Protein AF-0000000072093602 (afdb_homodimer)

Sequence (676 aa):
MESKSFQLIFLILFAHLFYFTCIAYHFVSTAGTSKVGTCIETEKKALLKLKENLTDSSGRLSSWIDQENCCQWLGVICDNKTGSVVKLDLRNQLSRNNGLGGEINPSLLELKKLRYLDLSMNNFGGVKVPEFIGRVKELRYLNLSGASFSGSGGSDLSKVDDSWLDTINSHSPSLLELRLPQCQLLNLPSSLPSLNFTSLLVLDLSNNAFNSSTFPEWMFDLSNLVHLDLNSNNIVSELPDEFAKLISLEYLHVSSNYGIKGPLKKSLGKLCNLKTLILSYNSISGDLTDFVDALSECESNSLEALDLNFNELSGKLPATLGHLKKLKILQLTHRHNPMESKSFQLIFLILFAHLFYFTCIAYHFVSTAGTSKVGTCIETEKKALLKLKENLTDSSGRLSSWIDQENCCQWLGVICDNKTGSVVKLDLRNQLSRNNGLGGE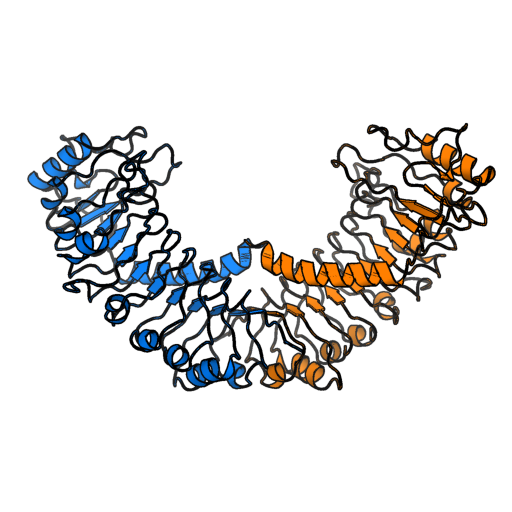INPSLLELKKLRYLDLSMNNFGGVKVPEFIGRVKELRYLNLSGASFSGSGGSDLSKVDDSWLDTINSHSPSLLELRLPQCQLLNLPSSLPSLNFTSLLVLDLSNNAFNSSTFPEWMFDLSNLVHLDLNSNNIVSELPDEFAKLISLEYLHVSSNYGIKGPLKKSLGKLCNLKTLILSYNSISGDLTDFVDALSECESNSLEALDLNFNELSGKLPATLGHLKKLKILQLTHRHNP

Nearest PDB structures (foldseek):
  6fif-assembly1_A  TM=4.519E-01  e=4.239E-10  Arabidopsis thaliana
  5hz0-assembly1_B  TM=4.424E-01  e=7.424E-10  Arabidopsis thaliana
  3riz-assembly1_A  TM=4.576E-01  e=4.414E-09  Arabidopsis thaliana
  3rgx-assembly1_A  TM=3.616E-01  e=2.821E-10  Arabidopsis thaliana
  3rj0-assembly1_A  TM=2.947E-01  e=4.029E-10  Arabidopsis thaliana

Solvent-accessible surface area (backbone atoms only — not comparable to full-atom values): 32294 Å² total; per-residue (Å²): 124,36,55,47,63,55,36,44,58,39,46,56,42,47,49,51,53,46,50,52,50,50,67,73,55,67,68,77,73,68,82,52,97,56,68,76,34,67,41,42,65,69,43,42,51,23,50,53,54,28,53,72,43,36,42,57,88,64,48,72,62,65,60,69,41,89,93,46,57,50,45,71,18,70,43,36,39,43,38,55,86,75,11,42,48,30,34,38,52,57,53,42,88,63,62,70,90,50,22,46,27,56,44,90,44,76,44,59,61,61,39,64,58,27,25,34,42,30,46,19,39,18,43,35,63,19,31,54,61,61,60,63,61,9,62,36,53,46,26,26,35,42,31,42,26,37,16,29,44,21,24,23,54,61,91,49,70,80,48,72,43,66,51,53,61,56,29,47,28,72,38,16,52,48,25,28,33,44,33,43,28,40,18,60,38,52,60,72,63,60,71,62,99,61,81,39,41,51,54,24,30,34,42,33,50,20,45,28,50,28,57,43,62,60,80,38,62,61,65,44,62,29,46,51,23,29,36,42,33,48,24,40,27,40,34,38,26,61,79,61,64,58,58,39,53,29,53,46,24,28,35,43,33,50,21,44,24,57,32,35,27,49,53,60,47,44,41,61,18,59,34,36,46,26,26,35,42,34,48,24,39,24,40,32,25,46,44,51,44,54,19,40,47,33,33,47,66,30,90,69,47,42,38,27,33,42,32,43,30,55,31,49,25,29,72,55,54,44,46,47,58,29,58,45,70,52,46,20,33,40,32,40,31,34,48,59,73,129,123,36,54,46,64,57,36,45,57,38,44,56,42,47,50,50,52,45,48,54,52,50,66,73,55,69,71,79,73,68,82,57,94,60,67,75,36,66,41,43,65,72,42,44,51,22,48,52,54,29,53,71,42,37,42,57,86,63,48,72,62,66,60,68,41,88,92,46,57,49,44,71,17,70,44,36,39,42,38,56,85,76,11,43,46,30,34,37,52,56,53,40,86,64,60,71,88,48,21,46,26,55,44,90,44,73,40,58,61,59,39,67,57,27,25,35,42,30,45,20,40,17,42,34,60,19,31,56,62,60,59,62,62,9,62,36,54,46,25,26,34,44,30,41,25,38,16,29,46,21,24,23,56,60,90,50,69,79,49,72,44,67,50,52,61,56,28,47,29,72,37,16,53,49,25,30,33,43,34,43,28,41,16,60,36,50,59,72,63,61,72,62,98,62,83,38,41,51,54,24,31,34,43,34,51,21,45,28,48,28,56,43,62,62,79,38,62,63,66,45,62,30,45,50,23,28,35,42,32,49,24,38,27,40,35,37,26,61,78,61,64,56,59,38,50,30,51,46,24,27,35,42,33,49,21,45,23,54,32,35,25,50,53,58,47,44,42,61,19,57,32,36,46,25,27,36,41,35,48,23,38,23,41,32,24,46,44,53,42,53,18,41,47,33,33,47,67,29,91,68,47,41,38,27,33,41,32,43,31,54,32,49,25,30,72,57,56,45,46,46,58,28,58,46,70,52,45,20,31,39,34,40,30,35,48,61,72,130

Foldseek 3Di:
DVCVVVVVVVVVVVVVVVVVVCVPDPPVPPPDVQPQDAADLLLLVLVVVQVVQKDAPPCQQVQSDNPDRCCPTPQWHADSVPNATATGGQADPDDLVGAMEGDGDLSVLVRQNHAYDARASHEHQQAADDLCLLVNQNHAYYAHHLHQRQNCRHPRVPDGPPCNVVSNQVHHCNYAEDHYANNQHAEDDQDDPDGRPLNYAEDHHAHYAYQAADDHPVVLSNQNHAYDAHANYQYAYEDDLSVLSNLNYAYDHHANNQRHEEEDALSQLQNQNHAEDAHENYAYEEECASNLVSVLPRPRRRHAEDHHYHYAYEDDDDPSNVSNPNHNYDHDDYDHDD/DVVVVVVVVVVVVVVVVVVVVCVPDPPPPPPDVQPQDAADLLLLVLVVVQVVQKDAPPCQQVQSDNPDRCCPTPQWHADSVPNATATGGQADPDDLVGAMEGDGDLSVLVRQNHAYDARASHEHQQAADDLCLLVNQNHAYYAHHLHQRQNCRHPRVPDGPPCNVVSNQVHHCNYAEDHYANNQHAEDDQDDPDGRPLNYAEDHHAHYAYQAADDHPVVLSNQNHAYDAHANYQYAYEDDLSVLSNLNYAYDHHANNQRHEEEDALSQLNNQNHAEDAHENYAYEEECASNLVSVLPRPRRRHAEDHHYHYAYEDDDDPSNVSNPNHNYDHDDYDHDD

Radius of gyration: 32.17 Å; Cα contacts (8 Å, |Δi|>4): 1676; chains: 2; bounding box: 56×82×86 Å

Structure (mmCIF, N/CA/C/O backbone):
data_AF-0000000072093602-model_v1
#
loop_
_entity.id
_entity.type
_entity.pdbx_description
1 polymer 'Leucine-rich repeat-containing N-terminal plant-type domain-containing protein'
#
loop_
_atom_site.group_PDB
_atom_site.id
_atom_site.type_symbol
_atom_site.label_atom_id
_atom_site.label_alt_id
_atom_site.label_comp_id
_atom_site.label_asym_id
_atom_site.label_entity_id
_atom_site.label_seq_id
_atom_site.pdbx_PDB_ins_code
_atom_site.Cartn_x
_atom_site.Cartn_y
_atom_site.Cartn_z
_atom_site.occupancy
_atom_site.B_iso_or_equiv
_atom_site.auth_seq_id
_atom_site.auth_comp_id
_atom_site.auth_asym_id
_atom_site.auth_atom_id
_atom_site.pdbx_PDB_model_num
ATOM 1 N N . MET A 1 1 ? -5.016 3.418 -2.191 1 23.53 1 MET A N 1
ATOM 2 C CA . MET A 1 1 ? -3.654 3.855 -2.484 1 23.53 1 MET A CA 1
ATOM 3 C C . MET A 1 1 ? -2.66 2.719 -2.266 1 23.53 1 MET A C 1
ATOM 5 O O . MET A 1 1 ? -1.484 2.842 -2.619 1 23.53 1 MET A O 1
ATOM 9 N N . GLU A 1 2 ? -3.096 1.77 -1.373 1 32.75 2 GLU A N 1
ATOM 10 C CA . GLU A 1 2 ? -2.498 0.458 -1.141 1 32.75 2 GLU A CA 1
ATOM 11 C C . GLU A 1 2 ? -2.287 -0.292 -2.453 1 32.75 2 GLU A C 1
ATOM 13 O O . GLU A 1 2 ? -1.453 -1.195 -2.529 1 32.75 2 GLU A O 1
ATOM 18 N N . SER A 1 3 ? -3.053 0.262 -3.379 1 38.88 3 SER A N 1
ATOM 19 C CA . SER A 1 3 ? -3.373 -0.494 -4.586 1 38.88 3 SER A CA 1
ATOM 20 C C .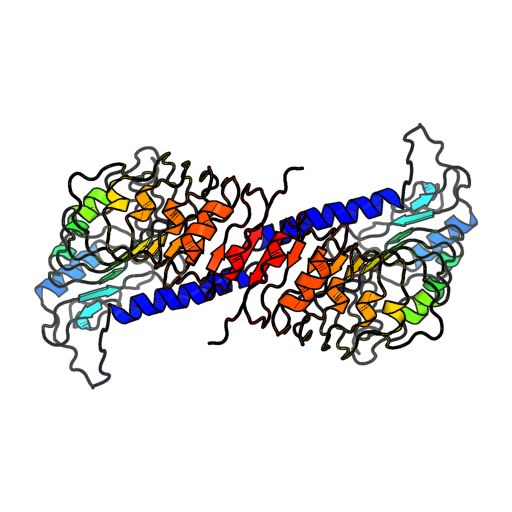 SER A 1 3 ? -2.271 -0.363 -5.633 1 38.88 3 SER A C 1
ATOM 22 O O . SER A 1 3 ? -2.066 -1.268 -6.441 1 38.88 3 SER A O 1
ATOM 24 N N . LYS A 1 4 ? -1.463 0.699 -5.387 1 41.31 4 LYS A N 1
ATOM 25 C CA . LYS A 1 4 ? -0.676 0.958 -6.59 1 41.31 4 LYS A CA 1
ATOM 26 C C . LYS A 1 4 ? 0.619 0.15 -6.582 1 41.31 4 LYS A C 1
ATOM 28 O O . LYS A 1 4 ? 1.063 -0.33 -7.625 1 41.31 4 LYS A O 1
ATOM 33 N N . SER A 1 5 ? 1.354 0.191 -5.406 1 44.78 5 SER A N 1
ATOM 34 C CA . SER A 1 5 ? 2.557 -0.636 -5.41 1 44.78 5 SER A CA 1
ATOM 35 C C . SER A 1 5 ? 2.232 -2.082 -5.77 1 44.78 5 SER A C 1
ATOM 37 O O . SER A 1 5 ? 2.949 -2.707 -6.555 1 44.78 5 SER A O 1
ATOM 39 N N . PHE A 1 6 ? 1.184 -2.498 -5.02 1 45.81 6 PHE A N 1
ATOM 40 C CA . PHE A 1 6 ? 0.648 -3.805 -5.383 1 45.81 6 PHE A CA 1
ATOM 41 C C . PHE A 1 6 ? 0.258 -3.838 -6.855 1 45.81 6 PHE A C 1
ATOM 43 O O . PHE A 1 6 ? 0.496 -4.832 -7.543 1 45.81 6 PHE A O 1
ATOM 50 N N . GLN A 1 7 ? -0.104 -2.666 -7.168 1 44.69 7 GLN A N 1
ATOM 51 C CA . GLN A 1 7 ? -0.511 -2.561 -8.57 1 44.69 7 GLN A CA 1
ATOM 52 C C . GLN A 1 7 ? 0.693 -2.656 -9.5 1 44.69 7 GLN A C 1
ATOM 54 O O . GLN A 1 7 ? 0.626 -3.307 -10.547 1 44.69 7 GLN A O 1
ATOM 59 N N . LEU A 1 8 ? 1.743 -2.016 -9.039 1 47.72 8 LEU A N 1
ATOM 60 C CA . LEU A 1 8 ? 2.928 -2.053 -9.891 1 47.72 8 LEU A CA 1
ATOM 61 C C . LEU A 1 8 ? 3.543 -3.447 -9.898 1 47.72 8 LEU A C 1
ATOM 63 O O . LEU A 1 8 ? 3.93 -3.949 -10.961 1 47.72 8 LEU A O 1
ATOM 67 N N . ILE A 1 9 ? 3.766 -3.871 -8.688 1 49.66 9 ILE A N 1
ATOM 68 C CA . ILE A 1 9 ? 4.195 -5.266 -8.641 1 49.66 9 ILE A CA 1
ATOM 69 C C . ILE A 1 9 ? 3.256 -6.125 -9.484 1 49.66 9 ILE A C 1
ATOM 71 O O . ILE A 1 9 ? 3.705 -7 -10.227 1 49.66 9 ILE A O 1
ATOM 75 N N . PHE A 1 10 ? 2.035 -5.664 -9.438 1 49.59 10 PHE A N 1
ATOM 76 C CA . PHE A 1 10 ? 1.029 -6.352 -10.234 1 49.59 10 PHE A CA 1
ATOM 77 C C . PHE A 1 10 ? 1.274 -6.121 -11.727 1 49.59 10 PHE A C 1
ATOM 79 O O . PHE A 1 10 ? 1.116 -7.035 -12.531 1 49.59 10 PHE A O 1
ATOM 86 N N . LEU A 1 11 ? 1.633 -4.93 -11.969 1 45.22 11 LEU A N 1
ATOM 87 C CA . LEU A 1 11 ? 1.873 -4.633 -13.375 1 45.22 11 LEU A CA 1
ATOM 88 C C . LEU A 1 11 ? 3.074 -5.414 -13.898 1 45.22 11 LEU A C 1
ATOM 90 O O . LEU A 1 11 ? 3.041 -5.941 -15.016 1 45.22 11 LEU A O 1
ATOM 94 N N . ILE A 1 12 ? 4.105 -5.426 -13.195 1 46.41 12 ILE A N 1
ATOM 95 C CA . ILE A 1 12 ? 5.25 -6.25 -13.57 1 46.41 12 ILE A CA 1
ATOM 96 C C . ILE A 1 12 ? 4.828 -7.719 -13.633 1 46.41 12 ILE A C 1
ATOM 98 O O . ILE A 1 12 ? 5.199 -8.438 -14.562 1 46.41 12 ILE A O 1
ATOM 102 N N . LEU A 1 13 ? 3.938 -7.93 -12.703 1 49.09 13 LEU A N 1
ATOM 103 C CA . LEU A 1 13 ? 3.379 -9.273 -12.641 1 49.09 13 LEU A CA 1
ATOM 104 C C . LEU A 1 13 ? 2.557 -9.578 -13.891 1 49.09 13 LEU A C 1
ATOM 106 O O . LEU A 1 13 ? 2.645 -10.68 -14.445 1 49.09 13 LEU A O 1
ATOM 110 N N . PHE A 1 14 ? 1.774 -8.57 -14.164 1 47.22 14 PHE A N 1
ATOM 111 C CA . PHE A 1 14 ? 0.938 -8.758 -15.344 1 47.22 14 PHE A CA 1
ATOM 112 C C . PHE A 1 14 ? 1.793 -8.938 -16.594 1 47.22 14 PHE A C 1
ATOM 114 O O . PHE A 1 14 ? 1.479 -9.758 -17.453 1 47.22 14 PHE A O 1
ATOM 121 N N . ALA A 1 15 ? 2.814 -8.281 -16.594 1 45.22 15 ALA A N 1
ATOM 122 C CA . ALA A 1 15 ? 3.693 -8.414 -17.75 1 45.22 15 ALA A CA 1
ATOM 123 C C . ALA A 1 15 ? 4.352 -9.789 -17.797 1 45.22 15 ALA A C 1
ATOM 125 O O . ALA A 1 15 ? 4.453 -10.406 -18.859 1 45.22 15 ALA A O 1
ATOM 126 N N . HIS A 1 16 ? 4.723 -10.195 -16.703 1 45.91 16 HIS A N 1
ATOM 127 C CA . HIS A 1 16 ? 5.359 -11.508 -16.656 1 45.91 16 HIS A CA 1
ATOM 128 C C . HIS A 1 16 ? 4.352 -12.617 -16.922 1 45.91 16 HIS A C 1
ATOM 130 O O . HIS A 1 16 ? 4.656 -13.578 -17.641 1 45.91 16 HIS A O 1
ATOM 136 N N . LEU A 1 17 ? 3.27 -12.422 -16.344 1 47.69 17 LEU A N 1
ATOM 137 C CA . LEU A 1 17 ? 2.236 -13.43 -16.562 1 47.69 17 LEU A CA 1
ATOM 138 C C . LEU A 1 17 ? 1.795 -13.438 -18.031 1 47.69 17 LEU A C 1
ATOM 140 O O . LEU A 1 17 ? 1.569 -14.5 -18.609 1 47.69 17 LEU A O 1
ATOM 144 N N . PHE A 1 18 ? 1.754 -12.203 -18.562 1 45.5 18 PHE A N 1
ATOM 145 C CA . PHE A 1 18 ? 1.369 -12.117 -19.969 1 45.5 18 PHE A CA 1
ATOM 146 C C . PHE A 1 18 ? 2.434 -12.742 -20.859 1 45.5 18 PHE A C 1
ATOM 148 O O . PHE A 1 18 ? 2.111 -13.414 -21.844 1 45.5 18 PHE A O 1
ATOM 155 N N . TYR A 1 19 ? 3.621 -12.562 -20.516 1 41.22 19 TYR A N 1
ATOM 156 C CA . TYR A 1 19 ? 4.688 -13.102 -21.359 1 41.22 19 TYR A CA 1
ATOM 157 C C . TYR A 1 19 ? 4.656 -14.625 -21.359 1 41.22 19 TYR A C 1
ATOM 159 O O . TYR A 1 19 ? 4.867 -15.258 -22.391 1 41.22 19 TYR A O 1
ATOM 167 N N . PHE A 1 20 ? 4.434 -15.086 -20.25 1 42.75 20 PHE A N 1
ATOM 168 C CA . PHE A 1 20 ? 4.422 -16.547 -20.219 1 42.75 20 PHE A CA 1
ATOM 169 C C . PHE A 1 20 ? 3.215 -17.094 -20.969 1 42.75 20 PHE A C 1
ATOM 171 O O . PHE A 1 20 ? 3.303 -18.141 -21.625 1 42.75 20 PHE A O 1
ATOM 178 N N . THR A 1 21 ? 2.143 -16.359 -20.781 1 42.31 21 THR A N 1
ATOM 179 C CA . THR A 1 21 ? 0.975 -16.844 -21.5 1 42.31 21 THR A CA 1
ATOM 180 C C . THR A 1 21 ? 1.188 -16.734 -23.016 1 42.31 21 THR A C 1
ATOM 182 O O . THR A 1 21 ? 0.724 -17.594 -23.766 1 42.31 21 THR A O 1
ATOM 185 N N . CYS A 1 22 ? 1.882 -15.688 -23.391 1 40.19 22 CYS A N 1
ATOM 186 C CA . CYS A 1 22 ? 2.053 -15.508 -24.828 1 40.19 22 CYS A CA 1
ATOM 187 C C . CYS A 1 22 ? 3.006 -16.547 -25.391 1 40.19 22 CYS A C 1
ATOM 189 O O . CYS A 1 22 ? 2.832 -17.016 -26.531 1 40.19 22 CYS A O 1
ATOM 191 N N . ILE A 1 23 ? 4.094 -16.891 -24.75 1 37.56 23 ILE A N 1
ATOM 192 C CA . ILE A 1 23 ? 5.059 -17.812 -25.344 1 37.56 23 ILE A CA 1
ATOM 193 C C . ILE A 1 23 ? 4.414 -19.172 -25.547 1 37.56 23 ILE A C 1
ATOM 195 O O . ILE A 1 23 ? 4.637 -19.828 -26.578 1 37.56 23 ILE A O 1
ATOM 199 N N . ALA A 1 24 ? 3.773 -19.625 -24.547 1 38.81 24 ALA A N 1
ATOM 200 C CA . ALA A 1 24 ? 3.393 -21.031 -24.672 1 38.81 24 ALA A CA 1
ATOM 201 C C . ALA A 1 24 ? 2.246 -21.203 -25.656 1 38.81 24 ALA A C 1
ATOM 203 O O . ALA A 1 24 ? 2.156 -22.219 -26.359 1 38.81 24 ALA A O 1
ATOM 204 N N . TYR A 1 25 ? 1.229 -20.266 -25.516 1 38.88 25 TYR A N 1
ATOM 205 C CA . TYR A 1 25 ? 0.054 -20.609 -26.312 1 38.88 25 TYR A CA 1
ATOM 206 C C . TYR A 1 25 ? -0.012 -19.797 -27.594 1 38.88 25 TYR A C 1
ATOM 208 O O . TYR A 1 25 ? -0.535 -18.672 -27.578 1 38.88 25 TYR A O 1
ATOM 216 N N . HIS A 1 26 ? 1.004 -19.656 -28.328 1 36.12 26 HIS A N 1
ATOM 217 C CA . HIS A 1 26 ? 0.731 -19.156 -29.656 1 36.12 26 HIS A CA 1
ATOM 218 C C . HIS A 1 26 ? -0.446 -19.891 -30.297 1 36.12 26 HIS A C 1
ATOM 220 O O . HIS A 1 26 ? -0.275 -20.969 -30.875 1 36.12 26 HIS A O 1
ATOM 226 N N . PHE A 1 27 ? -1.624 -19.734 -29.703 1 36.34 27 PHE A N 1
ATOM 227 C CA . PHE A 1 27 ? -2.715 -20.109 -30.594 1 36.34 27 PHE A CA 1
ATOM 228 C C . PHE A 1 27 ? -2.797 -19.156 -31.766 1 36.34 27 PHE A C 1
ATOM 230 O O . PHE A 1 27 ? -2.994 -17.953 -31.594 1 36.34 27 PHE A O 1
ATOM 237 N N . VAL A 1 28 ? -1.905 -19.109 -32.75 1 33.12 28 VAL A N 1
ATOM 238 C CA . VAL A 1 28 ? -2.041 -18.375 -34 1 33.12 28 VAL A CA 1
ATOM 239 C C . VAL A 1 28 ? -3.492 -18.422 -34.5 1 33.12 28 VAL A C 1
ATOM 241 O O . VAL A 1 28 ? -3.986 -19.484 -34.875 1 33.12 28 VAL A O 1
ATOM 244 N N . SER A 1 29 ? -4.414 -17.672 -33.875 1 35.16 29 SER A N 1
ATOM 245 C CA . SER A 1 29 ? -5.652 -17.484 -34.594 1 35.16 29 SER A CA 1
ATOM 246 C C . SER A 1 29 ? -5.414 -16.703 -35.906 1 35.16 29 SER A C 1
ATOM 248 O O . SER A 1 29 ? -5.059 -15.523 -35.844 1 35.16 29 SER A O 1
ATOM 250 N N . THR A 1 30 ? -4.773 -17.141 -36.906 1 33.41 30 THR A N 1
ATOM 251 C CA . THR A 1 30 ? -4.902 -16.484 -38.219 1 33.41 30 THR A CA 1
ATOM 252 C C . THR A 1 30 ? -6.371 -16.234 -38.531 1 33.41 30 THR A C 1
ATOM 254 O O . THR A 1 30 ? -7.191 -17.141 -38.5 1 33.41 30 THR A O 1
ATOM 257 N N . ALA A 1 31 ? -6.891 -15.062 -38.281 1 35.88 31 ALA A N 1
ATOM 258 C CA . ALA A 1 31 ? -8.172 -14.547 -38.781 1 35.88 31 ALA A CA 1
ATOM 259 C C . ALA A 1 31 ? -8.344 -14.82 -40.281 1 35.88 31 ALA A C 1
ATOM 261 O O . ALA A 1 31 ? -8.422 -13.891 -41.062 1 35.88 31 ALA A O 1
ATOM 262 N N . GLY A 1 32 ? -7.59 -15.625 -41 1 35.94 32 GLY A N 1
ATOM 263 C CA . GLY A 1 32 ? -8.211 -15.859 -42.281 1 35.94 32 GLY A CA 1
ATOM 264 C C . GLY A 1 32 ? -9.648 -16.328 -42.188 1 35.94 32 GLY A C 1
ATOM 265 O O . GLY A 1 32 ? -10.086 -16.766 -41.125 1 35.94 32 GLY A O 1
ATOM 266 N N . THR A 1 33 ? -10.656 -15.938 -43.031 1 41.97 33 THR A N 1
ATOM 267 C CA . THR A 1 33 ? -11.922 -16.641 -43.25 1 41.97 33 THR A CA 1
ATOM 268 C C . THR A 1 33 ? -11.773 -18.125 -42.906 1 41.97 33 THR A C 1
ATOM 270 O O . THR A 1 33 ? -11.469 -18.938 -43.781 1 41.97 33 THR A O 1
ATOM 273 N N . SER A 1 34 ? -11 -18.5 -41.875 1 47.06 34 SER A N 1
ATOM 274 C CA . SER A 1 34 ? -10.547 -19.844 -41.594 1 47.06 34 SER A CA 1
ATOM 275 C C . SER A 1 34 ? -11.727 -20.812 -41.438 1 47.06 34 SER A C 1
ATOM 277 O O . SER A 1 34 ? -12.719 -20.484 -40.781 1 47.06 34 SER A O 1
ATOM 279 N N . LYS A 1 35 ? -11.961 -21.516 -42.438 1 55.06 35 LYS A N 1
ATOM 280 C CA . LYS A 1 35 ? -12.898 -22.625 -42.438 1 55.06 35 LYS A CA 1
ATOM 281 C C . LYS A 1 35 ? -12.938 -23.328 -41.094 1 55.06 35 LYS A C 1
ATOM 283 O O . LYS A 1 35 ? -11.938 -23.891 -40.656 1 55.06 35 LYS A O 1
ATOM 288 N N . VAL A 1 36 ? -13.695 -22.781 -40.188 1 62.44 36 VAL A N 1
ATOM 289 C CA . VAL A 1 36 ? -13.93 -23.531 -38.969 1 62.44 36 VAL A CA 1
ATOM 290 C C . VAL A 1 36 ? -14.172 -25 -39.281 1 62.44 36 VAL A C 1
ATOM 292 O O . VAL A 1 36 ? -15.039 -25.312 -40.094 1 62.44 36 VAL A O 1
ATOM 295 N N . GLY A 1 37 ? -13.156 -25.812 -39.062 1 68.12 37 GLY A N 1
ATOM 296 C CA . GLY A 1 37 ? -13.328 -27.234 -39.281 1 68.12 37 GLY A CA 1
ATOM 297 C C . GLY A 1 37 ? -14.562 -27.797 -38.625 1 68.12 37 GLY A C 1
ATOM 298 O O . GLY A 1 37 ? -15.219 -27.125 -37.844 1 68.12 37 GLY A O 1
ATOM 299 N N . THR A 1 38 ? -15.07 -28.922 -39.125 1 85.88 38 THR A N 1
ATOM 300 C CA . THR A 1 38 ? -16.188 -29.656 -38.531 1 85.88 38 THR A CA 1
ATOM 301 C C . THR A 1 38 ? -15.75 -30.438 -37.312 1 85.88 38 THR A C 1
ATOM 303 O O . THR A 1 38 ? -14.727 -31.125 -37.344 1 85.88 38 THR A O 1
ATOM 306 N N . CYS A 1 39 ? -16.484 -30.219 -36.188 1 92.88 39 CYS A N 1
ATOM 307 C CA . CYS A 1 39 ? -16.203 -30.875 -34.938 1 92.88 39 CYS A CA 1
ATOM 308 C C . CYS A 1 39 ? -16.344 -32.375 -35.062 1 92.88 39 CYS A C 1
ATOM 310 O O . CYS A 1 39 ? -17.203 -32.875 -35.781 1 92.88 39 CYS A O 1
ATOM 312 N N . ILE A 1 40 ? -15.438 -33.062 -34.375 1 95.94 40 ILE A N 1
ATOM 313 C CA . ILE A 1 40 ? -15.523 -34.531 -34.312 1 95.94 40 ILE A CA 1
ATOM 314 C C . ILE A 1 40 ? -16.766 -34.938 -33.531 1 95.94 40 ILE A C 1
ATOM 316 O O . ILE A 1 40 ? -17 -34.438 -32.438 1 95.94 40 ILE A O 1
ATOM 320 N N . GLU A 1 41 ? -17.5 -35.844 -34.156 1 95.94 41 GLU A N 1
ATOM 321 C CA . GLU A 1 41 ? -18.797 -36.219 -33.625 1 95.94 41 GLU A CA 1
ATOM 322 C C . GLU A 1 41 ? -18.672 -36.781 -32.219 1 95.94 41 GLU A C 1
ATOM 324 O O . GLU A 1 41 ? -19.453 -36.469 -31.328 1 95.94 41 GLU A O 1
ATOM 329 N N . THR A 1 42 ? -17.734 -37.625 -31.984 1 96.88 42 THR A N 1
ATOM 330 C CA . THR A 1 42 ? -17.547 -38.219 -30.672 1 96.88 42 THR A CA 1
ATOM 331 C C . THR A 1 42 ? -17.219 -37.156 -29.625 1 96.88 42 THR A C 1
ATOM 333 O O . THR A 1 42 ? -17.656 -37.25 -28.484 1 96.88 42 THR A O 1
ATOM 336 N N . GLU A 1 43 ? -16.453 -36.188 -30.031 1 97.88 43 GLU A N 1
ATOM 337 C CA . GLU A 1 43 ? -16.109 -35.094 -29.125 1 97.88 43 GLU A CA 1
ATOM 338 C C . GLU A 1 43 ? -17.297 -34.188 -28.844 1 97.88 43 GLU A C 1
ATOM 340 O O . GLU A 1 43 ? -17.5 -33.75 -27.719 1 97.88 43 GLU A O 1
ATOM 345 N N . LYS A 1 44 ? -18.062 -33.969 -29.844 1 97.69 44 LYS A N 1
ATOM 346 C CA . LYS A 1 44 ? -19.297 -33.219 -29.656 1 97.69 44 LYS A CA 1
ATOM 347 C C . LYS A 1 44 ? -20.203 -33.906 -28.641 1 97.69 44 LYS A C 1
ATOM 349 O O . LYS A 1 44 ? -20.703 -33.25 -27.719 1 97.69 44 LYS A O 1
ATOM 354 N N . LYS A 1 45 ? -20.391 -35.125 -28.844 1 97.56 45 LYS A N 1
ATOM 355 C CA . LYS A 1 45 ? -21.234 -35.906 -27.922 1 97.56 45 LYS A CA 1
ATOM 356 C C . LYS A 1 45 ? -20.688 -35.844 -26.5 1 97.56 45 LYS A C 1
ATOM 358 O O . LYS A 1 45 ? -21.453 -35.75 -25.531 1 97.56 45 LYS A O 1
ATOM 363 N N . ALA A 1 46 ? -19.438 -35.938 -26.391 1 97.88 46 ALA A N 1
ATOM 364 C CA . ALA A 1 46 ? -18.781 -35.875 -25.094 1 97.88 46 ALA A CA 1
ATOM 365 C C . ALA A 1 46 ? -19.078 -34.531 -24.406 1 97.88 46 ALA A C 1
ATOM 367 O O . ALA A 1 46 ? -19.375 -34.5 -23.203 1 97.88 46 ALA A O 1
ATOM 368 N N . LEU A 1 47 ? -19.031 -33.469 -25.141 1 98.19 47 LEU A N 1
ATOM 369 C CA . LEU A 1 47 ? -19.281 -32.125 -24.594 1 98.19 47 LEU A CA 1
ATOM 370 C C . LEU A 1 47 ? -20.75 -31.969 -24.219 1 98.19 47 LEU A C 1
ATOM 372 O O . LEU A 1 47 ? -21.062 -31.344 -23.203 1 98.19 47 LEU A O 1
ATOM 376 N N . LEU A 1 48 ? -21.578 -32.5 -25.031 1 97.94 48 LEU A N 1
ATOM 377 C CA . LEU A 1 48 ? -23 -32.438 -24.703 1 97.94 48 LEU A CA 1
ATOM 378 C C . LEU A 1 48 ? -23.297 -33.25 -23.422 1 97.94 48 LEU A C 1
ATOM 380 O O . LEU A 1 48 ? -24.141 -32.844 -22.609 1 97.94 48 LEU A O 1
ATOM 384 N N . LYS A 1 49 ? -22.656 -34.344 -23.312 1 97.75 49 LYS A N 1
ATOM 385 C CA . LYS A 1 49 ? -22.797 -35.125 -22.078 1 97.75 49 LYS A CA 1
ATOM 386 C C . LYS A 1 49 ? -22.297 -34.344 -20.875 1 97.75 49 LYS A C 1
ATOM 388 O O . LYS A 1 49 ? -22.906 -34.375 -19.812 1 97.75 49 LYS A O 1
ATOM 393 N N . LEU A 1 50 ? -21.188 -33.656 -21.031 1 97.12 50 LEU A N 1
ATOM 394 C CA . LEU A 1 50 ? -20.672 -32.781 -20 1 97.12 50 LEU A CA 1
ATOM 395 C C . LEU A 1 50 ? -21.719 -31.734 -19.625 1 97.12 50 LEU A C 1
ATOM 397 O O . LEU A 1 50 ? -22 -31.516 -18.438 1 97.12 50 LEU A O 1
ATOM 401 N N . LYS A 1 51 ? -22.234 -31.109 -20.594 1 97.31 51 LYS A N 1
ATOM 402 C CA . LYS A 1 51 ? -23.234 -30.078 -20.391 1 97.31 51 LYS A CA 1
ATOM 403 C C . LYS A 1 51 ? -24.406 -30.609 -19.578 1 97.31 51 LYS A C 1
ATOM 405 O O . LYS A 1 51 ? -24.922 -29.922 -18.688 1 97.31 51 LYS A O 1
ATOM 410 N N . GLU A 1 52 ? -24.844 -31.797 -19.812 1 96.56 52 GLU A N 1
ATOM 411 C CA . GLU A 1 52 ? -25.969 -32.406 -19.141 1 96.56 52 GLU A CA 1
ATOM 412 C C . GLU A 1 52 ? -25.703 -32.562 -17.641 1 96.56 52 GLU A C 1
ATOM 414 O O . GLU A 1 52 ? -26.641 -32.594 -16.844 1 96.56 52 GLU A O 1
ATOM 419 N N . ASN A 1 53 ? -24.516 -32.656 -17.312 1 96.06 53 ASN A N 1
ATOM 420 C CA . ASN A 1 53 ? -24.156 -32.875 -15.914 1 96.06 53 ASN A CA 1
ATOM 421 C C . ASN A 1 53 ? -23.766 -31.562 -15.219 1 96.06 53 ASN A C 1
ATOM 423 O O . ASN A 1 53 ? -23.438 -31.562 -14.031 1 96.06 53 ASN A O 1
ATOM 427 N N . LEU A 1 54 ? -23.797 -30.469 -15.906 1 95.75 54 LEU A N 1
ATOM 428 C CA . LEU A 1 54 ? -23.469 -29.156 -15.336 1 95.75 54 LEU A CA 1
ATOM 429 C C . LEU A 1 54 ? -24.719 -28.359 -15.062 1 95.75 54 LEU A C 1
ATOM 431 O O . LEU A 1 54 ? -25.75 -28.547 -15.734 1 95.75 54 LEU A O 1
ATOM 435 N N . THR A 1 55 ? -24.672 -27.594 -14.016 1 94.44 55 THR A N 1
ATOM 436 C CA . THR A 1 55 ? -25.703 -26.578 -13.773 1 94.44 55 THR A CA 1
ATOM 437 C C . THR A 1 55 ? -25.281 -25.234 -14.344 1 94.44 55 THR A C 1
ATOM 439 O O . THR A 1 55 ? -24.156 -24.781 -14.102 1 94.44 55 THR A O 1
ATOM 442 N N . ASP A 1 56 ? -26.078 -24.641 -15.141 1 93.56 56 ASP A N 1
ATOM 443 C CA . ASP A 1 56 ? -25.766 -23.391 -15.836 1 93.56 56 ASP A CA 1
ATOM 444 C C . ASP A 1 56 ? -26.938 -22.406 -15.727 1 93.56 56 ASP A C 1
ATOM 446 O O . ASP A 1 56 ? -27.688 -22.219 -16.688 1 93.56 56 ASP A O 1
ATOM 450 N N . SER A 1 57 ? -27 -21.75 -14.641 1 87.19 57 SER A N 1
ATOM 451 C CA . SER A 1 57 ? -28.109 -20.844 -14.414 1 87.19 57 SER A CA 1
ATOM 452 C C . SER A 1 57 ? -27.969 -19.562 -15.242 1 87.19 57 SER A C 1
ATOM 454 O O . SER A 1 57 ? -28.953 -18.875 -15.516 1 87.19 57 SER A O 1
ATOM 456 N N . SER A 1 58 ? -26.781 -19.312 -15.672 1 88.19 58 SER A N 1
ATOM 457 C CA . SER A 1 58 ? -26.531 -18.078 -16.406 1 88.19 58 SER A CA 1
ATOM 458 C C . SER A 1 58 ? -26.688 -18.281 -17.906 1 88.19 58 SER A C 1
ATOM 460 O O . SER A 1 58 ? -26.688 -17.328 -18.688 1 88.19 58 SER A O 1
ATOM 462 N N . GLY A 1 59 ? -26.797 -19.516 -18.359 1 90.75 59 GLY A N 1
ATOM 463 C CA . GLY A 1 59 ? -26.969 -19.828 -19.766 1 90.75 59 GLY A CA 1
ATOM 464 C C . GLY A 1 59 ? -25.688 -19.688 -20.562 1 90.75 59 GLY A C 1
ATOM 465 O O . GLY A 1 59 ? -25.719 -19.438 -21.766 1 90.75 59 GLY A O 1
ATOM 466 N N . ARG A 1 60 ? -24.625 -19.828 -19.922 1 91.5 60 ARG A N 1
ATOM 467 C CA . ARG A 1 60 ? -23.344 -19.672 -20.578 1 91.5 60 ARG A CA 1
ATOM 468 C C . ARG A 1 60 ? -23.125 -20.766 -21.625 1 91.5 60 ARG A C 1
ATOM 470 O O . ARG A 1 60 ? -22.391 -20.562 -22.594 1 91.5 60 ARG A O 1
ATOM 477 N N . LEU A 1 61 ? -23.75 -21.922 -21.484 1 95.94 61 LEU A N 1
ATOM 478 C CA . LEU A 1 61 ? -23.578 -23.047 -22.406 1 95.94 61 LEU A CA 1
ATOM 479 C C . LEU A 1 61 ? -24.734 -23.141 -23.375 1 95.94 61 LEU A C 1
ATOM 481 O O . LEU A 1 61 ? -24.969 -24.188 -23.984 1 95.94 61 LEU A O 1
ATOM 485 N N . SER A 1 62 ? -25.453 -22.062 -23.547 1 95.56 62 SER A N 1
ATOM 486 C CA . SER A 1 62 ? -26.641 -22.062 -24.391 1 95.56 62 SER A CA 1
ATOM 487 C C . SER A 1 62 ? -26.281 -22.328 -25.844 1 95.56 62 SER A C 1
ATOM 489 O O . SER A 1 62 ? -27.094 -22.844 -26.609 1 95.56 62 SER A O 1
ATOM 491 N N . SER A 1 63 ? -25.094 -21.953 -26.234 1 96.25 63 SER A N 1
ATOM 492 C CA . SER A 1 63 ? -24.672 -22.156 -27.609 1 96.25 63 SER A CA 1
ATOM 493 C C . SER A 1 63 ? -24.422 -23.641 -27.906 1 96.25 63 SER A C 1
ATOM 495 O O . SER A 1 63 ? -24.281 -24.047 -29.062 1 96.25 63 SER A O 1
ATOM 497 N N . TRP A 1 64 ? -24.203 -24.438 -26.844 1 97.44 64 TRP A N 1
ATOM 498 C CA . TRP A 1 64 ? -23.906 -25.859 -27.016 1 97.44 64 TRP A CA 1
ATOM 499 C C . TRP A 1 64 ? -25.156 -26.625 -27.438 1 97.44 64 TRP A C 1
ATOM 501 O O . TRP A 1 64 ? -25.812 -27.266 -26.625 1 97.44 64 TRP A O 1
ATOM 511 N N . ILE A 1 65 ? -25.391 -26.594 -28.734 1 95.31 65 ILE A N 1
ATOM 512 C CA . ILE A 1 65 ? -26.562 -27.219 -29.328 1 95.31 65 ILE A CA 1
ATOM 513 C C . ILE A 1 65 ? -26.109 -28.344 -30.266 1 95.31 65 ILE A C 1
ATOM 515 O O . ILE A 1 65 ? -25.219 -28.141 -31.094 1 95.31 65 ILE A O 1
ATOM 519 N N . ASP A 1 66 ? -26.781 -29.469 -30.188 1 93.75 66 ASP A N 1
ATOM 520 C CA . ASP A 1 66 ? -26.375 -30.672 -30.906 1 93.75 66 ASP A CA 1
ATOM 521 C C . ASP A 1 66 ? -26.344 -30.422 -32.406 1 93.75 66 ASP A C 1
ATOM 523 O O . ASP A 1 66 ? -25.453 -30.922 -33.094 1 93.75 66 ASP A O 1
ATOM 527 N N . GLN A 1 67 ? -27.172 -29.594 -32.906 1 92.12 67 GLN A N 1
ATOM 528 C CA . GLN A 1 67 ? -27.297 -29.375 -34.344 1 92.12 67 GLN A CA 1
ATOM 529 C C . GLN A 1 67 ? -26.25 -28.391 -34.875 1 92.12 67 GLN A C 1
ATOM 531 O O . GLN A 1 67 ? -26.125 -28.188 -36.062 1 92.12 67 GLN A O 1
ATOM 536 N N . GLU A 1 68 ? -25.484 -27.984 -34 1 92.62 68 GLU A N 1
ATOM 537 C CA . GLU A 1 68 ? -24.516 -26.969 -34.375 1 92.62 68 GLU A CA 1
ATOM 538 C C . GLU A 1 68 ? -23.094 -27.5 -34.312 1 92.62 68 GLU A C 1
ATOM 540 O O . GLU A 1 68 ? -22.844 -28.5 -33.625 1 92.62 68 GLU A O 1
ATOM 545 N N . ASN A 1 69 ? -22.234 -26.922 -35.031 1 94.94 69 ASN A N 1
ATOM 546 C CA . ASN A 1 69 ? -20.812 -27.25 -35 1 94.94 69 ASN A CA 1
ATOM 547 C C . ASN A 1 69 ? -20.172 -26.859 -33.656 1 94.94 69 ASN A C 1
ATOM 549 O O . ASN A 1 69 ? -20.125 -25.672 -33.312 1 94.94 69 ASN A O 1
ATOM 553 N N . CYS A 1 70 ? -19.656 -27.906 -32.969 1 96.88 70 CYS A N 1
ATOM 554 C CA . CYS A 1 70 ? -19.172 -27.641 -31.609 1 96.88 70 CYS A CA 1
ATOM 555 C C . CYS A 1 70 ? -17.953 -26.719 -31.641 1 96.88 70 CYS A C 1
ATOM 557 O O . CYS A 1 70 ? -17.609 -26.125 -30.625 1 96.88 70 CYS A O 1
ATOM 559 N N . CYS A 1 71 ? -17.375 -26.609 -32.781 1 96.69 71 CYS A N 1
ATOM 560 C CA . CYS A 1 71 ? -16.234 -25.719 -32.906 1 96.69 71 CYS A CA 1
ATOM 561 C C . CYS A 1 71 ? -16.672 -24.266 -32.906 1 96.69 71 CYS A C 1
ATOM 563 O O . CYS A 1 71 ? -15.844 -23.344 -32.844 1 96.69 71 CYS A O 1
ATOM 565 N N . GLN A 1 72 ? -17.953 -24.047 -32.875 1 95.38 72 GLN A N 1
ATOM 566 C CA . GLN A 1 72 ? -18.5 -22.688 -32.844 1 95.38 72 GLN A CA 1
ATOM 567 C C . GLN A 1 72 ? -19.141 -22.406 -31.484 1 95.38 72 GLN A C 1
ATOM 569 O O . GLN A 1 72 ? -19.625 -21.297 -31.25 1 95.38 72 GLN A O 1
ATOM 574 N N . TRP A 1 73 ? -19.062 -23.375 -30.641 1 97 73 TRP A N 1
ATOM 575 C CA . TRP A 1 73 ? -19.656 -23.203 -29.328 1 97 73 TRP A CA 1
ATOM 576 C C . TRP A 1 73 ? -18.828 -22.25 -28.469 1 97 73 TRP A C 1
ATOM 578 O O . TRP A 1 73 ? -17.609 -22.203 -28.594 1 97 73 TRP A O 1
ATOM 588 N N . LEU A 1 74 ? -19.547 -21.516 -27.562 1 95.31 74 LEU A N 1
ATOM 589 C CA . LEU A 1 74 ? -18.844 -20.641 -26.625 1 95.31 74 LEU A CA 1
ATOM 590 C C . LEU A 1 74 ? -17.938 -21.438 -25.703 1 95.31 74 LEU A C 1
ATOM 592 O O . LEU A 1 74 ? -18.359 -22.453 -25.156 1 95.31 74 LEU A O 1
ATOM 596 N N . GLY A 1 75 ? -16.703 -20.969 -25.656 1 96.81 75 GLY A N 1
ATOM 597 C CA . GLY A 1 75 ? -15.758 -21.578 -24.734 1 96.81 75 GLY A CA 1
ATOM 598 C C . GLY A 1 75 ? -15.047 -22.781 -25.344 1 96.81 75 GLY A C 1
ATOM 599 O O . GLY A 1 75 ? -14.164 -23.375 -24.703 1 96.81 75 GLY A O 1
ATOM 600 N N . VAL A 1 76 ? -15.406 -23.172 -26.625 1 97.44 76 VAL A N 1
ATOM 601 C CA . VAL A 1 76 ? -14.797 -24.328 -27.266 1 97.44 76 VAL A CA 1
ATOM 602 C C . VAL A 1 76 ? -13.938 -23.859 -28.453 1 97.44 76 VAL A C 1
ATOM 604 O O . VAL A 1 76 ? -14.383 -23.062 -29.281 1 97.44 76 VAL A O 1
ATOM 607 N N . ILE A 1 77 ? -12.727 -24.312 -28.438 1 97.19 77 ILE A N 1
ATOM 608 C CA . ILE A 1 77 ? -11.844 -24.031 -29.562 1 97.19 77 ILE A CA 1
ATOM 609 C C . ILE A 1 77 ? -11.312 -25.344 -30.156 1 97.19 77 ILE A C 1
ATOM 611 O O . ILE A 1 77 ? -10.859 -26.219 -29.406 1 97.19 77 ILE A O 1
ATOM 615 N N . CYS A 1 78 ? -11.383 -25.453 -31.484 1 96.88 78 CYS A N 1
ATOM 616 C CA . CYS A 1 78 ? -10.938 -26.656 -32.188 1 96.88 78 CYS A CA 1
ATOM 617 C C . CYS A 1 78 ? -9.711 -26.375 -33.031 1 96.88 78 CYS A C 1
ATOM 619 O O . CYS A 1 78 ? -9.453 -25.219 -33.375 1 96.88 78 CYS A O 1
ATOM 621 N N . ASP A 1 79 ? -8.961 -27.438 -33.156 1 95.69 79 ASP A N 1
ATOM 622 C CA . ASP A 1 79 ? -7.922 -27.391 -34.188 1 95.69 79 ASP A CA 1
ATOM 623 C C . ASP A 1 79 ? -8.531 -27.266 -35.562 1 95.69 79 ASP A C 1
ATOM 625 O O . ASP A 1 79 ? -9.414 -28.047 -35.938 1 95.69 79 ASP A O 1
ATOM 629 N N . ASN A 1 80 ? -8.078 -26.375 -36.281 1 92.31 80 ASN A N 1
ATOM 630 C CA . ASN A 1 80 ? -8.68 -26.062 -37.594 1 92.31 80 ASN A CA 1
ATOM 631 C C . ASN A 1 80 ? -8.477 -27.203 -38.594 1 92.31 80 ASN A C 1
ATOM 633 O O . ASN A 1 80 ? -9.297 -27.406 -39.469 1 92.31 80 ASN A O 1
ATOM 637 N N . LYS A 1 81 ? -7.414 -27.875 -38.406 1 92.44 81 LYS A N 1
ATOM 638 C CA . LYS A 1 81 ? -7.07 -28.938 -39.375 1 92.44 81 LYS A CA 1
ATOM 639 C C . LYS A 1 81 ? -7.773 -30.25 -39 1 92.44 81 LYS A C 1
ATOM 641 O O . LYS A 1 81 ? -8.328 -30.906 -39.875 1 92.44 81 LYS A O 1
ATOM 646 N N . THR A 1 82 ? -7.848 -30.547 -37.781 1 93.31 82 THR A N 1
ATOM 647 C CA . THR A 1 82 ? -8.297 -31.891 -37.375 1 93.31 82 THR A CA 1
ATOM 648 C C . THR A 1 82 ? -9.734 -31.844 -36.875 1 93.31 82 THR A C 1
ATOM 650 O O . THR A 1 82 ? -10.406 -32.875 -36.812 1 93.31 82 THR A O 1
ATOM 653 N N . GLY A 1 83 ? -10.133 -30.609 -36.531 1 95 83 GLY A N 1
ATOM 654 C CA . GLY A 1 83 ? -11.461 -30.484 -35.938 1 95 83 GLY A CA 1
ATOM 655 C C . GLY A 1 83 ? -11.516 -30.922 -34.469 1 95 83 GLY A C 1
ATOM 656 O O . GLY A 1 83 ? -12.57 -30.844 -33.844 1 95 83 GLY A O 1
ATOM 657 N N . SER A 1 84 ? -10.391 -31.328 -33.906 1 96.94 84 SER A N 1
ATOM 658 C CA . SER A 1 84 ? -10.344 -31.781 -32.5 1 96.94 84 SER A CA 1
ATOM 659 C C . SER A 1 84 ? -10.438 -30.609 -31.531 1 96.94 84 SER A C 1
ATOM 661 O O . SER A 1 84 ? -9.859 -29.547 -31.781 1 96.94 84 SER A O 1
ATOM 663 N N . VAL A 1 85 ? -11.117 -30.828 -30.469 1 97.69 85 VAL A N 1
ATOM 664 C CA . VAL A 1 85 ? -11.195 -29.812 -29.422 1 97.69 85 VAL A CA 1
ATOM 665 C C . VAL A 1 85 ? -9.852 -29.719 -28.688 1 97.69 85 VAL A C 1
ATOM 667 O O . VAL A 1 85 ? -9.383 -30.719 -28.141 1 97.69 85 VAL A O 1
ATOM 670 N N . VAL A 1 86 ? -9.297 -28.516 -28.656 1 97.69 86 VAL A N 1
ATOM 671 C CA . VAL A 1 86 ? -7.973 -28.375 -28.062 1 97.69 86 VAL A CA 1
ATOM 672 C C . VAL A 1 86 ? -8.047 -27.453 -26.844 1 97.69 86 VAL A C 1
ATOM 674 O O . VAL A 1 86 ? -7.16 -27.469 -25.984 1 97.69 86 VAL A O 1
ATOM 677 N N . LYS A 1 87 ? -9.055 -26.672 -26.75 1 98.06 87 LYS A N 1
ATOM 678 C CA . LYS A 1 87 ? -9.203 -25.719 -25.656 1 98.06 87 LYS A CA 1
ATOM 679 C C . LYS A 1 87 ? -10.641 -25.672 -25.156 1 98.06 87 LYS A C 1
ATOM 681 O O . LYS A 1 87 ? -11.578 -25.594 -25.953 1 98.06 87 LYS A O 1
ATOM 686 N N . LEU A 1 88 ? -10.766 -25.766 -23.859 1 97.69 88 LEU A N 1
ATOM 687 C CA . LEU A 1 88 ? -12.023 -25.469 -23.188 1 97.69 88 LEU A CA 1
ATOM 688 C C . LEU A 1 88 ? -11.859 -24.328 -22.203 1 97.69 88 LEU A C 1
ATOM 690 O O . LEU A 1 88 ? -11.203 -24.469 -21.156 1 97.69 88 LEU A O 1
ATOM 694 N N . ASP A 1 89 ? -12.367 -23.203 -22.531 1 97.19 89 ASP A N 1
ATOM 695 C CA . ASP A 1 89 ? -12.344 -22.016 -21.672 1 97.19 89 ASP A CA 1
ATOM 696 C C . ASP A 1 89 ? -13.711 -21.766 -21.047 1 97.19 89 ASP A C 1
ATOM 698 O O . ASP A 1 89 ? -14.555 -21.078 -21.625 1 97.19 89 ASP A O 1
ATOM 702 N N . LEU A 1 90 ? -13.867 -22.297 -19.906 1 95.88 90 LEU A N 1
ATOM 703 C CA . LEU A 1 90 ? -15.148 -22.203 -19.219 1 95.88 90 LEU A CA 1
ATOM 704 C C . LEU A 1 90 ? -15.023 -21.328 -17.969 1 95.88 90 LEU A C 1
ATOM 706 O O . LEU A 1 90 ? -15.766 -21.516 -17 1 95.88 90 LEU A O 1
ATOM 710 N N . ARG A 1 91 ? -14.109 -20.484 -17.953 1 95.25 91 ARG A N 1
ATOM 711 C CA . ARG A 1 91 ? -13.945 -19.547 -16.844 1 95.25 91 ARG A CA 1
ATOM 712 C C . ARG A 1 91 ? -15.188 -18.688 -16.672 1 95.25 91 ARG A C 1
ATOM 714 O O . ARG A 1 91 ? -15.789 -18.25 -17.656 1 95.25 91 ARG A O 1
ATOM 721 N N . ASN A 1 92 ? -15.523 -18.484 -15.414 1 92.88 92 ASN A N 1
ATOM 722 C CA . ASN A 1 92 ? -16.641 -17.578 -15.125 1 92.88 92 ASN A CA 1
ATOM 723 C C . ASN A 1 92 ? -16.172 -16.125 -15.086 1 92.88 92 ASN A C 1
ATOM 725 O O . ASN A 1 92 ? -15.266 -15.781 -14.336 1 92.88 92 ASN A O 1
ATOM 729 N N . GLN A 1 93 ? -16.75 -15.312 -15.891 1 83.12 93 GLN A N 1
ATOM 730 C CA . GLN A 1 93 ? -16.406 -13.898 -15.961 1 83.12 93 GLN A CA 1
ATOM 731 C C . GLN A 1 93 ? -17.5 -13.039 -15.344 1 83.12 93 GLN A C 1
ATOM 733 O O . GLN A 1 93 ? -17.406 -11.805 -15.352 1 83.12 93 GLN A O 1
ATOM 738 N N . LEU A 1 94 ? -18.453 -13.695 -14.844 1 76 94 LEU A N 1
ATOM 739 C CA . LEU A 1 94 ? -19.594 -13.023 -14.234 1 76 94 LEU A CA 1
ATOM 740 C C . LEU A 1 94 ? -19.484 -13.031 -12.719 1 76 94 LEU A C 1
ATOM 742 O O . LEU A 1 94 ? -18.422 -13.344 -12.172 1 76 94 LEU A O 1
ATOM 746 N N . SER A 1 95 ? -20.625 -12.555 -12.164 1 76.81 95 SER A N 1
ATOM 747 C CA . SER A 1 95 ? -20.656 -12.617 -10.703 1 76.81 95 SER A CA 1
ATOM 748 C C . SER A 1 95 ? -20.594 -14.055 -10.211 1 76.81 95 SER A C 1
ATOM 750 O O . SER A 1 95 ? -20.938 -14.984 -10.945 1 76.81 95 SER A O 1
ATOM 752 N N . ARG A 1 96 ? -20.156 -14.297 -9.055 1 70.94 96 ARG A N 1
ATOM 753 C CA . ARG A 1 96 ? -19.953 -15.617 -8.469 1 70.94 96 ARG A CA 1
ATOM 754 C C . ARG A 1 96 ? -21.234 -16.422 -8.469 1 70.94 96 ARG A C 1
ATOM 756 O O . ARG A 1 96 ? -21.203 -17.656 -8.57 1 70.94 96 ARG A O 1
ATOM 763 N N . ASN A 1 97 ? -22.266 -15.688 -8.43 1 75.25 97 ASN A N 1
ATOM 764 C CA . ASN A 1 97 ? -23.562 -16.359 -8.328 1 75.25 97 ASN A CA 1
ATOM 765 C C . ASN A 1 97 ? -23.984 -16.953 -9.672 1 75.25 97 ASN A C 1
ATOM 767 O O . ASN A 1 97 ? -24.922 -17.766 -9.734 1 75.25 97 ASN A O 1
ATOM 771 N N . ASN A 1 98 ? -23.203 -16.625 -10.609 1 81.31 98 ASN A N 1
ATOM 772 C CA . ASN A 1 98 ? -23.578 -17.047 -11.953 1 81.31 98 ASN A CA 1
ATOM 773 C C . ASN A 1 98 ? -22.609 -18.078 -12.516 1 81.31 98 ASN A C 1
ATOM 775 O O . ASN A 1 98 ? -22.547 -18.297 -13.727 1 81.31 98 ASN A O 1
ATOM 779 N N . GLY A 1 99 ? -21.922 -18.75 -11.672 1 90.44 99 GLY A N 1
ATOM 780 C CA . GLY A 1 99 ? -20.938 -19.703 -12.141 1 90.44 99 GLY A CA 1
ATOM 781 C C . GLY A 1 99 ? -21.531 -21.078 -12.445 1 90.44 99 GLY A C 1
ATOM 782 O O . GLY A 1 99 ? -22.656 -21.375 -12.039 1 90.44 99 GLY A O 1
ATOM 783 N N . LEU A 1 100 ? -20.766 -21.828 -13.281 1 94.12 100 LEU A N 1
ATOM 784 C CA . LEU A 1 100 ? -21.125 -23.219 -13.539 1 94.12 100 LEU A CA 1
ATOM 785 C C . LEU A 1 100 ? -20.984 -24.047 -12.273 1 94.12 100 LEU A C 1
ATOM 787 O O . LEU A 1 100 ? -20.125 -23.781 -11.438 1 94.12 100 LEU A O 1
ATOM 791 N N . GLY A 1 101 ? -21.891 -24.922 -12.133 1 93.38 101 GLY A N 1
ATOM 792 C CA . GLY A 1 101 ? -21.828 -25.938 -11.086 1 93.38 101 GLY A CA 1
ATOM 793 C C . GLY A 1 101 ? -22.031 -27.344 -11.602 1 93.38 101 GLY A C 1
ATOM 794 O O . GLY A 1 101 ? -21.734 -27.625 -12.766 1 93.38 101 GLY A O 1
ATOM 795 N N . GLY A 1 102 ? -22.312 -28.234 -10.609 1 92.12 102 GLY A N 1
ATOM 796 C CA . GLY A 1 102 ? -22.516 -29.625 -11.008 1 92.12 102 GLY A CA 1
ATOM 797 C C . GLY A 1 102 ? -21.25 -30.453 -10.992 1 92.12 102 GLY A C 1
ATOM 798 O O . GLY A 1 102 ? -20.359 -30.219 -10.156 1 92.12 102 GLY A O 1
ATOM 799 N N . GLU A 1 103 ? -21.312 -31.422 -11.906 1 91.56 103 GLU A N 1
ATOM 800 C CA . GLU A 1 103 ? -20.203 -32.375 -11.898 1 91.56 103 GLU A CA 1
ATOM 801 C C . GLU A 1 103 ? -19.469 -32.375 -13.234 1 91.56 103 GLU A C 1
ATOM 803 O O . GLU A 1 103 ? -20.094 -32.375 -14.297 1 91.56 103 GLU A O 1
ATOM 808 N N . ILE A 1 104 ? -18.219 -32.344 -13.055 1 92.81 104 ILE A N 1
ATOM 809 C CA . ILE A 1 104 ? -17.422 -32.5 -14.266 1 92.81 104 ILE A CA 1
ATOM 810 C C . ILE A 1 104 ? -17.422 -33.969 -14.688 1 92.81 104 ILE A C 1
ATOM 812 O O . ILE A 1 104 ? -16.969 -34.844 -13.945 1 92.81 104 ILE A O 1
ATOM 816 N N . ASN A 1 105 ? -17.844 -34.188 -15.898 1 94.38 105 ASN A N 1
ATOM 817 C CA . ASN A 1 105 ? -18.078 -35.562 -16.375 1 94.38 105 ASN A CA 1
ATOM 818 C C . ASN A 1 105 ? -16.828 -36.156 -17.016 1 94.38 105 ASN A C 1
ATOM 820 O O . ASN A 1 105 ? -16.094 -35.438 -17.719 1 94.38 105 ASN A O 1
ATOM 824 N N . PRO A 1 106 ? -16.656 -37.531 -16.859 1 95.25 106 PRO A N 1
ATOM 825 C CA . PRO A 1 106 ? -15.484 -38.188 -17.453 1 95.25 106 PRO A CA 1
ATOM 826 C C . PRO A 1 106 ? -15.516 -38.188 -18.969 1 95.25 106 PRO A C 1
ATOM 828 O O . PRO A 1 106 ? -14.523 -38.531 -19.609 1 95.25 106 PRO A O 1
ATOM 831 N N . SER A 1 107 ? -16.625 -37.781 -19.562 1 95.75 107 SER A N 1
ATOM 832 C CA . SER A 1 107 ? -16.688 -37.656 -21.016 1 95.75 107 SER A CA 1
ATOM 833 C C . SER A 1 107 ? -15.594 -36.75 -21.547 1 95.75 107 SER A C 1
ATOM 835 O O . SER A 1 107 ? -15.227 -36.812 -22.719 1 95.75 107 SER A O 1
ATOM 837 N N . LEU A 1 108 ? -15.086 -35.969 -20.656 1 94.44 108 LEU A N 1
ATOM 838 C CA . LEU A 1 108 ? -14 -35.062 -21.031 1 94.44 108 LEU A CA 1
ATOM 839 C C . LEU A 1 108 ? -12.797 -35.844 -21.531 1 94.44 108 LEU A C 1
ATOM 841 O O . LEU A 1 108 ? -11.984 -35.312 -22.312 1 94.44 108 LEU A O 1
ATOM 845 N N . LEU A 1 109 ? -12.688 -37.125 -21.172 1 94.62 109 LEU A N 1
ATOM 846 C CA . LEU A 1 109 ? -11.562 -37.969 -21.562 1 94.62 109 LEU A CA 1
ATOM 847 C C . LEU A 1 109 ? -11.609 -38.281 -23.062 1 94.62 109 LEU A C 1
ATOM 849 O O . LEU A 1 109 ? -10.602 -38.688 -23.656 1 94.62 109 LEU A O 1
ATOM 853 N N . GLU A 1 110 ? -12.75 -38 -23.672 1 96.06 110 GLU A N 1
ATOM 854 C CA . GLU A 1 110 ? -12.891 -38.219 -25.109 1 96.06 110 GLU A CA 1
ATOM 855 C C . GLU A 1 110 ? -12.188 -37.125 -25.906 1 96.06 110 GLU A C 1
ATOM 857 O O . GLU A 1 110 ? -11.969 -37.281 -27.109 1 96.06 110 GLU A O 1
ATOM 862 N N . LEU A 1 111 ? -11.922 -36.062 -25.203 1 96.56 111 LEU A N 1
ATOM 863 C CA . LEU A 1 111 ? -11.172 -35 -25.859 1 96.56 111 LEU A CA 1
ATOM 864 C C . LEU A 1 111 ? -9.672 -35.281 -25.812 1 96.56 111 LEU A C 1
ATOM 866 O O . LEU A 1 111 ? -8.945 -34.625 -25.047 1 96.56 111 LEU A O 1
ATOM 870 N N . LYS A 1 112 ? -9.227 -36.062 -26.688 1 94.19 112 LYS A N 1
ATOM 871 C CA . LYS A 1 112 ? -7.883 -36.625 -26.625 1 94.19 112 LYS A CA 1
ATOM 872 C C . LYS A 1 112 ? -6.824 -35.562 -26.906 1 94.19 112 LYS A C 1
ATOM 874 O O . LYS A 1 112 ? -5.672 -35.719 -26.5 1 94.19 112 LYS A O 1
ATOM 879 N N . LYS A 1 113 ? -7.207 -34.5 -27.547 1 95.5 113 LYS A N 1
ATOM 880 C CA . LYS A 1 113 ? -6.238 -33.5 -27.922 1 95.5 113 LYS A CA 1
ATOM 881 C C . LYS A 1 113 ? -6.41 -32.219 -27.078 1 95.5 113 LYS A C 1
ATOM 883 O O . LYS A 1 113 ? -5.816 -31.188 -27.375 1 95.5 113 LYS A O 1
ATOM 888 N N . LEU A 1 114 ? -7.133 -32.344 -26 1 95.94 114 LEU A N 1
ATOM 889 C CA . LEU A 1 114 ? -7.367 -31.203 -25.141 1 95.94 114 LEU A CA 1
ATOM 890 C C . LEU A 1 114 ? -6.074 -30.766 -24.453 1 95.94 114 LEU A C 1
ATOM 892 O O . LEU A 1 114 ? -5.414 -31.578 -23.797 1 95.94 114 LEU A O 1
ATOM 896 N N . ARG A 1 115 ? -5.75 -29.516 -24.578 1 96.25 115 ARG A N 1
ATOM 897 C CA . ARG A 1 115 ? -4.508 -28.984 -24.031 1 96.25 115 ARG A CA 1
ATOM 898 C C . ARG A 1 115 ? -4.781 -27.906 -22.984 1 96.25 115 ARG A C 1
ATOM 900 O O . ARG A 1 115 ? -3.941 -27.641 -22.125 1 96.25 115 ARG A O 1
ATOM 907 N N . TYR A 1 116 ? -5.867 -27.297 -23.094 1 97.31 116 TYR A N 1
ATOM 908 C CA . TYR A 1 116 ? -6.219 -26.156 -22.25 1 97.31 116 TYR A CA 1
ATOM 909 C C . TYR A 1 116 ? -7.574 -26.375 -21.594 1 97.31 116 TYR A C 1
ATOM 911 O O . TYR A 1 116 ? -8.586 -26.531 -22.266 1 97.31 116 TYR A O 1
ATOM 919 N N . LEU A 1 117 ? -7.602 -26.375 -20.25 1 96.62 117 LEU A N 1
ATOM 920 C CA . LEU A 1 117 ? -8.836 -26.516 -19.5 1 96.62 117 LEU A CA 1
ATOM 921 C C . LEU A 1 117 ? -8.922 -25.453 -18.406 1 96.62 117 LEU A C 1
ATOM 923 O O . LEU A 1 117 ? -8.133 -25.469 -17.453 1 96.62 117 LEU A O 1
ATOM 927 N N . ASP A 1 118 ? -9.82 -24.547 -18.484 1 97.19 118 ASP A N 1
ATOM 928 C CA . ASP A 1 118 ? -10.039 -23.484 -17.5 1 97.19 118 ASP A CA 1
ATOM 929 C C . ASP A 1 118 ? -11.445 -23.562 -16.922 1 97.19 118 ASP A C 1
ATOM 931 O O . ASP A 1 118 ? -12.43 -23.328 -17.609 1 97.19 118 ASP A O 1
ATOM 935 N N . LEU A 1 119 ? -11.555 -23.922 -15.703 1 95.56 119 LEU A N 1
ATOM 936 C CA . LEU A 1 119 ? -12.812 -24 -14.984 1 95.56 119 LEU A CA 1
ATOM 937 C C . LEU A 1 119 ? -12.875 -22.938 -13.875 1 95.56 119 LEU A C 1
ATOM 939 O O . LEU A 1 119 ? -13.703 -23.031 -12.969 1 95.56 119 LEU A O 1
ATOM 943 N N . SER A 1 120 ? -12.125 -21.969 -13.945 1 95.31 120 SER A N 1
ATOM 944 C CA . SER A 1 120 ? -11.891 -21.031 -12.844 1 95.31 120 SER A CA 1
ATOM 945 C C . SER A 1 120 ? -13.117 -20.172 -12.562 1 95.31 120 SER A C 1
ATOM 947 O O . SER A 1 120 ? -13.938 -19.953 -13.461 1 95.31 120 SER A O 1
ATOM 949 N N . MET A 1 121 ? -13.273 -19.75 -11.289 1 93.94 121 MET A N 1
ATOM 950 C CA . MET A 1 121 ? -14.25 -18.797 -10.766 1 93.94 121 MET A CA 1
ATOM 951 C C . MET A 1 121 ? -15.664 -19.344 -10.883 1 93.94 121 MET A C 1
ATOM 953 O O . MET A 1 121 ? -16.625 -18.578 -10.961 1 93.94 121 MET A O 1
ATOM 957 N N . ASN A 1 122 ? -15.766 -20.594 -11.086 1 93.88 122 ASN A N 1
ATOM 958 C CA . ASN A 1 122 ? -17.047 -21.297 -10.961 1 93.88 122 ASN A CA 1
ATOM 959 C C . ASN A 1 122 ? -17.25 -21.828 -9.547 1 93.88 122 ASN A C 1
ATOM 961 O O . ASN A 1 122 ? -16.453 -21.531 -8.648 1 93.88 122 ASN A O 1
ATOM 965 N N . ASN A 1 123 ? -18.391 -22.5 -9.43 1 91.44 123 ASN A N 1
ATOM 966 C CA . ASN A 1 123 ? -18.672 -23.078 -8.117 1 91.44 123 ASN A CA 1
ATOM 967 C C . ASN A 1 123 ? -19.141 -24.531 -8.242 1 91.44 123 ASN A C 1
ATOM 969 O O . ASN A 1 123 ? -20.312 -24.797 -8.453 1 91.44 123 ASN A O 1
ATOM 973 N N . PHE A 1 124 ? -18.203 -25.391 -7.977 1 90.56 124 PHE A N 1
ATOM 974 C CA . PHE A 1 124 ? -18.531 -26.797 -8.148 1 90.56 124 PHE A CA 1
ATOM 975 C C . PHE A 1 124 ? -18.828 -27.453 -6.805 1 90.56 124 PHE A C 1
ATOM 977 O O . PHE A 1 124 ? -18.734 -28.672 -6.664 1 90.56 124 PHE A O 1
ATOM 984 N N . GLY A 1 125 ? -19.031 -26.641 -5.809 1 85.75 125 GLY A N 1
ATOM 985 C CA . GLY A 1 125 ? -19.672 -27.078 -4.574 1 85.75 125 GLY A CA 1
ATOM 986 C C . GLY A 1 125 ? -18.719 -27.766 -3.623 1 85.75 125 GLY A C 1
ATOM 987 O O . GLY A 1 125 ? -19.141 -28.547 -2.768 1 85.75 125 GLY A O 1
ATOM 988 N N . GLY A 1 126 ? -17.453 -27.625 -3.84 1 85.94 126 GLY A N 1
ATOM 989 C CA . GLY A 1 126 ? -16.484 -28.172 -2.896 1 85.94 126 GLY A CA 1
ATOM 990 C C . GLY A 1 126 ? -16.156 -29.625 -3.15 1 85.94 126 GLY A C 1
ATOM 991 O O . GLY A 1 126 ? -15.641 -30.312 -2.268 1 85.94 126 GLY A O 1
ATOM 992 N N . VAL A 1 127 ? -16.438 -30.062 -4.309 1 84.12 127 VAL A N 1
ATOM 993 C CA . VAL A 1 127 ? -16.125 -31.453 -4.637 1 84.12 127 VAL A CA 1
ATOM 994 C C . VAL A 1 127 ? -14.617 -31.625 -4.797 1 84.12 127 VAL A C 1
ATOM 996 O O . VAL A 1 127 ? -13.891 -30.641 -4.934 1 84.12 127 VAL A O 1
ATOM 999 N N . LYS A 1 128 ? -14.266 -32.844 -4.773 1 85.81 128 LYS A N 1
ATOM 1000 C CA . LYS A 1 128 ? -12.859 -33.156 -5.031 1 85.81 128 LYS A CA 1
ATOM 1001 C C . LYS A 1 128 ? -12.516 -32.938 -6.504 1 85.81 128 LYS A C 1
ATOM 1003 O O . LYS A 1 128 ? -13.375 -33.094 -7.371 1 85.81 128 LYS A O 1
ATOM 1008 N N . VAL A 1 129 ? -11.297 -32.625 -6.68 1 86.38 129 VAL A N 1
ATOM 1009 C CA . VAL A 1 129 ? -10.82 -32.625 -8.062 1 86.38 129 VAL A CA 1
ATOM 1010 C C . VAL A 1 129 ? -11.047 -34.031 -8.672 1 86.38 129 VAL A C 1
ATOM 1012 O O . VAL A 1 129 ? -10.633 -35.031 -8.102 1 86.38 129 VAL A O 1
ATOM 1015 N N . PRO A 1 130 ? -11.68 -33.938 -9.82 1 86.38 130 PRO A N 1
ATOM 1016 C CA . PRO A 1 130 ? -11.961 -35.25 -10.414 1 86.38 130 PRO A CA 1
ATOM 1017 C C . PRO A 1 130 ? -10.695 -36.031 -10.766 1 86.38 130 PRO A C 1
ATOM 1019 O O . PRO A 1 130 ? -9.766 -35.469 -11.344 1 86.38 130 PRO A O 1
ATOM 1022 N N . GLU A 1 131 ? -10.734 -37.344 -10.547 1 83.75 131 GLU A N 1
ATOM 1023 C CA . GLU A 1 131 ? -9.562 -38.188 -10.719 1 83.75 131 GLU A CA 1
ATOM 1024 C C . GLU A 1 131 ? -9.156 -38.281 -12.188 1 83.75 131 GLU A C 1
ATOM 1026 O O . GLU A 1 131 ? -7.969 -38.344 -12.5 1 83.75 131 GLU A O 1
ATOM 1031 N N . PHE A 1 132 ? -10.117 -38.25 -12.977 1 87.69 132 PHE A N 1
ATOM 1032 C CA . PHE A 1 132 ? -9.836 -38.469 -14.391 1 87.69 132 PHE A CA 1
ATOM 1033 C C . PHE A 1 132 ? -9.086 -37.281 -14.992 1 87.69 132 PHE A C 1
ATOM 1035 O O . PHE A 1 132 ? -8.531 -37.406 -16.094 1 87.69 132 PHE A O 1
ATOM 1042 N N . ILE A 1 133 ? -9.086 -36.188 -14.32 1 87.25 133 ILE A N 1
ATOM 1043 C CA . ILE A 1 133 ? -8.43 -35.031 -14.859 1 87.25 133 ILE A CA 1
ATOM 1044 C C . ILE A 1 133 ? -6.961 -35.344 -15.141 1 87.25 133 ILE A C 1
ATOM 1046 O O . ILE A 1 133 ? -6.406 -34.875 -16.141 1 87.25 133 ILE A O 1
ATOM 1050 N N . GLY A 1 134 ? -6.426 -36.094 -14.328 1 84.62 134 GLY A N 1
ATOM 1051 C CA . GLY A 1 134 ? -5.043 -36.5 -14.508 1 84.62 134 GLY A CA 1
ATOM 1052 C C . GLY A 1 134 ? -4.836 -37.375 -15.727 1 84.62 134 GLY A C 1
ATOM 1053 O O . GLY A 1 134 ? -3.703 -37.594 -16.156 1 84.62 134 GLY A O 1
ATOM 1054 N N . ARG A 1 135 ? -5.906 -37.812 -16.375 1 87.69 135 ARG A N 1
ATOM 1055 C CA . ARG A 1 135 ? -5.816 -38.75 -17.484 1 87.69 135 ARG A CA 1
ATOM 1056 C C . ARG A 1 135 ? -5.977 -38.031 -18.812 1 87.69 135 ARG A C 1
ATOM 1058 O O . ARG A 1 135 ? -5.891 -38.625 -19.891 1 87.69 135 ARG A O 1
ATOM 1065 N N . VAL A 1 136 ? -6.164 -36.75 -18.672 1 89.44 136 VAL A N 1
ATOM 1066 C CA . VAL A 1 136 ? -6.141 -35.969 -19.906 1 89.44 136 VAL A CA 1
ATOM 1067 C C . VAL A 1 136 ? -4.699 -35.781 -20.375 1 89.44 136 VAL A C 1
ATOM 1069 O O . VAL A 1 136 ? -4.012 -34.844 -19.922 1 89.44 136 VAL A O 1
ATOM 1072 N N . LYS A 1 137 ? -4.293 -36.531 -21.297 1 85.25 137 LYS A N 1
ATOM 1073 C CA . LYS A 1 137 ? -2.881 -36.812 -21.547 1 85.25 137 LYS A CA 1
ATOM 1074 C C . LYS A 1 137 ? -2.189 -35.594 -22.141 1 85.25 137 LYS A C 1
ATOM 1076 O O . LYS A 1 137 ? -1.014 -35.344 -21.875 1 85.25 137 LYS A O 1
ATOM 1081 N N . GLU A 1 138 ? -2.896 -34.812 -22.891 1 91.44 138 GLU A N 1
ATOM 1082 C CA . GLU A 1 138 ? -2.227 -33.719 -23.609 1 91.44 138 GLU A CA 1
ATOM 1083 C C . GLU A 1 138 ? -2.424 -32.375 -22.891 1 91.44 138 GLU A C 1
ATOM 1085 O O . GLU A 1 138 ? -2.025 -31.344 -23.406 1 91.44 138 GLU A O 1
ATOM 1090 N N . LEU A 1 139 ? -2.967 -32.469 -21.703 1 93.25 139 LEU A N 1
ATOM 1091 C CA . LEU A 1 139 ? -3.287 -31.25 -20.984 1 93.25 139 LEU A CA 1
ATOM 1092 C C . LEU A 1 139 ? -2.02 -30.469 -20.625 1 93.25 139 LEU A C 1
ATOM 1094 O O . LEU A 1 139 ? -1.092 -31.031 -20.047 1 93.25 139 LEU A O 1
ATOM 1098 N N . ARG A 1 140 ? -1.995 -29.156 -21.016 1 94.69 140 ARG A N 1
ATOM 1099 C CA . ARG A 1 140 ? -0.839 -28.312 -20.766 1 94.69 140 ARG A CA 1
ATOM 1100 C C . ARG A 1 140 ? -1.179 -27.203 -19.766 1 94.69 140 ARG A C 1
ATOM 1102 O O . ARG A 1 140 ? -0.296 -26.688 -19.078 1 94.69 140 ARG A O 1
ATOM 1109 N N . TYR A 1 141 ? -2.369 -26.859 -19.797 1 96.38 141 TYR A N 1
ATOM 1110 C CA . TYR A 1 141 ? -2.844 -25.781 -18.938 1 96.38 141 TYR A CA 1
ATOM 1111 C C . TYR A 1 141 ? -4.086 -26.203 -18.172 1 96.38 141 TYR A C 1
ATOM 1113 O O . TYR A 1 141 ? -5.086 -26.609 -18.766 1 96.38 141 TYR A O 1
ATOM 1121 N N . LEU A 1 142 ? -4.051 -26.156 -16.828 1 95.44 142 LEU A N 1
ATOM 1122 C CA . LEU A 1 142 ? -5.188 -26.438 -15.961 1 95.44 142 LEU A CA 1
ATOM 1123 C C . LEU A 1 142 ? -5.395 -25.328 -14.945 1 95.44 142 LEU A C 1
ATOM 1125 O O . LEU A 1 142 ? -4.496 -25.016 -14.156 1 95.44 142 LEU A O 1
ATOM 1129 N N . ASN A 1 143 ? -6.551 -24.672 -14.992 1 96.94 143 ASN A N 1
ATOM 1130 C CA . ASN A 1 143 ? -6.891 -23.609 -14.055 1 96.94 143 ASN A CA 1
ATOM 1131 C C . ASN A 1 143 ? -8.203 -23.891 -13.336 1 96.94 143 ASN A C 1
ATOM 1133 O O . ASN A 1 143 ? -9.266 -23.906 -13.953 1 96.94 143 ASN A O 1
ATOM 1137 N N . LEU A 1 144 ? -8.078 -24.125 -12.078 1 94.88 144 LEU A N 1
ATOM 1138 C CA . LEU A 1 144 ? -9.242 -24.406 -11.242 1 94.88 144 LEU A CA 1
ATOM 1139 C C . LEU A 1 144 ? -9.445 -23.312 -10.203 1 94.88 144 LEU A C 1
ATOM 1141 O O . LEU A 1 144 ? -10.102 -23.531 -9.188 1 94.88 144 LEU A O 1
ATOM 1145 N N . SER A 1 145 ? -8.953 -22.203 -10.398 1 94.94 145 SER A N 1
ATOM 1146 C CA . SER A 1 145 ? -8.938 -21.094 -9.453 1 94.94 145 SER A CA 1
ATOM 1147 C C . SER A 1 145 ? -10.352 -20.75 -8.977 1 94.94 145 SER A C 1
ATOM 1149 O O . SER A 1 145 ? -11.242 -20.516 -9.797 1 94.94 145 SER A O 1
ATOM 1151 N N . GLY A 1 146 ? -10.469 -20.719 -7.66 1 91.69 146 GLY A N 1
ATOM 1152 C CA . GLY A 1 146 ? -11.727 -20.266 -7.074 1 91.69 146 GLY A CA 1
ATOM 1153 C C . GLY A 1 146 ? -12.914 -21.109 -7.504 1 91.69 146 GLY A C 1
ATOM 1154 O O . GLY A 1 146 ? -14.047 -20.625 -7.547 1 91.69 146 GLY A O 1
ATOM 1155 N N . ALA A 1 147 ? -12.711 -22.297 -7.91 1 90.44 147 ALA A N 1
ATOM 1156 C CA . ALA A 1 147 ? -13.797 -23.109 -8.461 1 90.44 147 ALA A CA 1
ATOM 1157 C C . ALA A 1 147 ? -14.367 -24.047 -7.402 1 90.44 147 ALA A C 1
ATOM 1159 O O . ALA A 1 147 ? -15.18 -24.922 -7.715 1 90.44 147 ALA A O 1
ATOM 1160 N N . SER A 1 148 ? -13.891 -23.938 -6.16 1 84.5 148 SER A N 1
ATOM 1161 C CA . SER A 1 148 ? -14.422 -24.672 -5.012 1 84.5 148 SER A CA 1
ATOM 1162 C C . SER A 1 148 ? -14.172 -26.172 -5.145 1 84.5 148 SER A C 1
ATOM 1164 O O . SER A 1 148 ? -15.117 -26.969 -5.102 1 84.5 148 SER A O 1
ATOM 1166 N N . PHE A 1 149 ? -12.953 -26.578 -5.262 1 83.56 149 PHE A N 1
ATOM 1167 C CA . PHE A 1 149 ? -12.555 -27.969 -5.32 1 83.56 149 PHE A CA 1
ATOM 1168 C C . PHE A 1 149 ? -11.859 -28.391 -4.031 1 83.56 149 PHE A C 1
ATOM 1170 O O . PHE A 1 149 ? -10.828 -29.062 -4.07 1 83.56 149 PHE A O 1
ATOM 1177 N N . SER A 1 150 ? -12.336 -28.016 -2.98 1 77.5 150 SER A N 1
ATOM 1178 C CA . SER A 1 150 ? -11.711 -28.281 -1.687 1 77.5 150 SER A CA 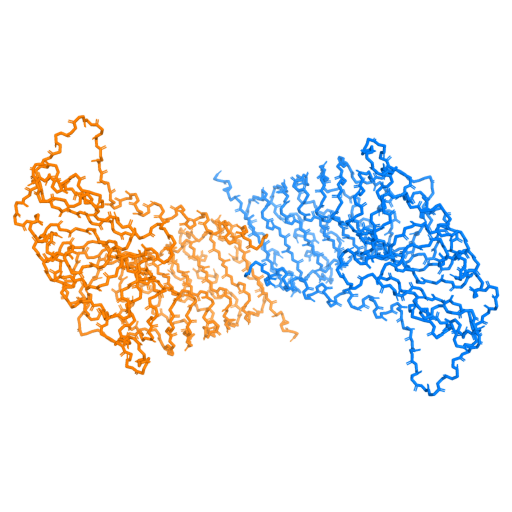1
ATOM 1179 C C . SER A 1 150 ? -11.758 -29.766 -1.337 1 77.5 150 SER A C 1
ATOM 1181 O O . SER A 1 150 ? -10.93 -30.25 -0.565 1 77.5 150 SER A O 1
ATOM 1183 N N . GLY A 1 151 ? -12.688 -30.5 -1.874 1 73.56 151 GLY A N 1
ATOM 1184 C CA . GLY A 1 151 ? -12.898 -31.891 -1.54 1 73.56 151 GLY A CA 1
ATOM 1185 C C . GLY A 1 151 ? -13.688 -32.094 -0.259 1 73.56 151 GLY A C 1
ATOM 1186 O O . GLY A 1 151 ? -13.828 -33.219 0.222 1 73.56 151 GLY A O 1
ATOM 1187 N N . SER A 1 152 ? -13.953 -31.109 0.506 1 65.25 152 SER A N 1
ATOM 1188 C CA . SER A 1 152 ? -14.68 -31.234 1.766 1 65.25 152 SER A CA 1
ATOM 1189 C C . SER A 1 152 ? -16.172 -31.453 1.523 1 65.25 152 SER A C 1
ATOM 1191 O O . SER A 1 152 ? -16.906 -31.844 2.432 1 65.25 152 SER A O 1
ATOM 1193 N N . GLY A 1 153 ? -16.531 -31.938 0.391 1 56.09 153 GLY A N 1
ATOM 1194 C CA . GLY A 1 153 ? -17.891 -32.312 0.054 1 56.09 153 GLY A CA 1
ATOM 1195 C C . GLY A 1 153 ? -18.938 -31.516 0.792 1 56.09 153 GLY A C 1
ATOM 1196 O O . GLY A 1 153 ? -19.422 -31.938 1.841 1 56.09 153 GLY A O 1
ATOM 1197 N N . GLY A 1 154 ? -19.375 -30.297 0.7 1 52.31 154 GLY A N 1
ATOM 1198 C CA . GLY A 1 154 ? -20.438 -29.562 1.39 1 52.31 154 GLY A CA 1
ATOM 1199 C C . GLY A 1 154 ? -20.062 -29.172 2.807 1 52.31 154 GLY A C 1
ATOM 1200 O O . GLY A 1 154 ? -18.875 -28.953 3.105 1 52.31 154 GLY A O 1
ATOM 1201 N N . SER A 1 155 ? -21.031 -29.578 3.809 1 49.12 155 SER A N 1
ATOM 1202 C CA . SER A 1 155 ? -21.141 -29.172 5.203 1 49.12 155 SER A CA 1
ATOM 1203 C C . SER A 1 155 ? -19.969 -29.688 6.027 1 49.12 155 SER A C 1
ATOM 1205 O O . SER A 1 155 ? -19.688 -29.172 7.113 1 49.12 155 SER A O 1
ATOM 1207 N N . ASP A 1 156 ? -19.406 -30.875 5.707 1 47 156 ASP A N 1
ATOM 1208 C CA . ASP A 1 156 ? -18.469 -31.453 6.668 1 47 156 ASP A CA 1
ATOM 1209 C C . ASP A 1 156 ? -17.031 -31.078 6.34 1 47 156 ASP A C 1
ATOM 1211 O O . ASP A 1 156 ? -16.359 -31.75 5.559 1 47 156 ASP A O 1
ATOM 1215 N N . LEU A 1 157 ? -16.703 -30 6.605 1 50.22 157 LEU A N 1
ATOM 1216 C CA . LEU A 1 157 ? -15.391 -29.406 6.438 1 50.22 157 LEU A CA 1
ATOM 1217 C C . LEU A 1 157 ? -14.305 -30.281 7.055 1 50.22 157 LEU A C 1
ATOM 1219 O O . LEU A 1 157 ? -13.117 -29.969 6.949 1 50.22 157 LEU A O 1
ATOM 1223 N N . SER A 1 158 ? -14.711 -31.359 7.699 1 49.91 158 SER A N 1
ATOM 1224 C CA . SER A 1 158 ? -13.734 -32.156 8.422 1 49.91 158 SER A CA 1
ATOM 1225 C C . SER A 1 158 ? -12.953 -33.062 7.477 1 49.91 158 SER A C 1
ATOM 1227 O O . SER A 1 158 ? -11.883 -33.562 7.832 1 49.91 158 SER A O 1
ATOM 1229 N N . LYS A 1 159 ? -13.531 -33.406 6.371 1 53.22 159 LYS A N 1
ATOM 1230 C CA . LYS A 1 159 ? -12.812 -34.375 5.531 1 53.22 159 LYS A CA 1
ATOM 1231 C C . LYS A 1 159 ? -12.008 -33.656 4.453 1 53.22 159 LYS A C 1
ATOM 1233 O O . LYS A 1 159 ? -12.578 -33.031 3.555 1 53.22 159 LYS A O 1
ATOM 1238 N N . VAL A 1 160 ? -10.781 -33.344 4.766 1 57.19 160 VAL A N 1
ATOM 1239 C CA . VAL A 1 160 ? -9.828 -32.656 3.922 1 57.19 160 VAL A CA 1
ATOM 1240 C C . VAL A 1 160 ? -9.359 -33.562 2.789 1 57.19 160 VAL A C 1
ATOM 1242 O O . VAL A 1 160 ? -8.977 -34.688 3.025 1 57.19 160 VAL A O 1
ATOM 1245 N N . ASP A 1 161 ? -9.695 -33.281 1.485 1 63.78 161 ASP A N 1
ATOM 1246 C CA . ASP A 1 161 ? -9.133 -34.031 0.367 1 63.78 161 ASP A CA 1
ATOM 1247 C C . ASP A 1 161 ? -7.652 -33.719 0.182 1 63.78 161 ASP A C 1
ATOM 1249 O O . ASP A 1 161 ? -7.297 -32.594 -0.186 1 63.78 161 ASP A O 1
ATOM 1253 N N . ASP A 1 162 ? -6.824 -34.781 0.488 1 69.5 162 ASP A N 1
ATOM 1254 C CA . ASP A 1 162 ? -5.375 -34.625 0.378 1 69.5 162 ASP A CA 1
ATOM 1255 C C . ASP A 1 162 ? -4.852 -35.25 -0.915 1 69.5 162 ASP A C 1
ATOM 1257 O O . ASP A 1 162 ? -3.641 -35.312 -1.124 1 69.5 162 ASP A O 1
ATOM 1261 N N . SER A 1 163 ? -5.84 -35.625 -1.764 1 78.56 163 SER A N 1
ATOM 1262 C CA . SER A 1 163 ? -5.379 -36.375 -2.908 1 78.56 163 SER A CA 1
ATOM 1263 C C . SER A 1 163 ? -5.383 -35.562 -4.184 1 78.56 163 SER A C 1
ATOM 1265 O O . SER A 1 163 ? -5.102 -36.062 -5.27 1 78.56 163 SER A O 1
ATOM 1267 N N . TRP A 1 164 ? -5.648 -34.281 -4.051 1 82.25 164 TRP A N 1
ATOM 1268 C CA . TRP A 1 164 ? -5.836 -33.469 -5.242 1 82.25 164 TRP A CA 1
ATOM 1269 C C . TRP A 1 164 ? -4.578 -33.438 -6.102 1 82.25 164 TRP A C 1
ATOM 1271 O O . TRP A 1 164 ? -4.652 -33.562 -7.328 1 82.25 164 TRP A O 1
ATOM 1281 N N . LEU A 1 165 ? -3.484 -33.406 -5.438 1 81.25 165 LEU A N 1
ATOM 1282 C CA . LEU A 1 165 ? -2.227 -33.344 -6.172 1 81.25 165 LEU A CA 1
ATOM 1283 C C . LEU A 1 165 ? -1.893 -34.688 -6.809 1 81.25 165 LEU A C 1
ATOM 1285 O O . LEU A 1 165 ? -1.4 -34.719 -7.938 1 81.25 165 LEU A O 1
ATOM 1289 N N . ASP A 1 166 ? -2.197 -35.656 -6.094 1 82.06 166 ASP A N 1
ATOM 1290 C CA . ASP A 1 166 ? -1.973 -37 -6.637 1 82.06 166 ASP A CA 1
ATOM 1291 C C . ASP A 1 166 ? -2.814 -37.219 -7.891 1 82.06 166 ASP A C 1
ATOM 1293 O O . ASP A 1 166 ? -2.34 -37.812 -8.867 1 82.06 166 ASP A O 1
ATOM 1297 N N . THR A 1 167 ? -3.908 -36.719 -7.824 1 81.69 167 THR A N 1
ATOM 1298 C CA . THR A 1 167 ? -4.828 -36.844 -8.953 1 81.69 167 THR A CA 1
ATOM 1299 C C . THR A 1 167 ? -4.273 -36.125 -10.18 1 81.69 167 THR A C 1
ATOM 1301 O O . THR A 1 167 ? -4.23 -36.688 -11.273 1 81.69 167 THR A O 1
ATOM 1304 N N . ILE A 1 168 ? -3.805 -35 -9.984 1 83.31 168 ILE A N 1
ATOM 1305 C CA . ILE A 1 168 ? -3.314 -34.188 -11.102 1 83.31 168 ILE A CA 1
ATOM 1306 C C . ILE A 1 168 ? -1.968 -34.75 -11.57 1 83.31 168 ILE A C 1
ATOM 1308 O O . ILE A 1 168 ? -1.694 -34.781 -12.773 1 83.31 168 ILE A O 1
ATOM 1312 N N . ASN A 1 169 ? -1.17 -35.281 -10.68 1 80.5 169 ASN A N 1
ATOM 1313 C CA . ASN A 1 169 ? 0.174 -35.781 -10.953 1 80.5 169 ASN A CA 1
ATOM 1314 C C . ASN A 1 169 ? 0.139 -37.125 -11.68 1 80.5 169 ASN A C 1
ATOM 1316 O O . ASN A 1 169 ? 1.087 -37.5 -12.383 1 80.5 169 ASN A O 1
ATOM 1320 N N . SER A 1 170 ? -0.724 -37.938 -11.445 1 73.38 170 SER A N 1
ATOM 1321 C CA . SER A 1 170 ? -0.739 -39.312 -11.922 1 73.38 170 SER A CA 1
ATOM 1322 C C . SER A 1 170 ? -0.545 -39.375 -13.43 1 73.38 170 SER A C 1
ATOM 1324 O O . SER A 1 170 ? 0.035 -40.344 -13.945 1 73.38 170 SER A O 1
ATOM 1326 N N . HIS A 1 171 ? -0.982 -38.406 -14.18 1 62.69 171 HIS A N 1
ATOM 1327 C CA . HIS A 1 171 ? -0.83 -38.75 -15.586 1 62.69 171 HIS A CA 1
ATOM 1328 C C . HIS A 1 171 ? -0.7 -37.5 -16.453 1 62.69 171 HIS A C 1
ATOM 1330 O O . HIS A 1 171 ? -0.925 -37.562 -17.656 1 62.69 171 HIS A O 1
ATOM 1336 N N . SER A 1 172 ? -0.243 -36.5 -15.836 1 67 172 SER A N 1
ATOM 1337 C CA . SER A 1 172 ? -0.17 -35.344 -16.703 1 67 172 SER A CA 1
ATOM 1338 C C . SER A 1 172 ? 1.273 -34.906 -16.922 1 67 172 SER A C 1
ATOM 1340 O O . SER A 1 172 ? 1.709 -33.906 -16.359 1 67 172 SER A O 1
ATOM 1342 N N . PRO A 1 173 ? 2.062 -35.656 -17.781 1 77.44 173 PRO A N 1
ATOM 1343 C CA . PRO A 1 173 ? 3.453 -35.281 -18.016 1 77.44 173 PRO A CA 1
ATOM 1344 C C . PRO A 1 173 ? 3.574 -34 -18.828 1 77.44 173 PRO A C 1
ATOM 1346 O O . PRO A 1 173 ? 4.629 -33.344 -18.828 1 77.44 173 PRO A O 1
ATOM 1349 N N . SER A 1 174 ? 2.49 -33.625 -19.438 1 87.31 174 SER A N 1
ATOM 1350 C CA . SER A 1 174 ? 2.568 -32.5 -20.375 1 87.31 174 SER A CA 1
ATOM 1351 C C . SER A 1 174 ? 2.182 -31.188 -19.719 1 87.31 174 SER A C 1
ATOM 1353 O O . SER A 1 174 ? 2.264 -30.125 -20.359 1 87.31 174 SER A O 1
ATOM 1355 N N . LEU A 1 175 ? 1.826 -31.266 -18.5 1 92.38 175 LEU A N 1
ATOM 1356 C CA . LEU A 1 175 ? 1.302 -30.078 -17.844 1 92.38 175 LEU A CA 1
ATOM 1357 C C . LEU A 1 175 ? 2.389 -29.016 -17.672 1 92.38 175 LEU A C 1
ATOM 1359 O O . LEU A 1 175 ? 3.482 -29.312 -17.188 1 92.38 175 LEU A O 1
ATOM 1363 N N . LEU A 1 176 ? 2.043 -27.828 -18.141 1 95.12 176 LEU A N 1
ATOM 1364 C CA . LEU A 1 176 ? 2.986 -26.703 -18.062 1 95.12 176 LEU A CA 1
ATOM 1365 C C . LEU A 1 176 ? 2.561 -25.703 -17 1 95.12 176 LEU A C 1
ATOM 1367 O O . LEU A 1 176 ? 3.406 -25.109 -16.328 1 95.12 176 LEU A O 1
ATOM 1371 N N . GLU A 1 177 ? 1.313 -25.547 -16.922 1 96.56 177 GLU A N 1
ATOM 1372 C CA . GLU A 1 177 ? 0.792 -24.578 -15.961 1 96.56 177 GLU A CA 1
ATOM 1373 C C . GLU A 1 177 ? -0.336 -25.188 -15.133 1 96.56 177 GLU A C 1
ATOM 1375 O O . GLU A 1 177 ? -1.311 -25.703 -15.68 1 96.56 177 GLU A O 1
ATOM 1380 N N . LEU A 1 178 ? -0.193 -25.125 -13.836 1 95.19 178 LEU A N 1
ATOM 1381 C CA . LEU A 1 178 ? -1.194 -25.578 -12.875 1 95.19 178 LEU A CA 1
ATOM 1382 C C . LEU A 1 178 ? -1.588 -24.438 -11.938 1 95.19 178 LEU A C 1
ATOM 1384 O O . LEU A 1 178 ? -0.756 -23.938 -11.18 1 95.19 178 LEU A O 1
ATOM 1388 N N . ARG A 1 179 ? -2.826 -24 -11.961 1 96.19 179 ARG A N 1
ATOM 1389 C CA . ARG A 1 179 ? -3.318 -22.906 -11.148 1 96.19 179 ARG A CA 1
ATOM 1390 C C . ARG A 1 179 ? -4.488 -23.344 -10.273 1 96.19 179 ARG A C 1
ATOM 1392 O O . ARG A 1 179 ? -5.562 -23.656 -10.789 1 96.19 179 ARG A O 1
ATOM 1399 N N . LEU A 1 180 ? -4.254 -23.297 -8.969 1 94.31 180 LEU A N 1
ATOM 1400 C CA . LEU A 1 180 ? -5.293 -23.672 -8.016 1 94.31 180 LEU A CA 1
ATOM 1401 C C . LEU A 1 180 ? -5.395 -22.641 -6.898 1 94.31 180 LEU A C 1
ATOM 1403 O O . LEU A 1 180 ? -5.441 -22.984 -5.719 1 94.31 180 LEU A O 1
ATOM 1407 N N . PRO A 1 181 ? -5.332 -21.391 -7.227 1 95 181 PRO A N 1
ATOM 1408 C CA . PRO A 1 181 ? -5.555 -20.453 -6.133 1 95 181 PRO A CA 1
ATOM 1409 C C . PRO A 1 181 ? -7.008 -20.422 -5.66 1 95 181 PRO A C 1
ATOM 1411 O O . PRO A 1 181 ? -7.918 -20.719 -6.434 1 95 181 PRO A O 1
ATOM 1414 N N . GLN A 1 182 ? -7.203 -20.125 -4.32 1 92 182 GLN A N 1
ATOM 1415 C CA . GLN A 1 182 ? -8.531 -19.938 -3.736 1 92 182 GLN A CA 1
ATOM 1416 C C . GLN A 1 182 ? -9.406 -21.156 -3.982 1 92 182 GLN A C 1
ATOM 1418 O O . GLN A 1 182 ? -10.555 -21.031 -4.41 1 92 182 GLN A O 1
ATOM 1423 N N . CYS A 1 183 ? -8.859 -22.297 -3.777 1 89.38 183 CYS A N 1
ATOM 1424 C CA . CYS A 1 183 ? -9.602 -23.531 -3.945 1 89.38 183 CYS A CA 1
ATOM 1425 C C . CYS A 1 183 ? -9.969 -24.141 -2.596 1 89.38 183 CYS A C 1
ATOM 1427 O O . CYS A 1 183 ? -10.516 -25.25 -2.531 1 89.38 183 CYS A O 1
ATOM 1429 N N . GLN A 1 184 ? -9.586 -23.453 -1.56 1 86.56 184 GLN A N 1
ATOM 1430 C CA . GLN A 1 184 ? -9.875 -23.875 -0.194 1 86.56 184 GLN A CA 1
ATOM 1431 C C . GLN A 1 184 ? -9.164 -25.188 0.137 1 86.56 184 GLN A C 1
ATOM 1433 O O . GLN A 1 184 ? -9.734 -26.062 0.795 1 86.56 184 GLN A O 1
ATOM 1438 N N . LEU A 1 185 ? -8.031 -25.297 -0.448 1 88 185 LEU A N 1
ATOM 1439 C CA . LEU A 1 185 ? -7.227 -26.484 -0.154 1 88 185 LEU A CA 1
ATOM 1440 C C . LEU A 1 185 ? -6.59 -26.375 1.228 1 88 185 LEU A C 1
ATOM 1442 O O . LEU A 1 185 ? -6.145 -25.297 1.628 1 88 185 LEU A O 1
ATOM 1446 N N . LEU A 1 186 ? -6.488 -27.516 1.923 1 84.81 186 LEU A N 1
ATOM 1447 C CA . LEU A 1 186 ? -6.031 -27.484 3.307 1 84.81 186 LEU A CA 1
ATOM 1448 C C . LEU A 1 186 ? -4.641 -28.094 3.434 1 84.81 186 LEU A C 1
ATOM 1450 O O . LEU A 1 186 ? -3.869 -27.719 4.32 1 84.81 186 LEU A O 1
ATOM 1454 N N . ASN A 1 187 ? -4.438 -29.062 2.553 1 84.81 187 ASN A N 1
ATOM 1455 C CA . ASN A 1 187 ? -3.189 -29.797 2.729 1 84.81 187 ASN A CA 1
ATOM 1456 C C . ASN A 1 187 ? -2.316 -29.734 1.479 1 84.81 187 ASN A C 1
ATOM 1458 O O . ASN A 1 187 ? -2.818 -29.844 0.359 1 84.81 187 ASN A O 1
ATOM 1462 N N . LEU A 1 188 ? -1.091 -29.453 1.711 1 86.94 188 LEU A N 1
ATOM 1463 C CA . LEU A 1 188 ? -0.045 -29.625 0.708 1 86.94 188 LEU A CA 1
ATOM 1464 C C . LEU A 1 188 ? 0.706 -30.938 0.916 1 86.94 188 LEU A C 1
ATOM 1466 O O . LEU A 1 188 ? 1.455 -31.078 1.885 1 86.94 188 LEU A O 1
ATOM 1470 N N . PRO A 1 189 ? 0.459 -31.828 0.082 1 85.81 189 PRO A N 1
ATOM 1471 C CA . PRO A 1 189 ? 1.056 -33.125 0.324 1 85.81 189 PRO A CA 1
ATOM 1472 C C . PRO A 1 189 ? 2.574 -33.062 0.477 1 85.81 189 PRO A C 1
ATOM 1474 O O . PRO A 1 189 ? 3.25 -32.406 -0.306 1 85.81 189 PRO A O 1
ATOM 1477 N N . SER A 1 190 ? 3.08 -33.812 1.448 1 85.38 190 SER A N 1
ATOM 1478 C CA . SER A 1 190 ? 4.504 -33.781 1.764 1 85.38 190 SER A CA 1
ATOM 1479 C C . SER A 1 190 ? 5.312 -34.594 0.761 1 85.38 190 SER A C 1
ATOM 1481 O O . SER A 1 190 ? 6.496 -34.344 0.543 1 85.38 190 SER A O 1
ATOM 1483 N N . SER A 1 191 ? 4.598 -35.656 0.243 1 83.12 191 SER A N 1
ATOM 1484 C CA . SER A 1 191 ? 5.297 -36.5 -0.704 1 83.12 191 SER A CA 1
ATOM 1485 C C . SER A 1 191 ? 4.383 -36.938 -1.849 1 83.12 191 SER A C 1
ATOM 1487 O O . SER A 1 191 ? 3.156 -36.906 -1.708 1 83.12 191 SER A O 1
ATOM 1489 N N . LEU A 1 192 ? 5.055 -37.125 -2.982 1 82.88 192 LEU A N 1
ATOM 1490 C CA . LEU A 1 192 ? 4.418 -37.719 -4.145 1 82.88 192 LEU A CA 1
ATOM 1491 C C . LEU A 1 192 ? 5.121 -39 -4.539 1 82.88 192 LEU A C 1
ATOM 1493 O O . LEU A 1 192 ? 6.352 -39.094 -4.523 1 82.88 192 LEU A O 1
ATOM 1497 N N . PRO A 1 193 ? 4.293 -40.094 -4.691 1 76.62 193 PRO A N 1
ATOM 1498 C CA . PRO A 1 193 ? 4.938 -41.375 -5.078 1 76.62 193 PRO A CA 1
ATOM 1499 C C . PRO A 1 193 ? 5.812 -41.219 -6.32 1 76.62 193 PRO A C 1
ATOM 1501 O O . PRO A 1 193 ? 6.891 -41.812 -6.391 1 76.62 193 PRO A O 1
ATOM 1504 N N . SER A 1 194 ? 5.355 -40.562 -7.285 1 81.19 194 SER A N 1
ATOM 1505 C CA . SER A 1 194 ? 6.098 -40.219 -8.492 1 81.19 194 SER A CA 1
ATOM 1506 C C . SER A 1 194 ? 5.734 -38.844 -8.992 1 81.19 194 SER A C 1
ATOM 1508 O O . SER A 1 194 ? 4.578 -38.438 -8.906 1 81.19 194 SER A O 1
ATOM 1510 N N . LEU A 1 195 ? 6.773 -38.188 -9.305 1 76.94 195 LEU A N 1
ATOM 1511 C CA . LEU A 1 195 ? 6.547 -36.844 -9.867 1 76.94 195 LEU A CA 1
ATOM 1512 C C . LEU A 1 195 ? 6.523 -36.906 -11.391 1 76.94 195 LEU A C 1
ATOM 1514 O O . LEU A 1 195 ? 7.555 -37.125 -12.023 1 76.94 195 LEU A O 1
ATOM 1518 N N . ASN A 1 196 ? 5.316 -36.656 -11.891 1 78.5 196 ASN A N 1
ATOM 1519 C CA . ASN A 1 196 ? 5.148 -36.812 -13.328 1 78.5 196 ASN A CA 1
ATOM 1520 C C . ASN A 1 196 ? 5.141 -35.469 -14.047 1 78.5 196 ASN A C 1
ATOM 1522 O O . ASN A 1 196 ? 5.445 -35.406 -15.242 1 78.5 196 ASN A O 1
ATOM 1526 N N . PHE A 1 197 ? 4.773 -34.469 -13.344 1 79.19 197 PHE A N 1
ATOM 1527 C CA . PHE A 1 197 ? 4.691 -33.219 -14.055 1 79.19 197 PHE A CA 1
ATOM 1528 C C . PHE A 1 197 ? 5.992 -32.438 -13.922 1 79.19 197 PHE A C 1
ATOM 1530 O O . PHE A 1 197 ? 5.984 -31.281 -13.469 1 79.19 197 PHE A O 1
ATOM 1537 N N . THR A 1 198 ? 7.062 -32.969 -14.453 1 81.81 198 THR A N 1
ATOM 1538 C CA . THR A 1 198 ? 8.398 -32.375 -14.336 1 81.81 198 THR A CA 1
ATOM 1539 C C . THR A 1 198 ? 8.578 -31.219 -15.312 1 81.81 198 THR A C 1
ATOM 1541 O O . THR A 1 198 ? 9.547 -30.469 -15.203 1 81.81 198 THR A O 1
ATOM 1544 N N . SER A 1 199 ? 7.59 -31.078 -16.172 1 88.75 199 SER A N 1
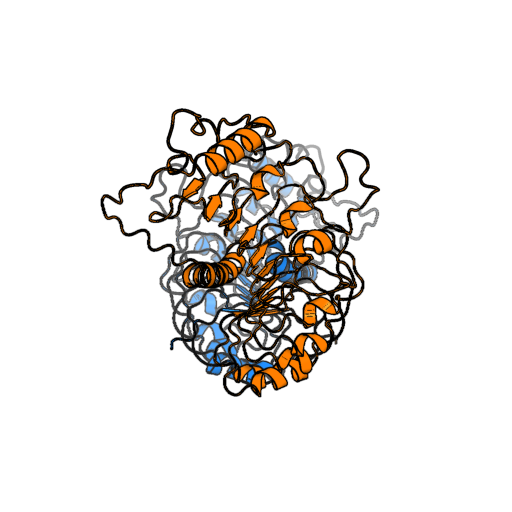ATOM 1545 C CA . SER A 1 199 ? 7.691 -30.016 -17.172 1 88.75 199 SER A CA 1
ATOM 1546 C C . SER A 1 199 ? 7.031 -28.734 -16.703 1 88.75 199 SER A C 1
ATOM 1548 O O . SER A 1 199 ? 7 -27.734 -17.422 1 88.75 199 SER A O 1
ATOM 1550 N N . LEU A 1 200 ? 6.547 -28.766 -15.508 1 93.62 200 LEU A N 1
ATOM 1551 C CA . LEU A 1 200 ? 5.766 -27.656 -14.977 1 93.62 200 LEU A CA 1
ATOM 1552 C C . LEU A 1 200 ? 6.586 -26.375 -14.977 1 93.62 200 LEU A C 1
ATOM 1554 O O . LEU A 1 200 ? 7.734 -26.359 -14.523 1 93.62 200 LEU A O 1
ATOM 1558 N N . LEU A 1 201 ? 5.957 -25.328 -15.516 1 97.06 201 LEU A N 1
ATOM 1559 C CA . LEU A 1 201 ? 6.59 -24.016 -15.547 1 97.06 201 LEU A CA 1
ATOM 1560 C C . LEU A 1 201 ? 5.953 -23.078 -14.523 1 97.06 201 LEU A C 1
ATOM 1562 O O . LEU A 1 201 ? 6.633 -22.234 -13.938 1 97.06 201 LEU A O 1
ATOM 1566 N N . VAL A 1 202 ? 4.695 -23.234 -14.328 1 97.69 202 VAL A N 1
ATOM 1567 C CA . VAL A 1 202 ? 3.951 -22.359 -13.43 1 97.69 202 VAL A CA 1
ATOM 1568 C C . VAL A 1 202 ? 3.17 -23.188 -12.422 1 97.69 202 VAL A C 1
ATOM 1570 O O . VAL A 1 202 ? 2.438 -24.109 -12.797 1 97.69 202 VAL A O 1
ATOM 1573 N N . LEU A 1 203 ? 3.34 -22.906 -11.211 1 96.94 203 LEU A N 1
ATOM 1574 C CA . LEU A 1 203 ? 2.57 -23.484 -10.117 1 96.94 203 LEU A CA 1
ATOM 1575 C C . LEU A 1 203 ? 2.01 -22.406 -9.211 1 96.94 203 LEU A C 1
ATOM 1577 O O . LEU A 1 203 ? 2.764 -21.719 -8.508 1 96.94 203 LEU A O 1
ATOM 1581 N N . ASP A 1 204 ? 0.746 -22.203 -9.234 1 97.94 204 ASP A N 1
ATOM 1582 C CA . ASP A 1 204 ? 0.079 -21.219 -8.391 1 97.94 204 ASP A CA 1
ATOM 1583 C C . ASP A 1 204 ? -0.855 -21.891 -7.391 1 97.94 204 ASP A C 1
ATOM 1585 O O . ASP A 1 204 ? -1.894 -22.438 -7.773 1 97.94 204 ASP A O 1
ATOM 1589 N N . LEU A 1 205 ? -0.51 -21.859 -6.184 1 96.44 205 LEU A N 1
ATOM 1590 C CA . LEU A 1 205 ? -1.286 -22.422 -5.09 1 96.44 205 LEU A CA 1
ATOM 1591 C C . LEU A 1 205 ? -1.642 -21.359 -4.059 1 96.44 205 LEU A C 1
ATOM 1593 O O . LEU A 1 205 ? -1.774 -21.656 -2.871 1 96.44 205 LEU A O 1
ATOM 1597 N N . SER A 1 206 ? -1.768 -20.188 -4.445 1 97.56 206 SER A N 1
ATOM 1598 C CA . SER A 1 206 ? -1.974 -19.062 -3.541 1 97.56 206 SER A CA 1
ATOM 1599 C C . SER A 1 206 ? -3.396 -19.047 -2.99 1 97.56 206 SER A C 1
ATOM 1601 O O . SER A 1 206 ? -4.277 -19.734 -3.518 1 97.56 206 SER A O 1
ATOM 1603 N N . ASN A 1 207 ? -3.561 -18.312 -1.868 1 96.25 207 ASN A N 1
ATOM 1604 C CA . ASN A 1 207 ? -4.863 -18.047 -1.263 1 96.25 207 ASN A CA 1
ATOM 1605 C C . ASN A 1 207 ? -5.598 -19.344 -0.938 1 96.25 207 ASN A C 1
ATOM 1607 O O . ASN A 1 207 ? -6.773 -19.5 -1.272 1 96.25 207 ASN A O 1
ATOM 1611 N N . ASN A 1 208 ? -4.891 -20.25 -0.417 1 93.62 208 ASN A N 1
ATOM 1612 C CA . ASN A 1 208 ? -5.465 -21.438 0.184 1 93.62 208 ASN A CA 1
ATOM 1613 C C . ASN A 1 208 ? -5.262 -21.469 1.696 1 93.62 208 ASN A C 1
ATOM 1615 O O . ASN A 1 208 ? -5.082 -20.422 2.318 1 93.62 208 ASN A O 1
ATOM 1619 N N . ALA A 1 209 ? -5.414 -22.656 2.32 1 91.44 209 ALA A N 1
ATOM 1620 C CA . ALA A 1 209 ? -5.285 -22.734 3.773 1 91.44 209 ALA A CA 1
ATOM 1621 C C . ALA A 1 209 ? -4.219 -23.75 4.18 1 91.44 209 ALA A C 1
ATOM 1623 O O . ALA A 1 209 ? -4.379 -24.469 5.172 1 91.44 209 ALA A O 1
ATOM 1624 N N . PHE A 1 210 ? -3.203 -23.75 3.352 1 92.88 210 PHE A N 1
ATOM 1625 C CA . PHE A 1 210 ? -2.129 -24.672 3.68 1 92.88 210 PHE A CA 1
ATOM 1626 C C . PHE A 1 210 ? -1.492 -24.312 5.016 1 92.88 210 PHE A C 1
ATOM 1628 O O . PHE A 1 210 ? -1.142 -23.156 5.25 1 92.88 210 PHE A O 1
ATOM 1635 N N . ASN A 1 211 ? -1.332 -25.219 5.855 1 90.94 211 ASN A N 1
ATOM 1636 C CA . ASN A 1 211 ? -0.761 -24.969 7.172 1 90.94 211 ASN A CA 1
ATOM 1637 C C . ASN A 1 211 ? 0.443 -25.859 7.445 1 90.94 211 ASN A C 1
ATOM 1639 O O . ASN A 1 211 ? 0.761 -26.156 8.602 1 90.94 211 ASN A O 1
ATOM 1643 N N . SER A 1 212 ? 1.098 -26.203 6.484 1 89.31 212 SER A N 1
ATOM 1644 C CA . SER A 1 212 ? 2.238 -27.094 6.605 1 89.31 212 SER A CA 1
ATOM 1645 C C . SER A 1 212 ? 3.393 -26.438 7.348 1 89.31 212 SER A C 1
ATOM 1647 O O . SER A 1 212 ? 3.568 -25.219 7.273 1 89.31 212 SER A O 1
ATOM 1649 N N . SER A 1 213 ? 4.18 -27.281 8.031 1 89.5 213 SER A N 1
ATOM 1650 C CA . SER A 1 213 ? 5.336 -26.797 8.773 1 89.5 213 SER A CA 1
ATOM 1651 C C . SER A 1 213 ? 6.617 -26.938 7.957 1 89.5 213 SER A C 1
ATOM 1653 O O . SER A 1 213 ? 7.699 -26.562 8.422 1 89.5 213 SER A O 1
ATOM 1655 N N . THR A 1 214 ? 6.426 -27.562 6.863 1 91 214 THR A N 1
ATOM 1656 C CA . THR A 1 214 ? 7.562 -27.688 5.953 1 91 214 THR A CA 1
ATOM 1657 C C . THR A 1 214 ? 7.109 -27.547 4.504 1 91 214 THR A C 1
ATOM 1659 O O . THR A 1 214 ? 5.93 -27.75 4.191 1 91 214 THR A O 1
ATOM 1662 N N . PHE A 1 215 ? 8.07 -27.188 3.648 1 94.38 215 PHE A N 1
ATOM 1663 C CA . PHE A 1 215 ? 7.859 -27.281 2.209 1 94.38 215 PHE A CA 1
ATOM 1664 C C . PHE A 1 215 ? 8.07 -28.703 1.714 1 94.38 215 PHE A C 1
ATOM 1666 O O . PHE A 1 215 ? 9.008 -29.391 2.146 1 94.38 215 PHE A O 1
ATOM 1673 N N . PRO A 1 216 ? 7.18 -29.141 0.874 1 92.75 216 PRO A N 1
ATOM 1674 C CA . PRO A 1 216 ? 7.336 -30.516 0.387 1 92.75 216 PRO A CA 1
ATOM 1675 C C . PRO A 1 216 ? 8.547 -30.672 -0.527 1 92.75 216 PRO A C 1
ATOM 1677 O O . PRO A 1 216 ? 8.836 -29.797 -1.346 1 92.75 216 PRO A O 1
ATOM 1680 N N . GLU A 1 217 ? 9.141 -31.875 -0.476 1 91.38 217 GLU A N 1
ATOM 1681 C CA . GLU A 1 217 ? 10.383 -32.125 -1.199 1 91.38 217 GLU A CA 1
ATOM 1682 C C . GLU A 1 217 ? 10.148 -32.156 -2.707 1 91.38 217 GLU A C 1
ATOM 1684 O O . GLU A 1 217 ? 11.008 -31.719 -3.477 1 91.38 217 GLU A O 1
ATOM 1689 N N . TRP A 1 218 ? 9.008 -32.656 -3.117 1 91 218 TRP A N 1
ATOM 1690 C CA . TRP A 1 218 ? 8.727 -32.812 -4.543 1 91 218 TRP A CA 1
ATOM 1691 C C . TRP A 1 218 ? 8.734 -31.453 -5.234 1 91 218 TRP A C 1
ATOM 1693 O O . TRP A 1 218 ? 8.977 -31.359 -6.441 1 91 218 TRP A O 1
ATOM 1703 N N . MET A 1 219 ? 8.43 -30.406 -4.5 1 93.38 219 MET A N 1
ATOM 1704 C CA . MET A 1 219 ? 8.391 -29.062 -5.062 1 93.38 219 MET A CA 1
ATOM 1705 C C . MET A 1 219 ? 9.758 -28.656 -5.605 1 93.38 219 MET A C 1
ATOM 1707 O O . MET A 1 219 ? 9.844 -27.984 -6.633 1 93.38 219 MET A O 1
ATOM 1711 N N . PHE A 1 220 ? 10.781 -29.172 -4.957 1 94.94 220 PHE A N 1
ATOM 1712 C CA . PHE A 1 220 ? 12.141 -28.766 -5.309 1 94.94 220 PHE A CA 1
ATOM 1713 C C . PHE A 1 220 ? 12.688 -29.641 -6.434 1 94.94 220 PHE A C 1
ATOM 1715 O O . PHE A 1 220 ? 13.789 -29.391 -6.934 1 94.94 220 PHE A O 1
ATOM 1722 N N . ASP A 1 221 ? 11.914 -30.594 -6.875 1 92.5 221 ASP A N 1
ATOM 1723 C CA . ASP A 1 221 ? 12.289 -31.422 -8.016 1 92.5 221 ASP A CA 1
ATOM 1724 C C . ASP A 1 221 ? 11.773 -30.828 -9.32 1 92.5 221 ASP A C 1
ATOM 1726 O O . ASP A 1 221 ? 12.102 -31.312 -10.406 1 92.5 221 ASP A O 1
ATOM 1730 N N . LEU A 1 222 ? 11.039 -29.781 -9.195 1 93.44 222 LEU A N 1
ATOM 1731 C CA . LEU A 1 222 ? 10.516 -29.109 -10.375 1 93.44 222 LEU A CA 1
ATOM 1732 C C . LEU A 1 222 ? 11.555 -28.156 -10.969 1 93.44 222 LEU A C 1
ATOM 1734 O O . LEU A 1 222 ? 11.375 -26.938 -10.953 1 93.44 222 LEU A O 1
ATOM 1738 N N . SER A 1 223 ? 12.523 -28.672 -11.633 1 91.12 223 SER A N 1
ATOM 1739 C CA . SER A 1 223 ? 13.719 -27.953 -12.047 1 91.12 223 SER A CA 1
ATOM 1740 C C . SER A 1 223 ? 13.398 -26.938 -13.141 1 91.12 223 SER A C 1
ATOM 1742 O O . SER A 1 223 ? 14.164 -26 -13.359 1 91.12 223 SER A O 1
ATOM 1744 N N . ASN A 1 224 ? 12.25 -27.141 -13.812 1 94.38 224 ASN A N 1
ATOM 1745 C CA . ASN A 1 224 ? 11.906 -26.234 -14.906 1 94.38 224 ASN A CA 1
ATOM 1746 C C . ASN A 1 224 ? 10.992 -25.109 -14.43 1 94.38 224 ASN A C 1
ATOM 1748 O O . ASN A 1 224 ? 10.648 -24.219 -15.203 1 94.38 224 ASN A O 1
ATOM 1752 N N . LEU A 1 225 ? 10.664 -25.156 -13.164 1 97.12 225 LEU A N 1
ATOM 1753 C CA . LEU A 1 225 ? 9.695 -24.203 -12.633 1 97.12 225 LEU A CA 1
ATOM 1754 C C . LEU A 1 225 ? 10.203 -22.766 -12.773 1 97.12 225 LEU A C 1
ATOM 1756 O O . LEU A 1 225 ? 11.344 -22.469 -12.414 1 97.12 225 LEU A O 1
ATOM 1760 N N . VAL A 1 226 ? 9.344 -21.938 -13.328 1 98.19 226 VAL A N 1
ATOM 1761 C CA . VAL A 1 226 ? 9.688 -20.547 -13.562 1 98.19 226 VAL A CA 1
ATOM 1762 C C . VAL A 1 226 ? 8.914 -19.656 -12.602 1 98.19 226 VAL A C 1
ATOM 1764 O O . VAL A 1 226 ? 9.406 -18.609 -12.18 1 98.19 226 VAL A O 1
ATOM 1767 N N . HIS A 1 227 ? 7.738 -20.078 -12.273 1 98.56 227 HIS A N 1
ATOM 1768 C CA . HIS A 1 227 ? 6.805 -19.312 -11.461 1 98.56 227 HIS A CA 1
ATOM 1769 C C . HIS A 1 227 ? 6.234 -20.156 -10.328 1 98.56 227 HIS A C 1
ATOM 1771 O O . HIS A 1 227 ? 5.57 -21.156 -10.57 1 98.56 227 HIS A O 1
ATOM 1777 N N . LEU A 1 228 ? 6.477 -19.688 -9.125 1 98.5 228 LEU A N 1
ATOM 1778 C CA . LEU A 1 228 ? 5.93 -20.344 -7.945 1 98.5 228 LEU A CA 1
ATOM 1779 C C . LEU A 1 228 ? 5.215 -19.344 -7.051 1 98.5 228 LEU A C 1
ATOM 1781 O O . LEU A 1 228 ? 5.824 -18.391 -6.578 1 98.5 228 LEU A O 1
ATOM 1785 N N . ASP A 1 229 ? 3.947 -19.531 -6.793 1 98.56 229 ASP A N 1
ATOM 1786 C CA . ASP A 1 229 ? 3.156 -18.625 -5.969 1 98.56 229 ASP A CA 1
ATOM 1787 C C . ASP A 1 229 ? 2.473 -19.375 -4.828 1 98.56 229 ASP A C 1
ATOM 1789 O O . ASP A 1 229 ? 1.603 -20.203 -5.066 1 98.56 229 ASP A O 1
ATOM 1793 N N . LEU A 1 230 ? 2.865 -19.078 -3.656 1 98.12 230 LEU A N 1
ATOM 1794 C CA . LEU A 1 230 ? 2.328 -19.703 -2.451 1 98.12 230 LEU A CA 1
ATOM 1795 C C . LEU A 1 230 ? 1.821 -18.641 -1.473 1 98.12 230 LEU A C 1
ATOM 1797 O O . LEU A 1 230 ? 1.742 -18.891 -0.268 1 98.12 230 LEU A O 1
ATOM 1801 N N . ASN A 1 231 ? 1.541 -17.484 -1.953 1 98.12 231 ASN A N 1
ATOM 1802 C CA . ASN A 1 231 ? 1.165 -16.422 -1.034 1 98.12 231 ASN A CA 1
ATOM 1803 C C . ASN A 1 231 ? -0.191 -16.688 -0.388 1 98.12 231 ASN A C 1
ATOM 1805 O O . ASN A 1 231 ? -0.974 -17.484 -0.89 1 98.12 231 ASN A O 1
ATOM 1809 N N . SER A 1 232 ? -0.419 -16.016 0.747 1 97.56 232 SER A N 1
ATOM 1810 C CA . SER A 1 232 ? -1.707 -16.016 1.433 1 97.56 232 SER A CA 1
ATOM 1811 C C . SER A 1 232 ? -2.131 -17.438 1.805 1 97.56 232 SER A C 1
ATOM 1813 O O . SER A 1 232 ? -3.246 -17.859 1.493 1 97.56 232 SER A O 1
ATOM 1815 N N . ASN A 1 233 ? -1.284 -18.094 2.371 1 97.31 233 ASN A N 1
ATOM 1816 C CA . ASN A 1 233 ? -1.522 -19.359 3.055 1 97.31 233 ASN A CA 1
ATOM 1817 C C . ASN A 1 233 ? -1.181 -19.266 4.539 1 97.31 233 ASN A C 1
ATOM 1819 O O . ASN A 1 233 ? -1.196 -18.188 5.117 1 97.31 233 ASN A O 1
ATOM 1823 N N . ASN A 1 234 ? -1.002 -20.484 5.172 1 96.94 234 ASN A N 1
ATOM 1824 C CA . ASN A 1 234 ? -0.651 -20.516 6.586 1 96.94 234 ASN A CA 1
ATOM 1825 C C . ASN A 1 234 ? 0.578 -21.391 6.836 1 96.94 234 ASN A C 1
ATOM 1827 O O . ASN A 1 234 ? 0.61 -22.156 7.797 1 96.94 234 ASN A O 1
ATOM 1831 N N . ILE A 1 235 ? 1.474 -21.234 5.965 1 96.56 235 ILE A N 1
ATOM 1832 C CA . ILE A 1 235 ? 2.674 -22.062 6.066 1 96.56 235 ILE A CA 1
ATOM 1833 C C . ILE A 1 235 ? 3.555 -21.562 7.203 1 96.56 235 ILE A C 1
ATOM 1835 O O . ILE A 1 235 ? 3.748 -20.344 7.359 1 96.56 235 ILE A O 1
ATOM 1839 N N . VAL A 1 236 ? 4.02 -22.5 8.039 1 96.62 236 VAL A N 1
ATOM 1840 C CA . VAL A 1 236 ? 4.898 -22.156 9.156 1 96.62 236 VAL A CA 1
ATOM 1841 C C . VAL A 1 236 ? 6.234 -22.891 9 1 96.62 236 VAL A C 1
ATOM 1843 O O . VAL A 1 236 ? 6.371 -24.031 9.422 1 96.62 236 VAL A O 1
ATOM 1846 N N . SER A 1 237 ? 7.137 -22.234 8.43 1 96.12 237 SER A N 1
ATOM 1847 C CA . SER A 1 237 ? 8.406 -22.891 8.117 1 96.12 237 SER A CA 1
ATOM 1848 C C . SER A 1 237 ? 9.492 -21.875 7.816 1 96.12 237 SER A C 1
ATOM 1850 O O . SER A 1 237 ? 9.203 -20.703 7.562 1 96.12 237 SER A O 1
ATOM 1852 N N . GLU A 1 238 ? 10.781 -22.328 7.977 1 97.19 238 GLU A N 1
ATOM 1853 C CA . GLU A 1 238 ? 11.875 -21.578 7.359 1 97.19 238 GLU A CA 1
ATOM 1854 C C . GLU A 1 238 ? 11.93 -21.828 5.855 1 97.19 238 GLU A C 1
ATOM 1856 O O . GLU A 1 238 ? 11.383 -22.828 5.367 1 97.19 238 GLU A O 1
ATOM 1861 N N . LEU A 1 239 ? 12.539 -20.891 5.098 1 97 239 LEU A N 1
ATOM 1862 C CA . LEU A 1 239 ? 12.852 -21.172 3.703 1 97 239 LEU A CA 1
ATOM 1863 C C . LEU A 1 239 ? 14.047 -22.125 3.596 1 97 239 LEU A C 1
ATOM 1865 O O . LEU A 1 239 ? 15.172 -21.75 3.945 1 97 239 LEU A O 1
ATOM 1869 N N . PRO A 1 240 ? 13.812 -23.359 3.148 1 96.31 240 PRO A N 1
ATOM 1870 C CA . PRO A 1 240 ? 14.898 -24.344 3.146 1 96.31 240 PRO A CA 1
ATOM 1871 C C . PRO A 1 240 ? 15.93 -24.078 2.051 1 96.31 240 PRO A C 1
ATOM 1873 O O . PRO A 1 240 ? 15.633 -23.375 1.079 1 96.31 240 PRO A O 1
ATOM 1876 N N . ASP A 1 241 ? 17.109 -24.703 2.219 1 97.44 241 ASP A N 1
ATOM 1877 C CA . ASP A 1 241 ? 18.203 -24.547 1.258 1 97.44 241 ASP A CA 1
ATOM 1878 C C . ASP A 1 241 ? 17.828 -25.141 -0.097 1 97.44 241 ASP A C 1
ATOM 1880 O O . ASP A 1 241 ? 18.391 -24.766 -1.126 1 97.44 241 ASP A O 1
ATOM 1884 N N . GLU A 1 242 ? 16.891 -25.984 -0.088 1 96.62 242 GLU A N 1
ATOM 1885 C CA . GLU A 1 242 ? 16.484 -26.719 -1.285 1 96.62 242 GLU A CA 1
ATOM 1886 C C . GLU A 1 242 ? 15.891 -25.781 -2.332 1 96.62 242 GLU A C 1
ATOM 1888 O O . GLU A 1 242 ? 15.805 -26.125 -3.512 1 96.62 242 GLU A O 1
ATOM 1893 N N . PHE A 1 243 ? 15.469 -24.562 -1.978 1 96.88 243 PHE A N 1
ATOM 1894 C CA . PHE A 1 243 ? 14.977 -23.594 -2.953 1 96.88 243 PHE A CA 1
ATOM 1895 C C . PHE A 1 243 ? 16.016 -23.328 -4.027 1 96.88 243 PHE A C 1
ATOM 1897 O O . PHE A 1 243 ? 15.68 -23.031 -5.176 1 96.88 243 PHE A O 1
ATOM 1904 N N . ALA A 1 244 ? 17.266 -23.484 -3.65 1 96 244 ALA A N 1
ATOM 1905 C CA . ALA A 1 244 ? 18.375 -23.219 -4.566 1 96 244 ALA A CA 1
ATOM 1906 C C . ALA A 1 244 ? 18.359 -24.188 -5.742 1 96 244 ALA A C 1
ATOM 1908 O O . ALA A 1 244 ? 19 -23.938 -6.77 1 96 244 ALA A O 1
ATOM 1909 N N . LYS A 1 245 ? 17.641 -25.281 -5.629 1 96 245 LYS A N 1
ATOM 1910 C CA . LYS A 1 245 ? 17.531 -26.281 -6.695 1 96 245 LYS A CA 1
ATOM 1911 C C . LYS A 1 245 ? 16.656 -25.781 -7.84 1 96 245 LYS A C 1
ATOM 1913 O O . LYS A 1 245 ? 16.719 -26.312 -8.945 1 96 245 LYS A O 1
ATOM 1918 N N . LEU A 1 246 ? 15.859 -24.797 -7.574 1 97.06 246 LEU A N 1
ATOM 1919 C CA . LEU A 1 246 ? 14.953 -24.266 -8.586 1 97.06 246 LEU A CA 1
ATOM 1920 C C . LEU A 1 246 ? 15.648 -23.188 -9.43 1 97.06 246 LEU A C 1
ATOM 1922 O O . LEU A 1 246 ? 15.234 -22.031 -9.438 1 97.06 246 LEU A O 1
ATOM 1926 N N . ILE A 1 247 ? 16.562 -23.562 -10.242 1 95.12 247 ILE A N 1
ATOM 1927 C CA . ILE A 1 247 ? 17.531 -22.688 -10.891 1 95.12 247 ILE A CA 1
ATOM 1928 C C . ILE A 1 247 ? 16.828 -21.859 -11.969 1 95.12 247 ILE A C 1
ATOM 1930 O O . ILE A 1 247 ? 17.328 -20.797 -12.367 1 95.12 247 ILE A O 1
ATOM 1934 N N . SER A 1 248 ? 15.664 -22.375 -12.422 1 96.5 248 SER A N 1
ATOM 1935 C CA . SER A 1 248 ? 14.984 -21.672 -13.5 1 96.5 248 SER A CA 1
ATOM 1936 C C . SER A 1 248 ? 13.969 -20.656 -12.961 1 96.5 248 SER A C 1
ATOM 1938 O O . SER A 1 248 ? 13.359 -19.922 -13.727 1 96.5 248 SER A O 1
ATOM 1940 N N . LEU A 1 249 ? 13.836 -20.578 -11.656 1 97.62 249 LEU A N 1
ATOM 1941 C CA . LEU A 1 249 ? 12.797 -19.766 -11.031 1 97.62 249 LEU A CA 1
ATOM 1942 C C . LEU A 1 249 ? 13.023 -18.281 -11.312 1 97.62 249 LEU A C 1
ATOM 1944 O O . LEU A 1 249 ? 14.141 -17.781 -11.141 1 97.62 249 LEU A O 1
ATOM 1948 N N . GLU A 1 250 ? 12 -17.656 -11.797 1 98.12 250 GLU A N 1
ATOM 1949 C CA . GLU A 1 250 ? 12.039 -16.219 -12.07 1 98.12 250 GLU A CA 1
ATOM 1950 C C . GLU A 1 250 ? 11.141 -15.445 -11.117 1 98.12 250 GLU A C 1
ATOM 1952 O O . GLU A 1 250 ? 11.344 -14.25 -10.891 1 98.12 250 GLU A O 1
ATOM 1957 N N . TYR A 1 251 ? 10.211 -16.141 -10.633 1 98.44 251 TYR A N 1
ATOM 1958 C CA . TYR A 1 251 ? 9.203 -15.516 -9.781 1 98.44 251 TYR A CA 1
ATOM 1959 C C . TYR A 1 251 ? 8.898 -16.375 -8.57 1 98.44 251 TYR A C 1
ATOM 1961 O O . TYR A 1 251 ? 8.477 -17.531 -8.711 1 98.44 251 TYR A O 1
ATOM 1969 N N . LEU A 1 252 ? 9.078 -15.82 -7.383 1 98.56 252 LEU A N 1
ATOM 1970 C CA . LEU A 1 252 ? 8.758 -16.5 -6.129 1 98.56 252 LEU A CA 1
ATOM 1971 C C . LEU A 1 252 ? 7.945 -15.594 -5.215 1 98.56 252 LEU A C 1
ATOM 1973 O O . LEU A 1 252 ? 8.406 -14.516 -4.82 1 98.56 252 LEU A O 1
ATOM 1977 N N . HIS A 1 253 ? 6.773 -15.977 -4.875 1 98.62 253 HIS A N 1
ATOM 1978 C CA . HIS A 1 253 ? 5.875 -15.203 -4.027 1 98.62 253 HIS A CA 1
ATOM 1979 C C . HIS A 1 253 ? 5.387 -16.031 -2.842 1 98.62 253 HIS A C 1
ATOM 1981 O O . HIS A 1 253 ? 4.629 -16.984 -3.018 1 98.62 253 HIS A O 1
ATOM 1987 N N . VAL A 1 254 ? 5.777 -15.664 -1.698 1 98.19 254 VAL A N 1
ATOM 1988 C CA . VAL A 1 254 ? 5.422 -16.406 -0.492 1 98.19 254 VAL A CA 1
ATOM 1989 C C . VAL A 1 254 ? 4.918 -15.438 0.578 1 98.19 254 VAL A C 1
ATOM 1991 O O . VAL A 1 254 ? 5.055 -15.703 1.775 1 98.19 254 VAL A O 1
ATOM 1994 N N . SER A 1 255 ? 4.438 -14.383 0.217 1 97.69 255 SER A N 1
ATOM 1995 C CA . SER A 1 255 ? 4.016 -13.375 1.179 1 97.69 255 SER A CA 1
ATOM 1996 C C . SER A 1 255 ? 2.762 -13.812 1.928 1 97.69 255 SER A C 1
ATOM 1998 O O . SER A 1 255 ? 2.08 -14.75 1.512 1 97.69 255 SER A O 1
ATOM 2000 N N . SER A 1 256 ? 2.457 -13.172 3.07 1 97.44 256 SER A N 1
ATOM 2001 C CA . SER A 1 256 ? 1.21 -13.266 3.82 1 97.44 256 SER A CA 1
ATOM 2002 C C . SER A 1 256 ? 0.958 -14.695 4.293 1 97.44 256 SER A C 1
ATOM 2004 O O . SER A 1 256 ? -0.17 -15.188 4.223 1 97.44 256 SER A O 1
ATOM 2006 N N . ASN A 1 257 ? 2.002 -15.375 4.547 1 97.56 257 ASN A N 1
ATOM 2007 C CA . ASN A 1 257 ? 1.864 -16.625 5.273 1 97.56 257 ASN A CA 1
ATOM 2008 C C . ASN A 1 257 ? 1.968 -16.422 6.781 1 97.56 257 ASN A C 1
ATOM 2010 O O . ASN A 1 257 ? 1.521 -17.266 7.562 1 97.56 257 ASN A O 1
ATOM 2014 N N . TYR A 1 258 ? 2.66 -15.391 7.16 1 95.69 258 TYR A N 1
ATOM 2015 C CA . TYR A 1 258 ? 2.848 -14.945 8.531 1 95.69 258 TYR A CA 1
ATOM 2016 C C . TYR A 1 258 ? 3.709 -15.922 9.32 1 95.69 258 TYR A C 1
ATOM 2018 O O . TYR A 1 258 ? 4.195 -15.602 10.406 1 95.69 258 TYR A O 1
ATOM 2026 N N . GLY A 1 259 ? 3.854 -17.125 8.75 1 96.62 259 GLY A N 1
ATOM 2027 C CA . GLY A 1 259 ? 4.559 -18.172 9.477 1 96.62 259 GLY A CA 1
ATOM 2028 C C . GLY A 1 259 ? 5.926 -18.484 8.898 1 96.62 259 GLY A C 1
ATOM 2029 O O . GLY A 1 259 ? 6.676 -19.297 9.461 1 96.62 259 GLY A O 1
ATOM 2030 N N . ILE A 1 260 ? 6.246 -17.859 7.801 1 97.5 260 ILE A N 1
ATOM 2031 C CA . ILE A 1 260 ? 7.59 -18.031 7.266 1 97.5 260 ILE A CA 1
ATOM 2032 C C . ILE A 1 260 ? 8.602 -17.312 8.156 1 97.5 260 ILE A C 1
ATOM 2034 O O . ILE A 1 260 ? 8.445 -16.125 8.445 1 97.5 260 ILE A O 1
ATOM 2038 N N . LYS A 1 261 ? 9.617 -18.031 8.656 1 97.5 261 LYS A N 1
ATOM 2039 C CA . LYS A 1 261 ? 10.508 -17.484 9.672 1 97.5 261 LYS A CA 1
ATOM 2040 C C . LYS A 1 261 ? 11.961 -17.812 9.359 1 97.5 261 LYS A C 1
ATOM 2042 O O . LYS A 1 261 ? 12.258 -18.422 8.336 1 97.5 261 LYS A O 1
ATOM 2047 N N . GLY A 1 262 ? 12.883 -17.328 10.289 1 96.31 262 GLY A N 1
ATOM 2048 C CA . GLY A 1 262 ? 14.305 -17.578 10.109 1 96.31 262 GLY A CA 1
ATOM 2049 C C . GLY A 1 262 ? 14.969 -16.578 9.172 1 96.31 262 GLY A C 1
ATOM 2050 O O . GLY A 1 262 ? 14.305 -15.695 8.625 1 96.31 262 GLY A O 1
ATOM 2051 N N . PRO A 1 263 ? 16.297 -16.688 9.109 1 96.19 263 PRO A N 1
ATOM 2052 C CA . PRO A 1 263 ? 17.031 -15.766 8.25 1 96.19 263 PRO A CA 1
ATOM 2053 C C . PRO A 1 263 ? 16.938 -16.125 6.773 1 96.19 263 PRO A C 1
ATOM 2055 O O . PRO A 1 263 ? 16.656 -17.281 6.434 1 96.19 263 PRO A O 1
ATOM 2058 N N . LEU A 1 264 ? 17.078 -15.07 5.895 1 95.44 264 LEU A N 1
ATOM 2059 C CA . LEU A 1 264 ? 17.281 -15.352 4.48 1 95.44 264 LEU A CA 1
ATOM 2060 C C . LEU A 1 264 ? 18.672 -15.93 4.242 1 95.44 264 LEU A C 1
ATOM 2062 O O . LEU A 1 264 ? 19.688 -15.258 4.48 1 95.44 264 LEU A O 1
ATOM 2066 N N . LYS A 1 265 ? 18.734 -17.156 3.746 1 95.06 265 LYS A N 1
ATOM 2067 C CA . LYS A 1 265 ? 19.984 -17.891 3.619 1 95.06 265 LYS A CA 1
ATOM 2068 C C . LYS A 1 265 ? 20.688 -17.547 2.307 1 95.06 265 LYS A C 1
ATOM 2070 O O . LYS A 1 265 ? 20.062 -17.094 1.354 1 95.06 265 LYS A O 1
ATOM 2075 N N . LYS A 1 266 ? 21.969 -17.844 2.324 1 95.62 266 LYS A N 1
ATOM 2076 C CA . LYS A 1 266 ? 22.797 -17.656 1.139 1 95.62 266 LYS A CA 1
ATOM 2077 C C . LYS A 1 266 ? 22.266 -18.484 -0.038 1 95.62 266 LYS A C 1
ATOM 2079 O O . LYS A 1 266 ? 22.359 -18.047 -1.188 1 95.62 266 LYS A O 1
ATOM 2084 N N . SER A 1 267 ? 21.75 -19.594 0.279 1 95.56 267 SER A N 1
ATOM 2085 C CA . SER A 1 267 ? 21.25 -20.5 -0.753 1 95.56 267 SER A CA 1
ATOM 2086 C C . SER A 1 267 ? 20.172 -19.844 -1.591 1 95.56 267 SER A C 1
ATOM 2088 O O . SER A 1 267 ? 20.109 -20.031 -2.807 1 95.56 267 SER A O 1
ATOM 2090 N N . LEU A 1 268 ? 19.25 -19.047 -1.018 1 95.19 268 LEU A N 1
ATOM 2091 C CA . LEU A 1 268 ? 18.203 -18.359 -1.743 1 95.19 268 LEU A CA 1
ATOM 2092 C C . LEU A 1 268 ? 18.781 -17.328 -2.713 1 95.19 268 LEU A C 1
ATOM 2094 O O . LEU A 1 268 ? 18.25 -17.125 -3.805 1 95.19 268 LEU A O 1
ATOM 2098 N N . GLY A 1 269 ? 19.859 -16.75 -2.279 1 95.38 269 GLY A N 1
ATOM 2099 C CA . GLY A 1 269 ? 20.547 -15.758 -3.098 1 95.38 269 GLY A CA 1
ATOM 2100 C C . GLY A 1 269 ? 21.203 -16.359 -4.324 1 95.38 269 GLY A C 1
ATOM 2101 O O . GLY A 1 269 ? 21.641 -15.625 -5.219 1 95.38 269 GLY A O 1
ATOM 2102 N N . LYS A 1 270 ? 21.234 -17.688 -4.449 1 94.5 270 LYS A N 1
ATOM 2103 C CA . LYS A 1 270 ? 21.891 -18.359 -5.57 1 94.5 270 LYS A CA 1
ATOM 2104 C C . LYS A 1 270 ? 20.922 -18.531 -6.738 1 94.5 270 LYS A C 1
ATOM 2106 O O . LYS A 1 270 ? 21.297 -19.047 -7.793 1 94.5 270 LYS A O 1
ATOM 2111 N N . LEU A 1 271 ? 19.734 -18.078 -6.551 1 96.31 271 LEU A N 1
ATOM 2112 C CA . LEU A 1 271 ? 18.766 -18.094 -7.637 1 96.31 271 LEU A CA 1
ATOM 2113 C C . LEU A 1 271 ? 19.016 -16.953 -8.609 1 96.31 271 LEU A C 1
ATOM 2115 O O . LEU A 1 271 ? 18.312 -15.938 -8.586 1 96.31 271 LEU A O 1
ATOM 2119 N N . CYS A 1 272 ? 19.859 -17.188 -9.555 1 95.69 272 CYS A N 1
ATOM 2120 C CA . CYS A 1 272 ? 20.406 -16.141 -10.398 1 95.69 272 CYS A CA 1
ATOM 2121 C C . CYS A 1 272 ? 19.375 -15.672 -11.43 1 95.69 272 CYS A C 1
ATOM 2123 O O . CYS A 1 272 ? 19.5 -14.578 -11.984 1 95.69 272 CYS A O 1
ATOM 2125 N N . ASN A 1 273 ? 18.391 -16.516 -11.68 1 96.38 273 ASN A N 1
ATOM 2126 C CA . ASN A 1 273 ? 17.391 -16.141 -12.68 1 96.38 273 ASN A CA 1
ATOM 2127 C C . ASN A 1 273 ? 16.203 -15.43 -12.039 1 96.38 273 ASN A C 1
ATOM 2129 O O . ASN A 1 273 ? 15.305 -14.953 -12.75 1 96.38 273 ASN A O 1
ATOM 2133 N N . LEU A 1 274 ? 16.203 -15.305 -10.719 1 97.06 274 LEU A N 1
ATOM 2134 C CA . LEU A 1 274 ? 15.078 -14.711 -10.008 1 97.06 274 LEU A CA 1
ATOM 2135 C C . LEU A 1 274 ? 14.906 -13.242 -10.391 1 97.06 274 LEU A C 1
ATOM 2137 O O . LEU A 1 274 ? 15.859 -12.469 -10.336 1 97.06 274 LEU A O 1
ATOM 2141 N N . LYS A 1 275 ? 13.719 -12.953 -10.82 1 96.81 275 LYS A N 1
ATOM 2142 C CA . LYS A 1 275 ? 13.406 -11.578 -11.195 1 96.81 275 LYS A CA 1
ATOM 2143 C C . LYS A 1 275 ? 12.578 -10.891 -10.109 1 96.81 275 LYS A C 1
ATOM 2145 O O . LYS A 1 275 ? 12.75 -9.695 -9.867 1 96.81 275 LYS A O 1
ATOM 2150 N N . THR A 1 276 ? 11.727 -11.602 -9.516 1 97.19 276 THR A N 1
ATOM 2151 C CA . THR A 1 276 ? 10.836 -11.055 -8.492 1 97.19 276 THR A CA 1
ATOM 2152 C C . THR A 1 276 ? 10.797 -11.969 -7.27 1 97.19 276 THR A C 1
ATOM 2154 O O . THR A 1 276 ? 10.555 -13.172 -7.391 1 97.19 276 THR A O 1
ATOM 2157 N N . LEU A 1 277 ? 11.055 -11.414 -6.145 1 98 277 LEU A N 1
ATOM 2158 C CA . LEU A 1 277 ? 10.961 -12.109 -4.867 1 98 277 LEU A CA 1
ATOM 2159 C C . LEU A 1 277 ? 10.078 -11.336 -3.891 1 98 277 LEU A C 1
ATOM 2161 O O . LEU A 1 277 ? 10.406 -10.219 -3.5 1 98 277 LEU A O 1
ATOM 2165 N N . ILE A 1 278 ? 8.977 -11.922 -3.498 1 98 278 ILE A N 1
ATOM 2166 C CA . ILE A 1 278 ? 8.039 -11.281 -2.586 1 98 278 ILE A CA 1
ATOM 2167 C C . ILE A 1 278 ? 7.895 -12.117 -1.318 1 98 278 ILE A C 1
ATOM 2169 O O . ILE A 1 278 ? 7.332 -13.219 -1.354 1 98 278 ILE A O 1
ATOM 2173 N N . LEU A 1 279 ? 8.336 -11.594 -0.241 1 97.69 279 LEU A N 1
ATOM 2174 C CA . LEU A 1 279 ? 8.344 -12.336 1.019 1 97.69 279 LEU A CA 1
ATOM 2175 C C . LEU A 1 279 ? 7.672 -11.523 2.125 1 97.69 279 LEU A C 1
ATOM 2177 O O . LEU A 1 279 ? 7.824 -11.836 3.307 1 97.69 279 LEU A O 1
ATOM 2181 N N . SER A 1 280 ? 6.957 -10.555 1.788 1 95.62 280 SER A N 1
ATOM 2182 C CA . SER A 1 280 ? 6.398 -9.625 2.766 1 95.62 280 SER A CA 1
ATOM 2183 C C . SER A 1 280 ? 5.387 -10.32 3.672 1 95.62 280 SER A C 1
ATOM 2185 O O . SER A 1 280 ? 4.852 -11.375 3.322 1 95.62 280 SER A O 1
ATOM 2187 N N . TYR A 1 281 ? 5.09 -9.719 4.855 1 95.25 281 TYR A N 1
ATOM 2188 C CA . TYR A 1 281 ? 4.109 -10.188 5.832 1 95.25 281 TYR A CA 1
ATOM 2189 C C . TYR A 1 281 ? 4.43 -11.602 6.301 1 95.25 281 TYR A C 1
ATOM 2191 O O . TYR A 1 281 ? 3.584 -12.492 6.219 1 95.25 281 TYR A O 1
ATOM 2199 N N . ASN A 1 282 ? 5.613 -11.703 6.754 1 96.81 282 ASN A N 1
ATOM 2200 C CA . ASN A 1 282 ? 6.109 -12.914 7.398 1 96.81 282 ASN A CA 1
ATOM 2201 C C . ASN A 1 282 ? 6.934 -12.594 8.641 1 96.81 282 ASN A C 1
ATOM 2203 O O . ASN A 1 282 ? 6.785 -11.516 9.227 1 96.81 282 ASN A O 1
ATOM 2207 N N . SER A 1 283 ? 7.598 -13.617 9.188 1 96.19 283 SER A N 1
ATOM 2208 C CA . SER A 1 283 ? 8.422 -13.43 10.375 1 96.19 283 SER A CA 1
ATOM 2209 C C . SER A 1 283 ? 9.898 -13.711 10.07 1 96.19 283 SER A C 1
ATOM 2211 O O . SER A 1 283 ? 10.602 -14.297 10.898 1 96.19 283 SER A O 1
ATOM 2213 N N . ILE A 1 284 ? 10.227 -13.328 8.891 1 96.19 284 ILE A N 1
ATOM 2214 C CA . ILE A 1 284 ? 11.617 -13.523 8.492 1 96.19 284 ILE A CA 1
ATOM 2215 C C . ILE A 1 284 ? 12.531 -12.617 9.312 1 96.19 284 ILE A C 1
ATOM 2217 O O . ILE A 1 284 ? 12.219 -11.438 9.516 1 96.19 284 ILE A O 1
ATOM 2221 N N . SER A 1 285 ? 13.633 -13.203 9.828 1 94.38 285 SER A N 1
ATOM 2222 C CA . SER A 1 285 ? 14.523 -12.469 10.727 1 94.38 285 SER A CA 1
ATOM 2223 C C . SER A 1 285 ? 15.953 -12.469 10.195 1 94.38 285 SER A C 1
ATOM 2225 O O . SER A 1 285 ? 16.219 -12.93 9.086 1 94.38 285 SER A O 1
ATOM 2227 N N . GLY A 1 286 ? 16.844 -11.812 10.977 1 91.44 286 GLY A N 1
ATOM 2228 C CA . GLY A 1 286 ? 18.25 -11.781 10.609 1 91.44 286 GLY A CA 1
ATOM 2229 C C . GLY A 1 286 ? 18.594 -10.641 9.672 1 91.44 286 GLY A C 1
ATOM 2230 O O . GLY A 1 286 ? 17.75 -9.789 9.391 1 91.44 286 GLY A O 1
ATOM 2231 N N . ASP A 1 287 ? 19.875 -10.562 9.336 1 89.56 287 ASP A N 1
ATOM 2232 C CA . ASP A 1 287 ? 20.312 -9.484 8.453 1 89.56 287 ASP A CA 1
ATOM 2233 C C . ASP A 1 287 ? 20.297 -9.93 6.996 1 89.56 287 ASP A C 1
ATOM 2235 O O . ASP A 1 287 ? 20.156 -11.125 6.703 1 89.56 287 ASP A O 1
ATOM 2239 N N . LEU A 1 288 ? 20.422 -9.023 6.102 1 91.5 288 LEU A N 1
ATOM 2240 C CA . LEU A 1 288 ? 20.25 -9.258 4.672 1 91.5 288 LEU A CA 1
ATOM 2241 C C . LEU A 1 288 ? 21.578 -9.523 3.988 1 91.5 288 LEU A C 1
ATOM 2243 O O . LEU A 1 288 ? 21.625 -9.82 2.791 1 91.5 288 LEU A O 1
ATOM 2247 N N . THR A 1 289 ? 22.656 -9.547 4.707 1 91.62 289 THR A N 1
ATOM 2248 C CA . THR A 1 289 ? 23.984 -9.508 4.125 1 91.62 289 THR A CA 1
ATOM 2249 C C . THR A 1 289 ? 24.266 -10.773 3.314 1 91.62 289 THR A C 1
ATOM 2251 O O . THR A 1 289 ? 24.594 -10.695 2.131 1 91.62 289 THR A O 1
ATOM 2254 N N . ASP A 1 290 ? 24.062 -11.969 3.883 1 94.38 290 ASP A N 1
ATOM 2255 C CA . ASP A 1 290 ? 24.359 -13.234 3.217 1 94.38 290 ASP A CA 1
ATOM 2256 C C . ASP A 1 290 ? 23.531 -13.398 1.952 1 94.38 290 ASP A C 1
ATOM 2258 O O . ASP A 1 290 ? 24.047 -13.797 0.906 1 94.38 290 ASP A O 1
ATOM 2262 N N . PHE A 1 291 ? 22.375 -13.07 2.055 1 95.56 291 PHE A N 1
ATOM 2263 C CA . PHE A 1 291 ? 21.406 -13.219 0.966 1 95.56 291 PHE A CA 1
ATOM 2264 C C . PHE A 1 291 ? 21.75 -12.281 -0.188 1 95.56 291 PHE A C 1
ATOM 2266 O O . PHE A 1 291 ? 21.906 -12.727 -1.329 1 95.56 291 PHE A O 1
ATOM 2273 N N . VAL A 1 292 ? 21.906 -11.062 0.151 1 93.44 292 VAL A N 1
ATOM 2274 C CA . VAL A 1 292 ? 22.172 -10.055 -0.873 1 93.44 292 VAL A CA 1
ATOM 2275 C C . VAL A 1 292 ? 23.562 -10.258 -1.467 1 93.44 292 VAL A C 1
ATOM 2277 O O . VAL A 1 292 ? 23.766 -10.07 -2.668 1 93.44 292 VAL A O 1
ATOM 2280 N N . ASP A 1 293 ? 24.531 -10.617 -0.634 1 94.31 293 ASP A N 1
ATOM 2281 C CA . ASP A 1 293 ? 25.875 -10.922 -1.141 1 94.31 293 ASP A CA 1
ATOM 2282 C C . ASP A 1 293 ? 25.828 -12.047 -2.172 1 94.31 293 ASP A C 1
ATOM 2284 O O . ASP A 1 293 ? 26.453 -11.953 -3.227 1 94.31 293 ASP A O 1
ATOM 2288 N N . ALA A 1 294 ? 25.125 -13.031 -1.876 1 95.31 294 ALA A N 1
ATOM 2289 C CA . ALA A 1 294 ? 25 -14.156 -2.799 1 95.31 294 ALA A CA 1
ATOM 2290 C C . ALA A 1 294 ? 24.344 -13.727 -4.105 1 95.31 294 ALA A C 1
ATOM 2292 O O . ALA A 1 294 ? 24.781 -14.117 -5.188 1 95.31 294 ALA A O 1
ATOM 2293 N N . LEU A 1 295 ? 23.312 -12.922 -4.031 1 93.81 295 LEU A N 1
ATOM 2294 C CA . LEU A 1 295 ? 22.641 -12.398 -5.219 1 93.81 295 LEU A CA 1
ATOM 2295 C C . LEU A 1 295 ? 23.609 -11.602 -6.078 1 93.81 295 LEU A C 1
ATOM 2297 O O . LEU A 1 295 ? 23.594 -11.695 -7.309 1 93.81 295 LEU A O 1
ATOM 2301 N N . SER A 1 296 ? 24.422 -10.883 -5.414 1 90 296 SER A N 1
ATOM 2302 C CA . SER A 1 296 ? 25.359 -10 -6.113 1 90 296 SER A CA 1
ATOM 2303 C C . SER A 1 296 ? 26.453 -10.797 -6.816 1 90 296 SER A C 1
ATOM 2305 O O . SER A 1 296 ? 27.109 -10.289 -7.723 1 90 296 SER A O 1
ATOM 2307 N N . GLU A 1 297 ? 26.672 -12 -6.375 1 92.5 297 GLU A N 1
ATOM 2308 C CA . GLU A 1 297 ? 27.703 -12.859 -6.945 1 92.5 297 GLU A CA 1
ATOM 2309 C C . GLU A 1 297 ? 27.234 -13.492 -8.25 1 92.5 297 GLU A C 1
ATOM 2311 O O . GLU A 1 297 ? 28.047 -14.023 -9.016 1 92.5 297 GLU A O 1
ATOM 2316 N N . CYS A 1 298 ? 25.906 -13.391 -8.484 1 92.88 298 CYS A N 1
ATOM 2317 C CA . CYS A 1 298 ? 25.391 -13.867 -9.758 1 92.88 298 CYS A CA 1
ATOM 2318 C C . CYS A 1 298 ? 25.969 -13.062 -10.914 1 92.88 298 CYS A C 1
ATOM 2320 O O . CYS A 1 298 ? 26 -11.836 -10.867 1 92.88 298 CYS A O 1
ATOM 2322 N N . GLU A 1 299 ? 26.578 -13.633 -11.898 1 85.31 299 GLU A N 1
ATOM 2323 C CA . GLU A 1 299 ? 27.172 -12.93 -13.031 1 85.31 299 GLU A CA 1
ATOM 2324 C C . GLU A 1 299 ? 26.156 -11.984 -13.68 1 85.31 299 GLU A C 1
ATOM 2326 O O . GLU A 1 299 ? 26.484 -10.836 -13.992 1 85.31 299 GLU A O 1
ATOM 2331 N N . SER A 1 300 ? 25 -12.5 -13.945 1 85.69 300 SER A N 1
ATOM 2332 C CA . SER A 1 300 ? 23.938 -11.68 -14.508 1 85.69 300 SER A CA 1
ATOM 2333 C C . SER A 1 300 ? 22.672 -11.742 -13.648 1 85.69 300 SER A C 1
ATOM 2335 O O . SER A 1 300 ? 21.672 -12.336 -14.055 1 85.69 300 SER A O 1
ATOM 2337 N N . ASN A 1 301 ? 22.875 -11.055 -12.453 1 87 301 ASN A N 1
ATOM 2338 C CA . ASN A 1 301 ? 21.703 -11.07 -11.578 1 87 301 ASN A CA 1
ATOM 2339 C C . ASN A 1 301 ? 20.5 -10.406 -12.25 1 87 301 ASN A C 1
ATOM 2341 O O . ASN A 1 301 ? 20.641 -9.367 -12.898 1 87 301 ASN A O 1
ATOM 2345 N N . SER A 1 302 ? 19.344 -11.094 -12.086 1 91.62 302 SER A N 1
ATOM 2346 C CA . SER A 1 302 ? 18.172 -10.68 -12.836 1 91.62 302 SER A CA 1
ATOM 2347 C C . SER A 1 302 ? 17.125 -10.039 -11.922 1 91.62 302 SER A C 1
ATOM 2349 O O . SER A 1 302 ? 16.062 -9.617 -12.383 1 91.62 302 SER A O 1
ATOM 2351 N N . LEU A 1 303 ? 17.438 -9.836 -10.633 1 94.12 303 LEU A N 1
ATOM 2352 C CA . LEU A 1 303 ? 16.438 -9.414 -9.672 1 94.12 303 LEU A CA 1
ATOM 2353 C C . LEU A 1 303 ? 15.961 -7.992 -9.969 1 94.12 303 LEU A C 1
ATOM 2355 O O . LEU A 1 303 ? 16.766 -7.062 -10.016 1 94.12 303 LEU A O 1
ATOM 2359 N N . GLU A 1 304 ? 14.664 -7.934 -10.164 1 91.5 304 GLU A N 1
ATOM 2360 C CA . GLU A 1 304 ? 14.062 -6.645 -10.477 1 91.5 304 GLU A CA 1
ATOM 2361 C C . GLU A 1 304 ? 13.234 -6.125 -9.305 1 91.5 304 GLU A C 1
ATOM 2363 O O . GLU A 1 304 ? 13.102 -4.914 -9.125 1 91.5 304 GLU A O 1
ATOM 2368 N N . ALA A 1 305 ? 12.648 -6.965 -8.57 1 93.75 305 ALA A N 1
ATOM 2369 C CA . ALA A 1 305 ? 11.789 -6.574 -7.461 1 93.75 305 ALA A CA 1
ATOM 2370 C C . ALA A 1 305 ? 12.062 -7.434 -6.23 1 93.75 305 ALA A C 1
ATOM 2372 O O . ALA A 1 305 ? 12.086 -8.664 -6.312 1 93.75 305 ALA A O 1
ATOM 2373 N N . LEU A 1 306 ? 12.266 -6.742 -5.141 1 95.12 306 LEU A N 1
ATOM 2374 C CA . LEU A 1 306 ? 12.477 -7.375 -3.844 1 95.12 306 LEU A CA 1
ATOM 2375 C C . LEU A 1 306 ? 11.578 -6.754 -2.783 1 95.12 306 LEU A C 1
ATOM 2377 O O . LEU A 1 306 ? 11.734 -5.578 -2.439 1 95.12 306 LEU A O 1
ATOM 2381 N N . ASP A 1 307 ? 10.672 -7.566 -2.33 1 95.62 307 ASP A N 1
ATOM 2382 C CA . ASP A 1 307 ? 9.75 -7.086 -1.302 1 95.62 307 ASP A CA 1
ATOM 2383 C C . ASP A 1 307 ? 9.922 -7.871 -0.004 1 95.62 307 ASP A C 1
ATOM 2385 O O . ASP A 1 307 ? 9.508 -9.031 0.086 1 95.62 307 ASP A O 1
ATOM 2389 N N . LEU A 1 308 ? 10.406 -7.199 0.967 1 94.94 308 LEU A N 1
ATOM 2390 C CA . LEU A 1 308 ? 10.664 -7.809 2.27 1 94.94 308 LEU A CA 1
ATOM 2391 C C . LEU A 1 308 ? 9.93 -7.051 3.375 1 94.94 308 LEU A C 1
ATOM 2393 O O . LEU A 1 308 ? 10.305 -7.141 4.547 1 94.94 308 LEU A O 1
ATOM 2397 N N . ASN A 1 309 ? 8.898 -6.398 2.988 1 90.88 309 ASN A N 1
ATOM 2398 C CA . ASN A 1 309 ? 8.164 -5.582 3.949 1 90.88 309 ASN A CA 1
ATOM 2399 C C . ASN A 1 309 ? 7.531 -6.438 5.043 1 90.88 309 ASN A C 1
ATOM 2401 O O . ASN A 1 309 ? 7.098 -7.562 4.785 1 90.88 309 ASN A O 1
ATOM 2405 N N . PHE A 1 310 ? 7.477 -5.84 6.258 1 89.62 310 PHE A N 1
ATOM 2406 C CA . PHE A 1 310 ? 6.723 -6.395 7.375 1 89.62 310 PHE A CA 1
ATOM 2407 C C . PHE A 1 310 ? 7.281 -7.754 7.785 1 89.62 310 PHE A C 1
ATOM 2409 O O . PHE A 1 310 ? 6.539 -8.734 7.879 1 89.62 310 PHE A O 1
ATOM 2416 N N . ASN A 1 311 ? 8.508 -7.746 7.914 1 94.12 311 ASN A N 1
ATOM 2417 C CA . ASN A 1 311 ? 9.266 -8.844 8.508 1 94.12 311 ASN A CA 1
ATOM 2418 C C . ASN A 1 311 ? 10.023 -8.391 9.758 1 94.12 311 ASN A C 1
ATOM 2420 O O . ASN A 1 311 ? 9.727 -7.336 10.32 1 94.12 311 ASN A O 1
ATOM 2424 N N . GLU A 1 312 ? 10.812 -9.328 10.312 1 91.44 312 GLU A N 1
ATOM 2425 C CA . GLU A 1 312 ? 11.586 -9.023 11.516 1 91.44 312 GLU A CA 1
ATOM 2426 C C . GLU A 1 312 ? 13.078 -8.914 11.203 1 91.44 312 GLU A C 1
ATOM 2428 O O . GLU A 1 312 ? 13.906 -9.484 11.906 1 91.44 312 GLU A O 1
ATOM 2433 N N . LEU A 1 313 ? 13.297 -8.203 10.125 1 90.31 313 LEU A N 1
ATOM 2434 C CA . LEU A 1 313 ? 14.672 -8.094 9.664 1 90.31 313 LEU A CA 1
ATOM 2435 C C . LEU A 1 313 ? 15.492 -7.195 10.586 1 90.31 313 LEU A C 1
ATOM 2437 O O . LEU A 1 313 ? 14.938 -6.309 11.242 1 90.31 313 LEU A O 1
ATOM 2441 N N . SER A 1 314 ? 16.719 -7.512 10.695 1 85.31 314 SER A N 1
ATOM 2442 C CA . SER A 1 314 ? 17.641 -6.75 11.539 1 85.31 314 SER A CA 1
ATOM 2443 C C . SER A 1 314 ? 18.953 -6.461 10.805 1 85.31 314 SER A C 1
ATOM 2445 O O . SER A 1 314 ? 19.125 -6.887 9.664 1 85.31 314 SER A O 1
ATOM 2447 N N . GLY A 1 315 ? 19.75 -5.613 11.43 1 81.31 315 GLY A N 1
ATOM 2448 C CA . GLY A 1 315 ? 21.062 -5.324 10.875 1 81.31 315 GLY A CA 1
ATOM 2449 C C . GLY A 1 315 ? 21.047 -4.176 9.891 1 81.31 315 GLY A C 1
ATOM 2450 O O . GLY A 1 315 ? 20.016 -3.541 9.68 1 81.31 315 GLY A O 1
ATOM 2451 N N . LYS A 1 316 ? 22.328 -3.918 9.359 1 78.94 316 LYS A N 1
ATOM 2452 C CA . LYS A 1 316 ? 22.516 -2.85 8.383 1 78.94 316 LYS A CA 1
ATOM 2453 C C . LYS A 1 316 ? 22.281 -3.359 6.965 1 78.94 316 LYS A C 1
ATOM 2455 O O . LYS A 1 316 ? 22.469 -4.547 6.688 1 78.94 316 LYS A O 1
ATOM 2460 N N . LEU A 1 317 ? 21.891 -2.408 6.141 1 83.56 317 LEU A N 1
ATOM 2461 C CA . LEU A 1 317 ? 21.781 -2.758 4.73 1 83.56 317 LEU A CA 1
ATOM 2462 C C . LEU A 1 317 ? 23.156 -3.002 4.125 1 83.56 317 LEU A C 1
ATOM 2464 O O . LEU A 1 317 ? 24.078 -2.195 4.309 1 83.56 317 LEU A O 1
ATOM 2468 N N . PRO A 1 318 ? 23.25 -4.121 3.482 1 86.81 318 PRO A N 1
ATOM 2469 C CA . PRO A 1 318 ? 24.562 -4.398 2.885 1 86.81 318 PRO A CA 1
ATOM 2470 C C . PRO A 1 318 ? 24.891 -3.471 1.716 1 86.81 318 PRO A C 1
ATOM 2472 O O . PRO A 1 318 ? 23.984 -3.105 0.947 1 86.81 318 PRO A O 1
ATOM 2475 N N . ALA A 1 319 ? 26.172 -3.162 1.554 1 83.5 319 ALA A N 1
ATOM 2476 C CA . ALA A 1 319 ? 26.625 -2.291 0.474 1 83.5 319 ALA A CA 1
ATOM 2477 C C . ALA A 1 319 ? 26.406 -2.947 -0.887 1 83.5 319 ALA A C 1
ATOM 2479 O O . ALA A 1 319 ? 26.203 -2.258 -1.891 1 83.5 319 ALA A O 1
ATOM 2480 N N . THR A 1 320 ? 26.406 -4.242 -0.856 1 88.88 320 THR A N 1
ATOM 2481 C CA . THR A 1 320 ? 26.297 -4.992 -2.102 1 88.88 320 THR A CA 1
ATOM 2482 C C . THR A 1 320 ? 24.891 -4.855 -2.684 1 88.88 320 THR A C 1
ATOM 2484 O O . THR A 1 320 ? 24.641 -5.254 -3.824 1 88.88 320 THR A O 1
ATOM 2487 N N . LEU A 1 321 ? 24.016 -4.25 -1.882 1 85.94 321 LEU A N 1
ATOM 2488 C CA . LEU A 1 321 ? 22.703 -3.926 -2.42 1 85.94 321 LEU A CA 1
ATOM 2489 C C . LEU A 1 321 ? 22.812 -3.074 -3.678 1 85.94 321 LEU A C 1
ATOM 2491 O O . LEU A 1 321 ? 22.016 -3.211 -4.605 1 85.94 321 LEU A O 1
ATOM 2495 N N . GLY A 1 322 ? 23.797 -2.314 -3.75 1 81 322 GLY A N 1
ATOM 2496 C CA . GLY A 1 322 ? 24.062 -1.454 -4.895 1 81 322 GLY A CA 1
ATOM 2497 C C . GLY A 1 322 ? 24.5 -2.219 -6.125 1 81 322 GLY A C 1
ATOM 2498 O O . GLY A 1 322 ? 24.5 -1.675 -7.234 1 81 322 GLY A O 1
ATOM 2499 N N . HIS A 1 323 ? 24.859 -3.512 -5.906 1 84.5 323 HIS A N 1
ATOM 2500 C CA . HIS A 1 323 ? 25.328 -4.332 -7.023 1 84.5 323 HIS A CA 1
ATOM 2501 C C . HIS A 1 323 ? 24.156 -4.957 -7.766 1 84.5 323 HIS A C 1
ATOM 2503 O O . HIS A 1 323 ? 24.328 -5.535 -8.844 1 84.5 323 HIS A O 1
ATOM 2509 N N . LEU A 1 324 ? 23 -4.863 -7.207 1 87.56 324 LEU A N 1
ATOM 2510 C CA . LEU A 1 324 ? 21.812 -5.352 -7.891 1 87.56 324 LEU A CA 1
ATOM 2511 C C . LEU A 1 324 ? 21.328 -4.348 -8.93 1 87.56 324 LEU A C 1
ATOM 2513 O O . LEU A 1 324 ? 20.359 -3.637 -8.703 1 87.56 324 LEU A O 1
ATOM 2517 N N . LYS A 1 325 ? 21.891 -4.395 -10.055 1 82.5 325 LYS A N 1
ATOM 2518 C CA . LYS A 1 325 ? 21.812 -3.338 -11.062 1 82.5 325 LYS A CA 1
ATOM 2519 C C . LYS A 1 325 ? 20.438 -3.309 -11.719 1 82.5 325 LYS A C 1
ATOM 2521 O O . LYS A 1 325 ? 20.031 -2.285 -12.266 1 82.5 325 LYS A O 1
ATOM 2526 N N . LYS A 1 326 ? 19.781 -4.449 -11.68 1 86.38 326 LYS A N 1
ATOM 2527 C CA . LYS A 1 326 ? 18.5 -4.504 -12.359 1 86.38 326 LYS A CA 1
ATOM 2528 C C . LYS A 1 326 ? 17.344 -4.254 -11.391 1 86.38 326 LYS A C 1
ATOM 2530 O O . LYS A 1 326 ? 16.188 -4.258 -11.789 1 86.38 326 LYS A O 1
ATOM 2535 N N . LEU A 1 327 ? 17.672 -3.988 -10.109 1 88.5 327 LEU A N 1
ATOM 2536 C CA . LEU A 1 327 ? 16.656 -3.811 -9.078 1 88.5 327 LEU A CA 1
ATOM 2537 C C . LEU A 1 327 ? 15.867 -2.529 -9.312 1 88.5 327 LEU A C 1
ATOM 2539 O O . LEU A 1 327 ? 16.438 -1.438 -9.359 1 88.5 327 LEU A O 1
ATOM 2543 N N . LYS A 1 328 ? 14.562 -2.75 -9.453 1 83.19 328 LYS A N 1
ATOM 2544 C CA . LYS A 1 328 ? 13.664 -1.622 -9.695 1 83.19 328 LYS A CA 1
ATOM 2545 C C . LYS A 1 328 ? 12.805 -1.333 -8.461 1 83.19 328 LYS A C 1
ATOM 2547 O O . LYS A 1 328 ? 12.445 -0.182 -8.203 1 83.19 328 LYS A O 1
ATOM 2552 N N . ILE A 1 329 ? 12.492 -2.281 -7.805 1 87.81 329 ILE A N 1
ATOM 2553 C CA . ILE A 1 329 ? 11.617 -2.148 -6.645 1 87.81 329 ILE A CA 1
ATOM 2554 C C . ILE A 1 329 ? 12.289 -2.77 -5.418 1 87.81 329 ILE A C 1
ATOM 2556 O O . ILE A 1 329 ? 12.703 -3.932 -5.449 1 87.81 329 ILE A O 1
ATOM 2560 N N . LEU A 1 330 ? 12.391 -1.96 -4.445 1 90.5 330 LEU A N 1
ATOM 2561 C CA . LEU A 1 330 ? 12.906 -2.428 -3.164 1 90.5 330 LEU A CA 1
ATOM 2562 C C . LEU A 1 330 ? 12.023 -1.951 -2.016 1 90.5 330 LEU A C 1
ATOM 2564 O O . LEU A 1 330 ? 11.828 -0.747 -1.837 1 90.5 330 LEU A O 1
ATOM 2568 N N . GLN A 1 331 ? 11.461 -2.861 -1.328 1 90.69 331 GLN A N 1
ATOM 2569 C CA . GLN A 1 331 ? 10.625 -2.557 -0.17 1 90.69 331 GLN A CA 1
ATOM 2570 C C . GLN A 1 331 ? 11.156 -3.244 1.085 1 90.69 331 GLN A C 1
ATOM 2572 O O . GLN A 1 331 ? 11.211 -4.473 1.153 1 90.69 331 GLN A O 1
ATOM 2577 N N . LEU A 1 332 ? 11.547 -2.441 1.982 1 88.81 332 LEU A N 1
ATOM 2578 C CA . LEU A 1 332 ? 12.125 -2.973 3.211 1 88.81 332 LEU A CA 1
ATOM 2579 C C . LEU A 1 332 ? 11.5 -2.314 4.438 1 88.81 332 LEU A C 1
ATOM 2581 O O . LEU A 1 332 ? 11.258 -1.105 4.438 1 88.81 332 LEU A O 1
ATOM 2585 N N . THR A 1 333 ? 11.047 -3.02 5.359 1 81.5 333 THR A N 1
ATOM 2586 C CA . THR A 1 333 ? 10.766 -2.562 6.715 1 81.5 333 THR A CA 1
ATOM 2587 C C . THR A 1 333 ? 11.672 -3.262 7.723 1 81.5 333 THR A C 1
ATOM 2589 O O . THR A 1 333 ? 11.664 -4.488 7.824 1 81.5 333 THR A O 1
ATOM 2592 N N . HIS A 1 334 ? 12.695 -2.498 8.148 1 69.69 334 HIS A N 1
ATOM 2593 C CA . HIS A 1 334 ? 13.648 -3.092 9.078 1 69.69 334 HIS A CA 1
ATOM 2594 C C . HIS A 1 334 ? 13.359 -2.664 10.516 1 69.69 334 HIS A C 1
ATOM 2596 O O . HIS A 1 334 ? 12.906 -1.541 10.75 1 69.69 334 HIS A O 1
ATOM 2602 N N . ARG A 1 335 ? 13.219 -3.564 11.539 1 57.81 335 ARG A N 1
ATOM 2603 C CA . ARG A 1 335 ? 13.242 -3.195 12.953 1 57.81 335 ARG A CA 1
ATOM 2604 C C . ARG A 1 335 ? 14.672 -3.16 13.484 1 57.81 335 ARG A C 1
ATOM 2606 O O . ARG A 1 335 ? 15.43 -4.117 13.312 1 57.81 335 ARG A O 1
ATOM 2613 N N . HIS A 1 336 ? 15.367 -1.94 13.414 1 51.78 336 HIS A N 1
ATOM 2614 C CA . HIS A 1 336 ? 16.688 -1.958 14.031 1 51.78 336 HIS A CA 1
ATOM 2615 C C . HIS A 1 336 ? 16.609 -2.316 15.508 1 51.78 336 HIS A C 1
ATOM 2617 O O . HIS A 1 336 ? 15.742 -1.801 16.219 1 51.78 336 HIS A O 1
ATOM 2623 N N . ASN A 1 337 ? 16.609 -3.447 15.938 1 41.19 337 ASN A N 1
ATOM 2624 C CA . ASN A 1 337 ? 16.844 -3.691 17.359 1 41.19 337 ASN A CA 1
ATOM 2625 C C . ASN A 1 337 ? 17.953 -2.805 17.906 1 41.19 337 ASN A C 1
ATOM 2627 O O . ASN A 1 337 ? 19.047 -2.756 17.328 1 41.19 337 ASN A O 1
ATOM 2631 N N . PRO A 1 338 ? 17.5 -1.795 18.812 1 38.66 338 PRO A N 1
ATOM 2632 C CA . PRO A 1 338 ? 18.641 -1.259 19.562 1 38.66 338 PRO A CA 1
ATOM 2633 C C . PRO A 1 338 ? 19.547 -2.352 20.109 1 38.66 338 PRO A C 1
ATOM 2635 O O . PRO A 1 338 ? 19.109 -3.475 20.344 1 38.66 338 PRO A O 1
ATOM 2638 N N . MET B 1 1 ? -5.219 -4.039 2.195 1 22.78 1 MET B N 1
ATOM 2639 C CA . MET B 1 1 ? -3.867 -4.5 2.494 1 22.78 1 MET B CA 1
ATOM 2640 C C . MET B 1 1 ? -2.848 -3.393 2.256 1 22.78 1 MET B C 1
ATOM 2642 O O . MET B 1 1 ? -1.667 -3.553 2.57 1 22.78 1 MET B O 1
ATOM 2646 N N . GLU B 1 2 ? -3.262 -2.432 1.387 1 31.67 2 GLU B N 1
ATOM 2647 C CA . GLU B 1 2 ? -2.643 -1.143 1.099 1 31.67 2 GLU B CA 1
ATOM 2648 C C . GLU B 1 2 ? -2.371 -0.361 2.381 1 31.67 2 GLU B C 1
ATOM 2650 O O . GLU B 1 2 ? -1.556 0.563 2.391 1 31.67 2 GLU B O 1
ATOM 2655 N N . SER B 1 3 ? -3.096 -0.877 3.365 1 38.53 3 SER B N 1
ATOM 2656 C CA . SER B 1 3 ? -3.379 -0.083 4.555 1 38.53 3 SER B CA 1
ATOM 2657 C C . SER B 1 3 ? -2.252 -0.196 5.578 1 38.53 3 SER B C 1
ATOM 2659 O O . SER B 1 3 ? -2.047 0.711 6.387 1 38.53 3 SER B O 1
ATOM 2661 N N . LYS B 1 4 ? -1.434 -1.269 5.328 1 41.09 4 LYS B N 1
ATOM 2662 C CA . LYS B 1 4 ? -0.624 -1.508 6.52 1 41.09 4 LYS B CA 1
ATOM 2663 C C . LYS B 1 4 ? 0.667 -0.694 6.48 1 41.09 4 LYS B C 1
ATOM 2665 O O . LYS B 1 4 ? 1.13 -0.203 7.512 1 41.09 4 LYS B O 1
ATOM 2670 N N . SER B 1 5 ? 1.382 -0.726 5.297 1 44.44 5 SER B N 1
ATOM 2671 C CA . SER B 1 5 ? 2.582 0.104 5.27 1 44.44 5 SER B CA 1
ATOM 2672 C C . SER B 1 5 ? 2.262 1.551 5.625 1 44.44 5 SER B C 1
ATOM 2674 O O . SER B 1 5 ? 2.992 2.182 6.395 1 44.44 5 SER B O 1
ATOM 2676 N N . PHE B 1 6 ? 1.214 1.961 4.895 1 45.78 6 PHE B N 1
ATOM 2677 C CA . PHE B 1 6 ? 0.675 3.266 5.266 1 45.78 6 PHE B CA 1
ATOM 2678 C C . PHE B 1 6 ? 0.307 3.299 6.742 1 45.78 6 PHE B C 1
ATOM 2680 O O . PHE B 1 6 ? 0.539 4.301 7.422 1 45.78 6 PHE B O 1
ATOM 2687 N N . GLN B 1 7 ? -0.027 2.133 7.062 1 44.69 7 GLN B N 1
ATOM 2688 C CA . GLN B 1 7 ? -0.408 2.029 8.469 1 44.69 7 GLN B CA 1
ATOM 2689 C C . GLN B 1 7 ? 0.812 2.145 9.375 1 44.69 7 GLN B C 1
ATOM 2691 O O . GLN B 1 7 ? 0.754 2.801 10.422 1 44.69 7 GLN B O 1
ATOM 2696 N N . LEU B 1 8 ? 1.854 1.512 8.898 1 47.78 8 LEU B N 1
ATOM 2697 C CA . LEU B 1 8 ? 3.049 1.571 9.734 1 47.78 8 LEU B CA 1
ATOM 2698 C C . LEU B 1 8 ? 3.646 2.975 9.727 1 47.78 8 LEU B C 1
ATOM 2700 O O . LEU B 1 8 ? 4.039 3.49 10.781 1 47.78 8 LEU B O 1
ATOM 2704 N N . ILE B 1 9 ? 3.848 3.395 8.508 1 49.69 9 ILE B N 1
ATOM 2705 C 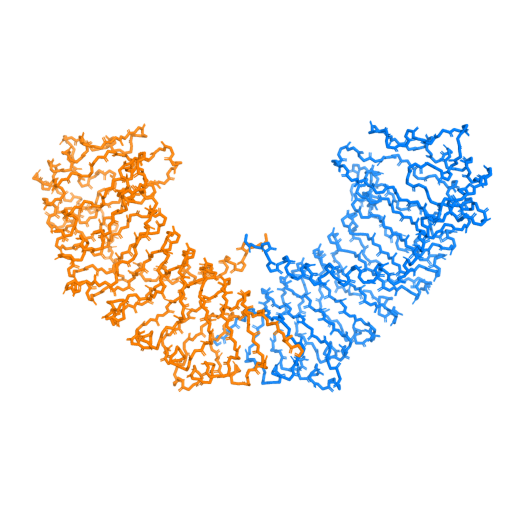CA . ILE B 1 9 ? 4.254 4.793 8.453 1 49.69 9 ILE B CA 1
ATOM 2706 C C . ILE B 1 9 ? 3.305 5.641 9.297 1 49.69 9 ILE B C 1
ATOM 2708 O O . ILE B 1 9 ? 3.744 6.52 10.039 1 49.69 9 ILE B O 1
ATOM 2712 N N . PHE B 1 10 ? 2.121 5.16 9.25 1 49.56 10 PHE B N 1
ATOM 2713 C CA . PHE B 1 10 ? 1.11 5.836 10.055 1 49.56 10 PHE B CA 1
ATOM 2714 C C . PHE B 1 10 ? 1.37 5.621 11.547 1 49.56 10 PHE B C 1
ATOM 2716 O O . PHE B 1 10 ? 1.209 6.543 12.344 1 49.56 10 PHE B O 1
ATOM 2723 N N . LEU B 1 11 ? 1.771 4.453 11.805 1 46.5 11 LEU B N 1
ATOM 2724 C CA . LEU B 1 11 ? 2.037 4.176 13.211 1 46.5 11 LEU B CA 1
ATOM 2725 C C . LEU B 1 11 ? 3.24 4.973 13.703 1 46.5 11 LEU B C 1
ATOM 2727 O O . LEU B 1 11 ? 3.219 5.516 14.812 1 46.5 11 LEU B O 1
ATOM 2731 N N . ILE B 1 12 ? 4.258 4.973 12.984 1 46.44 12 ILE B N 1
ATOM 2732 C CA . ILE B 1 12 ? 5.398 5.816 13.328 1 46.44 12 ILE B CA 1
ATOM 2733 C C . ILE B 1 12 ? 4.957 7.277 13.391 1 46.44 12 ILE B C 1
ATOM 2735 O O . ILE B 1 12 ? 5.34 8.008 14.305 1 46.44 12 ILE B O 1
ATOM 2739 N N . LEU B 1 13 ? 4.059 7.469 12.469 1 49.06 13 LEU B N 1
ATOM 2740 C CA . LEU B 1 13 ? 3.479 8.805 12.406 1 49.06 13 LEU B CA 1
ATOM 2741 C C . LEU B 1 13 ? 2.676 9.109 13.664 1 49.06 13 LEU B C 1
ATOM 2743 O O . LEU B 1 13 ? 2.76 10.219 14.203 1 49.06 13 LEU B O 1
ATOM 2747 N N . PHE B 1 14 ? 1.918 8.102 13.977 1 47.66 14 PHE B N 1
ATOM 2748 C CA . PHE B 1 14 ? 1.103 8.289 15.164 1 47.66 14 PHE B CA 1
ATOM 2749 C C . PHE B 1 14 ? 1.979 8.477 16.406 1 47.66 14 PHE B C 1
ATOM 2751 O O . PHE B 1 14 ? 1.677 9.305 17.266 1 47.66 14 PHE B O 1
ATOM 2758 N N . ALA B 1 15 ? 3.014 7.824 16.406 1 45.5 15 ALA B N 1
ATOM 2759 C CA . ALA B 1 15 ? 3.916 7.969 17.547 1 45.5 15 ALA B CA 1
ATOM 2760 C C . ALA B 1 15 ? 4.57 9.344 17.547 1 45.5 15 ALA B C 1
ATOM 2762 O O . ALA B 1 15 ? 4.699 9.977 18.609 1 45.5 15 ALA B O 1
ATOM 2763 N N . HIS B 1 16 ? 4.906 9.742 16.453 1 45.94 16 HIS B N 1
ATOM 2764 C CA . HIS B 1 16 ? 5.523 11.062 16.375 1 45.94 16 HIS B CA 1
ATOM 2765 C C . HIS B 1 16 ? 4.516 12.164 16.672 1 45.94 16 HIS B C 1
ATOM 2767 O O . HIS B 1 16 ? 4.832 13.125 17.391 1 45.94 16 HIS B O 1
ATOM 2773 N N . LEU B 1 17 ? 3.418 11.945 16.125 1 47.69 17 LEU B N 1
ATOM 2774 C CA . LEU B 1 17 ? 2.375 12.93 16.375 1 47.69 17 LEU B CA 1
ATOM 2775 C C . LEU B 1 17 ? 1.979 12.938 17.859 1 47.69 17 LEU B C 1
ATOM 2777 O O . LEU B 1 17 ? 1.758 14 18.438 1 47.69 17 LEU B O 1
ATOM 2781 N N . PHE B 1 18 ? 1.966 11.711 18.391 1 45.78 18 PHE B N 1
ATOM 2782 C CA . PHE B 1 18 ? 1.613 11.625 19.797 1 45.78 18 PHE B CA 1
ATOM 2783 C C . PHE B 1 18 ? 2.697 12.258 20.656 1 45.78 18 PHE B C 1
ATOM 2785 O O . PHE B 1 18 ? 2.395 12.922 21.656 1 45.78 18 PHE B O 1
ATOM 2792 N N . TYR B 1 19 ? 3.873 12.055 20.312 1 41.38 19 TYR B N 1
ATOM 2793 C CA . TYR B 1 19 ? 4.953 12.609 21.125 1 41.38 19 TYR B CA 1
ATOM 2794 C C . TYR B 1 19 ? 4.91 14.133 21.125 1 41.38 19 TYR B C 1
ATOM 2796 O O . TYR B 1 19 ? 5.152 14.766 22.156 1 41.38 19 TYR B O 1
ATOM 2804 N N . PHE B 1 20 ? 4.648 14.578 20.031 1 42.84 20 PHE B N 1
ATOM 2805 C CA . PHE B 1 20 ? 4.625 16.031 20.016 1 42.84 20 PHE B CA 1
ATOM 2806 C C . PHE B 1 20 ? 3.424 16.578 20.781 1 42.84 20 PHE B C 1
ATOM 2808 O O . PHE B 1 20 ? 3.514 17.609 21.438 1 42.84 20 PHE B O 1
ATOM 2815 N N . THR B 1 21 ? 2.348 15.812 20.609 1 42.19 21 THR B N 1
ATOM 2816 C CA . THR B 1 21 ? 1.19 16.281 21.359 1 42.19 21 THR B CA 1
ATOM 2817 C C . THR B 1 21 ? 1.44 16.172 22.875 1 42.19 21 THR B C 1
ATOM 2819 O O . THR B 1 21 ? 0.981 17.016 23.641 1 42.19 21 THR B O 1
ATOM 2822 N N . CYS B 1 22 ? 2.152 15.141 23.219 1 39.88 22 CYS B N 1
ATOM 2823 C CA . CYS B 1 22 ? 2.355 14.961 24.656 1 39.88 22 CYS B CA 1
ATOM 2824 C C . CYS B 1 22 ? 3.309 16.016 25.203 1 39.88 22 CYS B C 1
ATOM 2826 O O . CYS B 1 22 ? 3.16 16.453 26.359 1 39.88 22 CYS B O 1
ATOM 2828 N N . ILE B 1 23 ? 4.359 16.359 24.531 1 37.47 23 ILE B N 1
ATOM 2829 C CA . ILE B 1 23 ? 5.328 17.281 25.125 1 37.47 23 ILE B CA 1
ATOM 2830 C C . ILE B 1 23 ? 4.668 18.641 25.375 1 37.47 23 ILE B C 1
ATOM 2832 O O . ILE B 1 23 ? 4.922 19.266 26.406 1 37.47 23 ILE B O 1
ATOM 2836 N N . ALA B 1 24 ? 4 19.094 24.375 1 39.03 24 ALA B N 1
ATOM 2837 C CA . ALA B 1 24 ? 3.637 20.5 24.547 1 39.03 24 ALA B CA 1
ATOM 2838 C C . ALA B 1 24 ? 2.516 20.672 25.562 1 39.03 24 ALA B C 1
ATOM 2840 O O . ALA B 1 24 ? 2.436 21.688 26.25 1 39.03 24 ALA B O 1
ATOM 2841 N N . TYR B 1 25 ? 1.511 19.734 25.453 1 38.72 25 TYR B N 1
ATOM 2842 C CA . TYR B 1 25 ? 0.364 20.078 26.281 1 38.72 25 TYR B CA 1
ATOM 2843 C C . TYR B 1 25 ? 0.337 19.25 27.547 1 38.72 25 TYR B C 1
ATOM 2845 O O . TYR B 1 25 ? -0.159 18.109 27.547 1 38.72 25 TYR B O 1
ATOM 2853 N N . HIS B 1 26 ? 1.341 19.172 28.297 1 36.28 26 HIS B N 1
ATOM 2854 C CA . HIS B 1 26 ? 1.104 18.672 29.641 1 36.28 26 HIS B CA 1
ATOM 2855 C C . HIS B 1 26 ? -0.08 19.375 30.281 1 36.28 26 HIS B C 1
ATOM 2857 O O . HIS B 1 26 ? 0.073 20.469 30.844 1 36.28 26 HIS B O 1
ATOM 2863 N N . PHE B 1 27 ? -1.265 19.125 29.734 1 36.62 27 PHE B N 1
ATOM 2864 C CA . PHE B 1 27 ? -2.344 19.469 30.641 1 36.62 27 PHE B CA 1
ATOM 2865 C C . PHE B 1 27 ? -2.387 18.516 31.828 1 36.62 27 PHE B C 1
ATOM 2867 O O . PHE B 1 27 ? -2.562 17.312 31.641 1 36.62 27 PHE B O 1
ATOM 2874 N N . VAL B 1 28 ? -1.528 18.547 32.812 1 33.59 28 VAL B N 1
ATOM 2875 C CA . VAL B 1 28 ? -1.634 17.828 34.094 1 33.59 28 VAL B CA 1
ATOM 2876 C C . VAL B 1 28 ? -3.084 17.828 34.562 1 33.59 28 VAL B C 1
ATOM 2878 O O . VAL B 1 28 ? -3.609 18.875 34.969 1 33.59 28 VAL B O 1
ATOM 2881 N N . SER B 1 29 ? -3.934 16.938 34 1 34.88 29 SER B N 1
ATOM 2882 C CA . SER B 1 29 ? -5.168 16.703 34.719 1 34.88 29 SER B CA 1
ATOM 2883 C C . SER B 1 29 ? -4.898 15.93 36.031 1 34.88 29 SER B C 1
ATOM 2885 O O . SER B 1 29 ? -4.461 14.773 35.969 1 34.88 29 SER B O 1
ATOM 2887 N N . THR B 1 30 ? -4.352 16.328 37.062 1 33.69 30 THR B N 1
ATOM 2888 C CA . THR B 1 30 ? -4.449 15.641 38.344 1 33.69 30 THR B CA 1
ATOM 2889 C C . THR B 1 30 ? -5.891 15.234 38.625 1 33.69 30 THR B C 1
ATOM 2891 O O . THR B 1 30 ? -6.805 16.062 38.5 1 33.69 30 THR B O 1
ATOM 2894 N N . ALA B 1 31 ? -6.242 14.016 38.531 1 38.69 31 ALA B N 1
ATOM 2895 C CA . ALA B 1 31 ? -7.469 13.367 39 1 38.69 31 ALA B CA 1
ATOM 2896 C C . ALA B 1 31 ? -7.836 13.836 40.406 1 38.69 31 ALA B C 1
ATOM 2898 O O . ALA B 1 31 ? -8.531 13.133 41.156 1 38.69 31 ALA B O 1
ATOM 2899 N N . GLY B 1 32 ? -7.137 14.789 41.062 1 36 32 GLY B N 1
ATOM 2900 C CA . GLY B 1 32 ? -7.789 15.078 42.344 1 36 32 GLY B CA 1
ATOM 2901 C C . GLY B 1 32 ? -9.219 15.57 42.188 1 36 32 GLY B C 1
ATOM 2902 O O . GLY B 1 32 ? -9.609 16 41.094 1 36 32 GLY B O 1
ATOM 2903 N N . THR B 1 33 ? -10.281 15.203 42.969 1 42 33 THR B N 1
ATOM 2904 C CA . THR B 1 33 ? -11.547 15.906 43.125 1 42 33 THR B CA 1
ATOM 2905 C C . THR B 1 33 ? -11.398 17.391 42.781 1 42 33 THR B C 1
ATOM 2907 O O . THR B 1 33 ? -11.086 18.203 43.656 1 42 33 THR B O 1
ATOM 2910 N N . SER B 1 34 ? -10.664 17.75 41.719 1 48.34 34 SER B N 1
ATOM 2911 C CA . SER B 1 34 ? -10.227 19.109 41.406 1 48.34 34 SER B CA 1
ATOM 2912 C C . SER B 1 34 ? -11.414 20.062 41.312 1 48.34 34 SER B C 1
ATOM 2914 O O . SER B 1 34 ? -12.43 19.734 40.688 1 48.34 34 SER B O 1
ATOM 2916 N N . LYS B 1 35 ? -11.625 20.734 42.281 1 54.84 35 LYS B N 1
ATOM 2917 C CA . LYS B 1 35 ? -12.562 21.844 42.344 1 54.84 35 LYS B CA 1
ATOM 2918 C C . LYS B 1 35 ? -12.617 22.578 41 1 54.84 35 LYS B C 1
ATOM 2920 O O . LYS B 1 35 ? -11.617 23.172 40.562 1 54.84 35 LYS B O 1
ATOM 2925 N N . VAL B 1 36 ? -13.367 22.062 40.062 1 62.72 36 VAL B N 1
ATOM 2926 C CA . VAL B 1 36 ? -13.609 22.828 38.844 1 62.72 36 VAL B CA 1
ATOM 2927 C C . VAL B 1 36 ? -13.859 24.297 39.188 1 62.72 36 VAL B C 1
ATOM 2929 O O . VAL B 1 36 ? -14.711 24.609 40.031 1 62.72 36 VAL B O 1
ATOM 2932 N N . GLY B 1 37 ? -12.844 25.141 38.969 1 68.12 37 GLY B N 1
ATOM 2933 C CA . GLY B 1 37 ? -13.008 26.562 39.219 1 68.12 37 GLY B CA 1
ATOM 2934 C C . GLY B 1 37 ? -14.25 27.141 38.562 1 68.12 37 GLY B C 1
ATOM 2935 O O . GLY B 1 37 ? -14.914 26.469 37.781 1 68.12 37 GLY B O 1
ATOM 2936 N N . THR B 1 38 ? -14.734 28.266 39.062 1 85.69 38 THR B N 1
ATOM 2937 C CA . THR B 1 38 ? -15.859 29 38.5 1 85.69 38 THR B CA 1
ATOM 2938 C C . THR B 1 38 ? -15.43 29.797 37.281 1 85.69 38 THR B C 1
ATOM 2940 O O . THR B 1 38 ? -14.398 30.484 37.312 1 85.69 38 THR B O 1
ATOM 2943 N N . CYS B 1 39 ? -16.172 29.578 36.156 1 92.75 39 CYS B N 1
ATOM 2944 C CA . CYS B 1 39 ? -15.891 30.25 34.906 1 92.75 39 CYS B CA 1
ATOM 2945 C C . CYS B 1 39 ? -16.031 31.766 35.031 1 92.75 39 CYS B C 1
ATOM 2947 O O . CYS B 1 39 ? -16.891 32.25 35.812 1 92.75 39 CYS B O 1
ATOM 2949 N N . ILE B 1 40 ? -15.148 32.469 34.375 1 95.94 40 ILE B N 1
ATOM 2950 C CA . ILE B 1 40 ? -15.234 33.938 34.312 1 95.94 40 ILE B CA 1
ATOM 2951 C C . ILE B 1 40 ? -16.484 34.344 33.562 1 95.94 40 ILE B C 1
ATOM 2953 O O . ILE B 1 40 ? -16.734 33.844 32.438 1 95.94 40 ILE B O 1
ATOM 2957 N N . GLU B 1 41 ? -17.219 35.25 34.188 1 95.94 41 GLU B N 1
ATOM 2958 C CA . GLU B 1 41 ? -18.516 35.594 33.656 1 95.94 41 GLU B CA 1
ATOM 2959 C C . GLU B 1 41 ? -18.391 36.188 32.25 1 95.94 41 GLU B C 1
ATOM 2961 O O . GLU B 1 41 ? -19.188 35.875 31.359 1 95.94 41 GLU B O 1
ATOM 2966 N N . THR B 1 42 ? -17.453 37.031 32.031 1 96.88 42 THR B N 1
ATOM 2967 C CA . THR B 1 42 ? -17.281 37.656 30.703 1 96.88 42 THR B CA 1
ATOM 2968 C C . THR B 1 42 ? -16.953 36.594 29.656 1 96.88 42 THR B C 1
ATOM 2970 O O . THR B 1 42 ? -17.406 36.688 28.516 1 96.88 42 THR B O 1
ATOM 2973 N N . GLU B 1 43 ? -16.188 35.625 30.047 1 97.88 43 GLU B N 1
ATOM 2974 C CA . GLU B 1 43 ? -15.844 34.531 29.125 1 97.88 43 GLU B CA 1
ATOM 2975 C C . GLU B 1 43 ? -17.047 33.625 28.859 1 97.88 43 GLU B C 1
ATOM 2977 O O . GLU B 1 43 ? -17.25 33.188 27.734 1 97.88 43 GLU B O 1
ATOM 2982 N N . LYS B 1 44 ? -17.797 33.406 29.859 1 97.75 44 LYS B N 1
ATOM 2983 C CA . LYS B 1 44 ? -19.047 32.656 29.688 1 97.75 44 LYS B CA 1
ATOM 2984 C C . LYS B 1 44 ? -19.953 33.344 28.672 1 97.75 44 LYS B C 1
ATOM 2986 O O . LYS B 1 44 ? -20.469 32.688 27.75 1 97.75 44 LYS B O 1
ATOM 2991 N N . LYS B 1 45 ? -20.141 34.562 28.875 1 97.56 45 LYS B N 1
ATOM 2992 C CA . LYS B 1 45 ? -20.984 35.344 27.969 1 97.56 45 LYS B CA 1
ATOM 2993 C C . LYS B 1 45 ? -20.453 35.281 26.547 1 97.56 45 LYS B C 1
ATOM 2995 O O . LYS B 1 45 ? -21.219 35.188 25.594 1 97.56 45 LYS B O 1
ATOM 3000 N N . ALA B 1 46 ? -19.188 35.375 26.438 1 97.88 46 ALA B N 1
ATOM 3001 C CA . ALA B 1 46 ? -18.562 35.312 25.125 1 97.88 46 ALA B CA 1
ATOM 3002 C C . ALA B 1 46 ? -18.859 34 24.422 1 97.88 46 ALA B C 1
ATOM 3004 O O . ALA B 1 46 ? -19.172 33.969 23.234 1 97.88 46 ALA B O 1
ATOM 3005 N N . LEU B 1 47 ? -18.812 32.906 25.172 1 98.19 47 LEU B N 1
ATOM 3006 C CA . LEU B 1 47 ? -19.062 31.594 24.625 1 98.19 47 LEU B CA 1
ATOM 3007 C C . LEU B 1 47 ? -20.531 31.438 24.25 1 98.19 47 LEU B C 1
ATOM 3009 O O . LEU B 1 47 ? -20.859 30.812 23.234 1 98.19 47 LEU B O 1
ATOM 3013 N N . LEU B 1 48 ? -21.375 31.969 25.062 1 97.94 48 LEU B N 1
ATOM 3014 C CA . LEU B 1 48 ? -22.797 31.906 24.734 1 97.94 48 LEU B CA 1
ATOM 3015 C C . LEU B 1 48 ? -23.094 32.719 23.484 1 97.94 48 LEU B C 1
ATOM 3017 O O . LEU B 1 48 ? -23.938 32.312 22.672 1 97.94 48 LEU B O 1
ATOM 3021 N N . LYS B 1 49 ? -22.438 33.812 23.375 1 97.75 49 LYS B N 1
ATOM 3022 C CA . LYS B 1 49 ? -22.578 34.594 22.141 1 97.75 49 LYS B CA 1
ATOM 3023 C C . LYS B 1 49 ? -22.094 33.812 20.938 1 97.75 49 LYS B C 1
ATOM 3025 O O . LYS B 1 49 ? -22.719 33.844 19.875 1 97.75 49 LYS B O 1
ATOM 3030 N N . LEU B 1 50 ? -20.984 33.156 21.078 1 97.19 50 LEU B N 1
ATOM 3031 C CA . LEU B 1 50 ? -20.484 32.281 20.031 1 97.19 50 LEU B CA 1
ATOM 3032 C C . LEU B 1 50 ? -21.516 31.219 19.656 1 97.19 50 LEU B C 1
ATOM 3034 O O . LEU B 1 50 ? -21.812 31.016 18.469 1 97.19 50 LEU B O 1
ATOM 3038 N N . LYS B 1 51 ? -22.047 30.594 20.641 1 97.31 51 LYS B N 1
ATOM 3039 C CA . LYS B 1 51 ? -23.047 29.562 20.422 1 97.31 51 LYS B CA 1
ATOM 3040 C C . LYS B 1 51 ? -24.234 30.109 19.625 1 97.31 51 LYS B C 1
ATOM 3042 O O . LYS B 1 51 ? -24.75 29.438 18.734 1 97.31 51 LYS B O 1
ATOM 3047 N N . GLU B 1 52 ? -24.656 31.281 19.875 1 96.56 52 GLU B N 1
ATOM 3048 C CA . GLU B 1 52 ? -25.797 31.906 19.203 1 96.56 52 GLU B CA 1
ATOM 3049 C C . GLU B 1 52 ? -25.531 32.062 17.719 1 96.56 52 GLU B C 1
ATOM 3051 O O . GLU B 1 52 ? -26.484 32.094 16.922 1 96.56 52 GLU B O 1
ATOM 3056 N N . ASN B 1 53 ? -24.344 32.156 17.375 1 96.06 53 ASN B N 1
ATOM 3057 C CA . ASN B 1 53 ? -24 32.375 15.984 1 96.06 53 ASN B CA 1
ATOM 3058 C C . ASN B 1 53 ? -23.625 31.094 15.273 1 96.06 53 ASN B C 1
ATOM 3060 O O . ASN B 1 53 ? -23.297 31.109 14.078 1 96.06 53 ASN B O 1
ATOM 3064 N N . LEU B 1 54 ? -23.641 29.984 15.945 1 95.75 54 LEU B N 1
ATOM 3065 C CA . LEU B 1 54 ? -23.328 28.688 15.367 1 95.75 54 LEU B CA 1
ATOM 3066 C C . LEU B 1 54 ? -24.594 27.875 15.102 1 95.75 54 LEU B C 1
ATOM 3068 O O . LEU B 1 54 ? -25.594 28.062 15.773 1 95.75 54 LEU B O 1
ATOM 3072 N N . THR B 1 55 ? -24.531 27.125 14.039 1 94.44 55 THR B N 1
ATOM 3073 C CA . THR B 1 55 ? -25.562 26.125 13.805 1 94.44 55 THR B CA 1
ATOM 3074 C C . THR B 1 55 ? -25.125 24.766 14.367 1 94.44 55 THR B C 1
ATOM 3076 O O . THR B 1 55 ? -24.016 24.312 14.109 1 94.44 55 THR B O 1
ATOM 3079 N N . ASP B 1 56 ? -25.922 24.172 15.164 1 93.5 56 ASP B N 1
ATOM 3080 C CA . ASP B 1 56 ? -25.625 22.922 15.852 1 93.5 56 ASP B CA 1
ATOM 3081 C C . ASP B 1 56 ? -26.781 21.938 15.742 1 93.5 56 ASP B C 1
ATOM 3083 O O . ASP B 1 56 ? -27.531 21.734 16.703 1 93.5 56 ASP B O 1
ATOM 3087 N N . SER B 1 57 ? -26.844 21.266 14.648 1 87.12 57 SER B N 1
ATOM 3088 C CA . SER B 1 57 ? -27.969 20.359 14.422 1 87.12 57 SER B CA 1
ATOM 3089 C C . SER B 1 57 ? -27.812 19.078 15.25 1 87.12 57 SER B C 1
ATOM 3091 O O . SER B 1 57 ? -28.797 18.391 15.516 1 87.12 57 SER B O 1
ATOM 3093 N N . SER B 1 58 ? -26.625 18.828 15.664 1 88.12 58 SER B N 1
ATOM 3094 C CA . SER B 1 58 ? -26.359 17.594 16.391 1 88.12 58 SER B CA 1
ATOM 3095 C C . SER B 1 58 ? -26.516 17.797 17.906 1 88.12 58 SER B C 1
ATOM 3097 O O . SER B 1 58 ? -26.516 16.828 18.656 1 88.12 58 SER B O 1
ATOM 3099 N N . GLY B 1 59 ? -26.625 19.031 18.344 1 90.69 59 GLY B N 1
ATOM 3100 C CA . GLY B 1 59 ? -26.781 19.344 19.766 1 90.69 59 GLY B CA 1
ATOM 3101 C C . GLY B 1 59 ? -25.5 19.203 20.547 1 90.69 59 GLY B C 1
ATOM 3102 O O . GLY B 1 59 ? -25.531 18.953 21.766 1 90.69 59 GLY B O 1
ATOM 3103 N N . ARG B 1 60 ? -24.453 19.328 19.891 1 91.44 60 ARG B N 1
ATOM 3104 C CA . ARG B 1 60 ? -23.156 19.156 20.547 1 91.44 60 ARG B CA 1
ATOM 3105 C C . ARG B 1 60 ? -22.922 20.234 21.594 1 91.44 60 ARG B C 1
ATOM 3107 O O . ARG B 1 60 ? -22.188 20.016 22.562 1 91.44 60 ARG B O 1
ATOM 3114 N N . LEU B 1 61 ? -23.562 21.406 21.484 1 95.94 61 LEU B N 1
ATOM 3115 C CA . LEU B 1 61 ? -23.359 22.516 22.406 1 95.94 61 LEU B CA 1
ATOM 3116 C C . LEU B 1 61 ? -24.531 22.609 23.391 1 95.94 61 LEU B C 1
ATOM 3118 O O . LEU B 1 61 ? -24.75 23.656 24 1 95.94 61 LEU B O 1
ATOM 3122 N N . SER B 1 62 ? -25.234 21.531 23.562 1 95.5 62 SER B N 1
ATOM 3123 C CA . SER B 1 62 ? -26.422 21.516 24.422 1 95.5 62 SER B CA 1
ATOM 3124 C C . SER B 1 62 ? -26.047 21.781 25.875 1 95.5 62 SER B C 1
ATOM 3126 O O . SER B 1 62 ? -26.859 22.297 26.641 1 95.5 62 SER B O 1
ATOM 3128 N N . SER B 1 63 ? -24.859 21.422 26.25 1 96.25 63 SER B N 1
ATOM 3129 C CA . SER B 1 63 ? -24.422 21.625 27.625 1 96.25 63 SER B CA 1
ATOM 3130 C C . SER B 1 63 ? -24.172 23.094 27.922 1 96.25 63 SER B C 1
ATOM 3132 O O . SER B 1 63 ? -24.031 23.484 29.078 1 96.25 63 SER B O 1
ATOM 3134 N N . TRP B 1 64 ? -23.969 23.891 26.875 1 97.44 64 TRP B N 1
ATOM 3135 C CA . TRP B 1 64 ? -23.672 25.312 27.047 1 97.44 64 TRP B CA 1
ATOM 3136 C C . TRP B 1 64 ? -24.922 26.078 27.484 1 97.44 64 TRP B C 1
ATOM 3138 O O . TRP B 1 64 ? -25.578 26.719 26.672 1 97.44 64 TRP B O 1
ATOM 3148 N N . ILE B 1 65 ? -25.141 26.031 28.781 1 95.25 65 ILE B N 1
ATOM 3149 C CA . ILE B 1 65 ? -26.297 26.672 29.391 1 95.25 65 ILE B CA 1
ATOM 3150 C C . ILE B 1 65 ? -25.844 27.781 30.328 1 95.25 65 ILE B C 1
ATOM 3152 O O . ILE B 1 65 ? -24.953 27.578 31.156 1 95.25 65 ILE B O 1
ATOM 3156 N N . ASP B 1 66 ? -26.516 28.906 30.266 1 93.75 66 ASP B N 1
ATOM 3157 C CA . ASP B 1 66 ? -26.109 30.109 30.984 1 93.75 66 ASP B CA 1
ATOM 3158 C C . ASP B 1 66 ? -26.062 29.844 32.5 1 93.75 66 ASP B C 1
ATOM 3160 O O . ASP B 1 66 ? -25.156 30.344 33.188 1 93.75 66 ASP B O 1
ATOM 3164 N N . GLN B 1 67 ? -26.875 29.016 33 1 92.25 67 GLN B N 1
ATOM 3165 C CA . GLN B 1 67 ? -27 28.781 34.438 1 92.25 67 GLN B CA 1
ATOM 3166 C C . GLN B 1 67 ? -25.953 27.797 34.938 1 92.25 67 GLN B C 1
ATOM 3168 O O . GLN B 1 67 ? -25.812 27.594 36.125 1 92.25 67 GLN B O 1
ATOM 3173 N N . GLU B 1 68 ? -25.188 27.391 34.062 1 92.62 68 GLU B N 1
ATOM 3174 C CA . GLU B 1 68 ? -24.219 26.375 34.406 1 92.62 68 GLU B CA 1
ATOM 3175 C C . GLU B 1 68 ? -22.797 26.922 34.312 1 92.62 68 GLU B C 1
ATOM 3177 O O . GLU B 1 68 ? -22.547 27.922 33.625 1 92.62 68 GLU B O 1
ATOM 3182 N N . ASN B 1 69 ? -21.922 26.312 35.031 1 94.88 69 ASN B N 1
ATOM 3183 C CA . ASN B 1 69 ? -20.5 26.641 35 1 94.88 69 ASN B CA 1
ATOM 3184 C C . ASN B 1 69 ? -19.875 26.266 33.656 1 94.88 69 ASN B C 1
ATOM 3186 O O . ASN B 1 69 ? -19.844 25.078 33.312 1 94.88 69 ASN B O 1
ATOM 3190 N N . CYS B 1 70 ? -19.359 27.328 32.969 1 96.81 70 CYS B N 1
ATOM 3191 C CA . CYS B 1 70 ? -18.906 27.062 31.609 1 96.81 70 CYS B CA 1
ATOM 3192 C C . CYS B 1 70 ? -17.688 26.141 31.609 1 96.81 70 CYS B C 1
ATOM 3194 O O . CYS B 1 70 ? -17.344 25.547 30.578 1 96.81 70 CYS B O 1
ATOM 3196 N N . CYS B 1 71 ? -17.094 26.031 32.75 1 96.62 71 CYS B N 1
ATOM 3197 C CA . CYS B 1 71 ? -15.945 25.125 32.844 1 96.62 71 CYS B CA 1
ATOM 3198 C C . CYS B 1 71 ? -16.391 23.672 32.844 1 96.62 71 CYS B C 1
ATOM 3200 O O . CYS B 1 71 ? -15.555 22.766 32.781 1 96.62 71 CYS B O 1
ATOM 3202 N N . GLN B 1 72 ? -17.672 23.453 32.844 1 95.31 72 GLN B N 1
ATOM 3203 C CA . GLN B 1 72 ? -18.219 22.109 32.781 1 95.31 72 GLN B CA 1
ATOM 3204 C C . GLN B 1 72 ? -18.875 21.828 31.438 1 95.31 72 GLN B C 1
ATOM 3206 O O . GLN B 1 72 ? -19.359 20.719 31.203 1 95.31 72 GLN B O 1
ATOM 3211 N N . TRP B 1 73 ? -18.797 22.797 30.594 1 97 73 TRP B N 1
ATOM 3212 C CA . TRP B 1 73 ? -19.406 22.641 29.281 1 97 73 TRP B CA 1
ATOM 3213 C C . TRP B 1 73 ? -18.578 21.688 28.422 1 97 73 TRP B C 1
ATOM 3215 O O . TRP B 1 73 ? -17.359 21.641 28.531 1 97 73 TRP B O 1
ATOM 3225 N N . LEU B 1 74 ? -19.312 20.953 27.516 1 95.31 74 LEU B N 1
ATOM 3226 C CA . LEU B 1 74 ? -18.609 20.078 26.578 1 95.31 74 LEU B CA 1
ATOM 3227 C C . LEU B 1 74 ? -17.719 20.891 25.641 1 95.31 74 LEU B C 1
ATOM 3229 O O . LEU B 1 74 ? -18.141 21.922 25.109 1 95.31 74 LEU B O 1
ATOM 3233 N N . GLY B 1 75 ? -16.469 20.438 25.594 1 96.88 75 GLY B N 1
ATOM 3234 C CA . GLY B 1 75 ? -15.539 21.062 24.672 1 96.88 75 GLY B CA 1
ATOM 3235 C C . GLY B 1 75 ? -14.82 22.25 25.266 1 96.88 75 GLY B C 1
ATOM 3236 O O . GLY B 1 75 ? -13.953 22.844 24.625 1 96.88 75 GLY B O 1
ATOM 3237 N N . VAL B 1 76 ? -15.172 22.641 26.547 1 97.5 76 VAL B N 1
ATOM 3238 C CA . VAL B 1 76 ? -14.555 23.781 27.203 1 97.5 76 VAL B CA 1
ATOM 3239 C C . VAL B 1 76 ? -13.688 23.312 28.375 1 97.5 76 VAL B C 1
ATOM 3241 O O . VAL B 1 76 ? -14.133 22.516 29.203 1 97.5 76 VAL B O 1
ATOM 3244 N N . ILE B 1 77 ? -12.469 23.75 28.359 1 97.19 77 ILE B N 1
ATOM 3245 C CA . ILE B 1 77 ? -11.578 23.469 29.469 1 97.19 77 ILE B CA 1
ATOM 3246 C C . ILE B 1 77 ? -11.047 24.766 30.062 1 97.19 77 ILE B C 1
ATOM 3248 O O . ILE B 1 77 ? -10.602 25.656 29.328 1 97.19 77 ILE B O 1
ATOM 3252 N N . CYS B 1 78 ? -11.102 24.875 31.391 1 96.88 78 CYS B N 1
ATOM 3253 C CA . CYS B 1 78 ? -10.656 26.078 32.094 1 96.88 78 CYS B CA 1
ATOM 3254 C C . CYS B 1 78 ? -9.422 25.797 32.938 1 96.88 78 CYS B C 1
ATOM 3256 O O . CYS B 1 78 ? -9.156 24.641 33.281 1 96.88 78 CYS B O 1
ATOM 3258 N N . ASP B 1 79 ? -8.68 26.844 33.062 1 95.69 79 ASP B N 1
ATOM 3259 C CA . ASP B 1 79 ? -7.633 26.797 34.094 1 95.69 79 ASP B CA 1
ATOM 3260 C C . ASP B 1 79 ? -8.227 26.656 35.469 1 95.69 79 ASP B C 1
ATOM 3262 O O . ASP B 1 79 ? -9.102 27.422 35.875 1 95.69 79 ASP B O 1
ATOM 3266 N N . ASN B 1 80 ? -7.766 25.75 36.188 1 92.19 80 ASN B N 1
ATOM 3267 C CA . ASN B 1 80 ? -8.352 25.438 37.5 1 92.19 80 ASN B CA 1
ATOM 3268 C C . ASN B 1 80 ? -8.141 26.562 38.5 1 92.19 80 ASN B C 1
ATOM 3270 O O . ASN B 1 80 ? -8.945 26.766 39.406 1 92.19 80 ASN B O 1
ATOM 3274 N N . LYS B 1 81 ? -7.09 27.25 38.312 1 92.38 81 LYS B N 1
ATOM 3275 C CA . LYS B 1 81 ? -6.742 28.312 39.281 1 92.38 81 LYS B CA 1
ATOM 3276 C C . LYS B 1 81 ? -7.449 29.609 38.938 1 92.38 81 LYS B C 1
ATOM 3278 O O . LYS B 1 81 ? -8.008 30.266 39.812 1 92.38 81 LYS B O 1
ATOM 3283 N N . THR B 1 82 ? -7.512 29.922 37.688 1 93.25 82 THR B N 1
ATOM 3284 C CA . THR B 1 82 ? -7.969 31.266 37.312 1 93.25 82 THR B CA 1
ATOM 3285 C C . THR B 1 82 ? -9.414 31.219 36.812 1 93.25 82 THR B C 1
ATOM 3287 O O . THR B 1 82 ? -10.086 32.25 36.75 1 93.25 82 THR B O 1
ATOM 3290 N N . GLY B 1 83 ? -9.812 29.984 36.438 1 94.88 83 GLY B N 1
ATOM 3291 C CA . GLY B 1 83 ? -11.141 29.859 35.875 1 94.88 83 GLY B CA 1
ATOM 3292 C C . GLY B 1 83 ? -11.219 30.312 34.438 1 94.88 83 GLY B C 1
ATOM 3293 O O . GLY B 1 83 ? -12.281 30.234 33.812 1 94.88 83 GLY B O 1
ATOM 3294 N N . SER B 1 84 ? -10.086 30.734 33.812 1 96.94 84 SER B N 1
ATOM 3295 C CA . SER B 1 84 ? -10.062 31.203 32.438 1 96.94 84 SER B CA 1
ATOM 3296 C C . SER B 1 84 ? -10.156 30.031 31.469 1 96.94 84 SER B C 1
ATOM 3298 O O . SER B 1 84 ? -9.57 28.969 31.703 1 96.94 84 SER B O 1
ATOM 3300 N N . VAL B 1 85 ? -10.844 30.25 30.406 1 97.69 85 VAL B N 1
ATOM 3301 C CA . VAL B 1 85 ? -10.93 29.25 29.359 1 97.69 85 VAL B CA 1
ATOM 3302 C C . VAL B 1 85 ? -9.594 29.172 28.609 1 97.69 85 VAL B C 1
ATOM 3304 O O . VAL B 1 85 ? -9.125 30.156 28.047 1 97.69 85 VAL B O 1
ATOM 3307 N N . VAL B 1 86 ? -9.039 27.969 28.547 1 97.69 86 VAL B N 1
ATOM 3308 C CA . VAL B 1 86 ? -7.715 27.812 27.953 1 97.69 86 VAL B CA 1
ATOM 3309 C C . VAL B 1 86 ? -7.797 26.906 26.734 1 97.69 86 VAL B C 1
ATOM 3311 O O . VAL B 1 86 ? -6.914 26.922 25.875 1 97.69 86 VAL B O 1
ATOM 3314 N N . LYS B 1 87 ? -8.812 26.109 26.641 1 98.06 87 LYS B N 1
ATOM 3315 C CA . LYS B 1 87 ? -8.969 25.172 25.547 1 98.06 87 LYS B CA 1
ATOM 3316 C C . LYS B 1 87 ? -10.414 25.125 25.062 1 98.06 87 LYS B C 1
ATOM 3318 O O . LYS B 1 87 ? -11.344 25.047 25.859 1 98.06 87 LYS B O 1
ATOM 3323 N N . LEU B 1 88 ? -10.547 25.219 23.766 1 97.69 88 LEU B N 1
ATOM 3324 C CA . LEU B 1 88 ? -11.805 24.938 23.094 1 97.69 88 LEU B CA 1
ATOM 3325 C C . LEU B 1 88 ? -11.656 23.797 22.109 1 97.69 88 LEU B C 1
ATOM 3327 O O . LEU B 1 88 ? -11 23.953 21.078 1 97.69 88 LEU B O 1
ATOM 3331 N N . ASP B 1 89 ? -12.156 22.688 22.438 1 97.25 89 ASP B N 1
ATOM 3332 C CA . ASP B 1 89 ? -12.141 21.5 21.578 1 97.25 89 ASP B CA 1
ATOM 3333 C C . ASP B 1 89 ? -13.516 21.25 20.953 1 97.25 89 ASP B C 1
ATOM 3335 O O . ASP B 1 89 ? -14.359 20.578 21.547 1 97.25 89 ASP B O 1
ATOM 3339 N N . LEU B 1 90 ? -13.688 21.797 19.828 1 95.88 90 LEU B N 1
ATOM 3340 C CA . LEU B 1 90 ? -14.969 21.703 19.141 1 95.88 90 LEU B CA 1
ATOM 3341 C C . LEU B 1 90 ? -14.859 20.844 17.891 1 95.88 90 LEU B C 1
ATOM 3343 O O . LEU B 1 90 ? -15.609 21.031 16.938 1 95.88 90 LEU B O 1
ATOM 3347 N N . ARG B 1 91 ? -13.938 19.984 17.859 1 95.19 91 ARG B N 1
ATOM 3348 C CA . ARG B 1 91 ? -13.781 19.062 16.75 1 95.19 91 ARG B CA 1
ATOM 3349 C C . ARG B 1 91 ? -15.031 18.203 16.578 1 95.19 91 ARG B C 1
ATOM 3351 O O . ARG B 1 91 ? -15.625 17.75 17.562 1 95.19 91 ARG B O 1
ATOM 3358 N N . ASN B 1 92 ? -15.383 18.016 15.32 1 92.88 92 ASN B N 1
ATOM 3359 C CA . ASN B 1 92 ? -16.5 17.109 15.039 1 92.88 92 ASN B CA 1
ATOM 3360 C C . ASN B 1 92 ? -16.031 15.648 14.984 1 92.88 92 ASN B C 1
ATOM 3362 O O . ASN B 1 92 ? -15.141 15.305 14.211 1 92.88 92 ASN B O 1
ATOM 3366 N N . GLN B 1 93 ? -16.594 14.836 15.781 1 83.12 93 GLN B N 1
ATOM 3367 C CA . GLN B 1 93 ? -16.25 13.414 15.844 1 83.12 93 GLN B CA 1
ATOM 3368 C C . GLN B 1 93 ? -17.359 12.555 15.227 1 83.12 93 GLN B C 1
ATOM 3370 O O . GLN B 1 93 ? -17.266 11.328 15.234 1 83.12 93 GLN B O 1
ATOM 3375 N N . LEU B 1 94 ? -18.312 13.219 14.75 1 76.06 94 LEU B N 1
ATOM 3376 C CA . LEU B 1 94 ? -19.453 12.547 14.148 1 76.06 94 LEU B CA 1
ATOM 3377 C C . LEU B 1 94 ? -19.359 12.57 12.625 1 76.06 94 LEU B C 1
ATOM 3379 O O . LEU B 1 94 ? -18.297 12.906 12.07 1 76.06 94 LEU B O 1
ATOM 3383 N N . SER B 1 95 ? -20.5 12.094 12.07 1 76.88 95 SER B N 1
ATOM 3384 C CA . SER B 1 95 ? -20.547 12.164 10.617 1 76.88 95 SER B CA 1
ATOM 3385 C C . SER B 1 95 ? -20.5 13.609 10.133 1 76.88 95 SER B C 1
ATOM 3387 O O . SER B 1 95 ? -20.844 14.531 10.875 1 76.88 95 SER B O 1
ATOM 3389 N N . ARG B 1 96 ? -20.078 13.852 8.969 1 71.12 96 ARG B N 1
ATOM 3390 C CA . ARG B 1 96 ? -19.875 15.172 8.391 1 71.12 96 ARG B CA 1
ATOM 3391 C C . ARG B 1 96 ? -21.172 15.977 8.406 1 71.12 96 ARG B C 1
ATOM 3393 O O . ARG B 1 96 ? -21.141 17.203 8.5 1 71.12 96 ARG B O 1
ATOM 3400 N N . ASN B 1 97 ? -22.188 15.242 8.398 1 75.5 97 ASN B N 1
ATOM 3401 C CA . ASN B 1 97 ? -23.469 15.914 8.312 1 75.5 97 ASN B CA 1
ATOM 3402 C C . ASN B 1 97 ? -23.891 16.5 9.664 1 75.5 97 ASN B C 1
ATOM 3404 O O . ASN B 1 97 ? -24.812 17.312 9.734 1 75.5 97 ASN B O 1
ATOM 3408 N N . ASN B 1 98 ? -23.109 16.172 10.586 1 81.5 98 ASN B N 1
ATOM 3409 C CA . ASN B 1 98 ? -23.469 16.594 11.938 1 81.5 98 ASN B CA 1
ATOM 3410 C C . ASN B 1 98 ? -22.484 17.625 12.492 1 81.5 98 ASN B C 1
ATOM 3412 O O . ASN B 1 98 ? -22.422 17.844 13.703 1 81.5 98 ASN B O 1
ATOM 3416 N N . GLY B 1 99 ? -21.812 18.297 11.633 1 90.38 99 GLY B N 1
ATOM 3417 C CA . GLY B 1 99 ? -20.828 19.25 12.094 1 90.38 99 GLY B CA 1
ATOM 3418 C C . GLY B 1 99 ? -21.406 20.609 12.414 1 90.38 99 GLY B C 1
ATOM 3419 O O . GLY B 1 99 ? -22.547 20.922 12.023 1 90.38 99 GLY B O 1
ATOM 3420 N N . LEU B 1 100 ? -20.641 21.375 13.25 1 94 100 LEU B N 1
ATOM 3421 C CA . LEU B 1 100 ? -21 22.75 13.523 1 94 100 LEU B CA 1
ATOM 3422 C C . LEU B 1 100 ? -20.859 23.609 12.266 1 94 100 LEU B C 1
ATOM 3424 O O . LEU B 1 100 ? -20.016 23.328 11.414 1 94 100 LEU B O 1
ATOM 3428 N N . GLY B 1 101 ? -21.766 24.469 12.141 1 93.31 101 GLY B N 1
ATOM 3429 C CA . GLY B 1 101 ? -21.719 25.484 11.102 1 93.31 101 GLY B CA 1
ATOM 3430 C C . GLY B 1 101 ? -21.922 26.891 11.633 1 93.31 101 GLY B C 1
ATOM 3431 O O . GLY B 1 101 ? -21.609 27.172 12.797 1 93.31 101 GLY B O 1
ATOM 3432 N N . GLY B 1 102 ? -22.188 27.797 10.633 1 92.12 102 GLY B N 1
ATOM 3433 C CA . GLY B 1 102 ? -22.406 29.172 11.039 1 92.12 102 GLY B CA 1
ATOM 3434 C C . GLY B 1 102 ? -21.125 30 11.023 1 92.12 102 GLY B C 1
ATOM 3435 O O . GLY B 1 102 ? -20.25 29.781 10.188 1 92.12 102 GLY B O 1
ATOM 3436 N N . GLU B 1 103 ? -21.188 30.969 11.953 1 91.56 103 GLU B N 1
ATOM 3437 C CA . GLU B 1 103 ? -20.078 31.922 11.945 1 91.56 103 GLU B CA 1
ATOM 3438 C C . GLU B 1 103 ? -19.328 31.922 13.273 1 91.56 103 GLU B C 1
ATOM 3440 O O . GLU B 1 103 ? -19.953 31.922 14.344 1 91.56 103 GLU B O 1
ATOM 3445 N N . ILE B 1 104 ? -18.094 31.875 13.078 1 92.81 104 ILE B N 1
ATOM 3446 C CA . ILE B 1 104 ? -17.281 32.031 14.273 1 92.81 104 ILE B CA 1
ATOM 3447 C C . ILE B 1 104 ? -17.266 33.5 14.711 1 92.81 104 ILE B C 1
ATOM 3449 O O . ILE B 1 104 ? -16.797 34.375 13.969 1 92.81 104 ILE B O 1
ATOM 3453 N N . ASN B 1 105 ? -17.688 33.719 15.93 1 94.38 105 ASN B N 1
ATOM 3454 C CA . ASN B 1 105 ? -17.922 35.062 16.406 1 94.38 105 ASN B CA 1
ATOM 3455 C C . ASN B 1 105 ? -16.656 35.656 17.047 1 94.38 105 ASN B C 1
ATOM 3457 O O . ASN B 1 105 ? -15.922 34.969 17.734 1 94.38 105 ASN B O 1
ATOM 3461 N N . PRO B 1 106 ? -16.484 37.031 16.891 1 95.25 106 PRO B N 1
ATOM 3462 C CA . PRO B 1 106 ?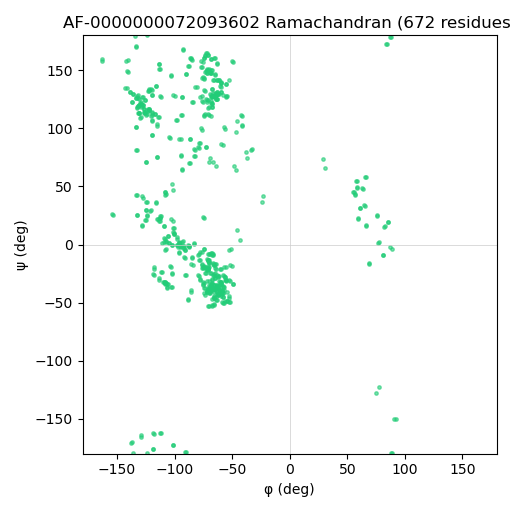 -15.312 37.688 17.469 1 95.25 106 PRO B CA 1
ATOM 3463 C C . PRO B 1 106 ? -15.336 37.688 19 1 95.25 106 PRO B C 1
ATOM 3465 O O . PRO B 1 106 ? -14.336 38.031 19.641 1 95.25 106 PRO B O 1
ATOM 3468 N N . SER B 1 107 ? -16.438 37.25 19.578 1 95.81 107 SER B N 1
ATOM 3469 C CA . SER B 1 107 ? -16.5 37.125 21.031 1 95.81 107 SER B CA 1
ATOM 3470 C C . SER B 1 107 ? -15.391 36.219 21.562 1 95.81 107 SER B C 1
ATOM 3472 O O . SER B 1 107 ? -15.023 36.281 22.734 1 95.81 107 SER B O 1
ATOM 3474 N N . LEU B 1 108 ? -14.891 35.438 20.656 1 94.44 108 LEU B N 1
ATOM 3475 C CA . LEU B 1 108 ? -13.797 34.531 21.016 1 94.44 108 LEU B CA 1
ATOM 3476 C C . LEU B 1 108 ? -12.594 35.312 21.516 1 94.44 108 LEU B C 1
ATOM 3478 O O . LEU B 1 108 ? -11.781 34.812 22.281 1 94.44 108 LEU B O 1
ATOM 3482 N N . LEU B 1 109 ? -12.492 36.625 21.172 1 94.62 109 LEU B N 1
ATOM 3483 C CA . LEU B 1 109 ? -11.367 37.438 21.562 1 94.62 109 LEU B CA 1
ATOM 3484 C C . LEU B 1 109 ? -11.406 37.75 23.062 1 94.62 109 LEU B C 1
ATOM 3486 O O . LEU B 1 109 ? -10.398 38.156 23.641 1 94.62 109 LEU B O 1
ATOM 3490 N N . GLU B 1 110 ? -12.531 37.469 23.672 1 96 110 GLU B N 1
ATOM 3491 C CA . GLU B 1 110 ? -12.672 37.688 25.109 1 96 110 GLU B CA 1
ATOM 3492 C C . GLU B 1 110 ? -11.961 36.594 25.891 1 96 110 GLU B C 1
ATOM 3494 O O . GLU B 1 110 ? -11.742 36.719 27.094 1 96 110 GLU B O 1
ATOM 3499 N N . LEU B 1 111 ? -11.703 35.531 25.203 1 96.56 111 LEU B N 1
ATOM 3500 C CA . LEU B 1 111 ? -10.953 34.469 25.828 1 96.56 111 LEU B CA 1
ATOM 3501 C C . LEU B 1 111 ? -9.453 34.75 25.766 1 96.56 111 LEU B C 1
ATOM 3503 O O . LEU B 1 111 ? -8.734 34.094 25 1 96.56 111 LEU B O 1
ATOM 3507 N N . LYS B 1 112 ? -8.992 35.531 26.641 1 94.25 112 LYS B N 1
ATOM 3508 C CA . LYS B 1 112 ? -7.648 36.094 26.578 1 94.25 112 LYS B CA 1
ATOM 3509 C C . LYS B 1 112 ? -6.586 35.031 26.844 1 94.25 112 LYS B C 1
ATOM 3511 O O . LYS B 1 112 ? -5.438 35.156 26.406 1 94.25 112 LYS B O 1
ATOM 3516 N N . LYS B 1 113 ? -6.969 33.969 27.469 1 95.5 113 LYS B N 1
ATOM 3517 C CA . LYS B 1 113 ? -5.996 32.938 27.828 1 95.5 113 LYS B CA 1
ATOM 3518 C C . LYS B 1 113 ? -6.172 31.672 26.984 1 95.5 113 LYS B C 1
ATOM 3520 O O . LYS B 1 113 ? -5.578 30.641 27.266 1 95.5 113 LYS B O 1
ATOM 3525 N N . LEU B 1 114 ? -6.898 31.812 25.906 1 96 114 LEU B N 1
ATOM 3526 C CA . LEU B 1 114 ? -7.141 30.672 25.047 1 96 114 LEU B CA 1
ATOM 3527 C C . LEU B 1 114 ? -5.855 30.234 24.344 1 96 114 LEU B C 1
ATOM 3529 O O . LEU B 1 114 ? -5.207 31.047 23.672 1 96 114 LEU B O 1
ATOM 3533 N N . ARG B 1 115 ? -5.523 28.969 24.469 1 96.31 115 ARG B N 1
ATOM 3534 C CA . ARG B 1 115 ? -4.281 28.453 23.906 1 96.31 115 ARG B CA 1
ATOM 3535 C C . ARG B 1 115 ? -4.566 27.391 22.844 1 96.31 115 ARG B C 1
ATOM 3537 O O . ARG B 1 115 ? -3.736 27.125 21.969 1 96.31 115 ARG B O 1
ATOM 3544 N N . TYR B 1 116 ? -5.652 26.781 22.969 1 97.31 116 TYR B N 1
ATOM 3545 C CA . TYR B 1 116 ? -6.012 25.641 22.125 1 97.31 116 TYR B CA 1
ATOM 3546 C C . TYR B 1 116 ? -7.375 25.859 21.484 1 97.31 116 TYR B C 1
ATOM 3548 O O . TYR B 1 116 ? -8.383 26.016 22.172 1 97.31 116 TYR B O 1
ATOM 3556 N N . LEU B 1 117 ? -7.414 25.875 20.141 1 96.62 117 LEU B N 1
ATOM 3557 C CA . LEU B 1 117 ? -8.656 26 19.391 1 96.62 117 LEU B CA 1
ATOM 3558 C C . LEU B 1 117 ? -8.75 24.953 18.297 1 96.62 117 LEU B C 1
ATOM 3560 O O . LEU B 1 117 ? -7.969 24.969 17.344 1 96.62 117 LEU B O 1
ATOM 3564 N N . ASP B 1 118 ? -9.648 24.031 18.391 1 97.19 118 ASP B N 1
ATOM 3565 C CA . ASP B 1 118 ? -9.867 22.984 17.391 1 97.19 118 ASP B CA 1
ATOM 3566 C C . ASP B 1 118 ? -11.281 23.078 16.828 1 97.19 118 ASP B C 1
ATOM 3568 O O . ASP B 1 118 ? -12.258 22.828 17.531 1 97.19 118 ASP B O 1
ATOM 3572 N N . LEU B 1 119 ? -11.398 23.438 15.609 1 95.56 119 LEU B N 1
ATOM 3573 C CA . LEU B 1 119 ? -12.672 23.516 14.898 1 95.56 119 LEU B CA 1
ATOM 3574 C C . LEU B 1 119 ? -12.742 22.469 13.789 1 95.56 119 LEU B C 1
ATOM 3576 O O . LEU B 1 119 ? -13.578 22.578 12.891 1 95.56 119 LEU B O 1
ATOM 3580 N N . SER B 1 120 ? -11.992 21.484 13.844 1 95.31 120 SER B N 1
ATOM 3581 C CA . SER B 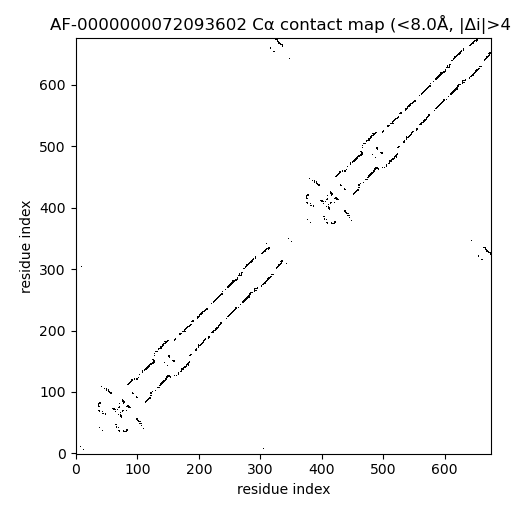1 120 ? -11.766 20.562 12.734 1 95.31 120 SER B CA 1
ATOM 3582 C C . SER B 1 120 ? -12.992 19.703 12.461 1 95.31 120 SER B C 1
ATOM 3584 O O . SER B 1 120 ? -13.805 19.469 13.359 1 95.31 120 SER B O 1
ATOM 3586 N N . MET B 1 121 ? -13.164 19.297 11.18 1 93.94 121 MET B N 1
ATOM 3587 C CA . MET B 1 121 ? -14.148 18.344 10.664 1 93.94 121 MET B CA 1
ATOM 3588 C C . MET B 1 121 ? -15.562 18.891 10.797 1 93.94 121 MET B C 1
ATOM 3590 O O . MET B 1 121 ? -16.531 18.125 10.883 1 93.94 121 MET B O 1
ATOM 3594 N N . ASN B 1 122 ? -15.656 20.141 11.016 1 93.88 122 ASN B N 1
ATOM 3595 C CA . ASN B 1 122 ? -16.938 20.844 10.898 1 93.88 122 ASN B CA 1
ATOM 3596 C C . ASN B 1 122 ? -17.156 21.375 9.484 1 93.88 122 ASN B C 1
ATOM 3598 O O . ASN B 1 122 ? -16.375 21.078 8.578 1 93.88 122 ASN B O 1
ATOM 3602 N N . ASN B 1 123 ? -18.297 22.047 9.375 1 91.5 123 ASN B N 1
ATOM 3603 C CA . ASN B 1 123 ? -18.578 22.641 8.078 1 91.5 123 ASN B CA 1
ATOM 3604 C C . ASN B 1 123 ? -19.047 24.094 8.211 1 91.5 123 ASN B C 1
ATOM 3606 O O . ASN B 1 123 ? -20.234 24.359 8.43 1 91.5 123 ASN B O 1
ATOM 3610 N N . PHE B 1 124 ? -18.109 24.953 7.945 1 90.56 124 PHE B N 1
ATOM 3611 C CA . PHE B 1 124 ? -18.438 26.359 8.125 1 90.56 124 PHE B CA 1
ATOM 3612 C C . PHE B 1 124 ? -18.75 27.016 6.785 1 90.56 124 PHE B C 1
ATOM 3614 O O . PHE B 1 124 ? -18.656 28.234 6.648 1 90.56 124 PHE B O 1
ATOM 3621 N N . GLY B 1 125 ? -18.953 26.219 5.785 1 85.75 125 GLY B N 1
ATOM 3622 C CA . GLY B 1 125 ? -19.609 26.656 4.559 1 85.75 125 GLY B CA 1
ATOM 3623 C C . GLY B 1 125 ? -18.656 27.359 3.605 1 85.75 125 GLY B C 1
ATOM 3624 O O . GLY B 1 125 ? -19.094 28.156 2.764 1 85.75 125 GLY B O 1
ATOM 3625 N N . GLY B 1 126 ? -17.375 27.219 3.811 1 85.88 126 GLY B N 1
ATOM 3626 C CA . GLY B 1 126 ? -16.422 27.781 2.863 1 85.88 126 GLY B CA 1
ATOM 3627 C C . GLY B 1 126 ? -16.094 29.234 3.129 1 85.88 126 GLY B C 1
ATOM 3628 O O . GLY B 1 126 ? -15.586 29.922 2.248 1 85.88 126 GLY B O 1
ATOM 3629 N N . VAL B 1 127 ? -16.359 29.656 4.293 1 84 127 VAL B N 1
ATOM 3630 C CA . VAL B 1 127 ? -16.047 31.047 4.629 1 84 127 VAL B CA 1
ATOM 3631 C C . VAL B 1 127 ? -14.539 31.203 4.781 1 84 127 VAL B C 1
ATOM 3633 O O . VAL B 1 127 ? -13.805 30.219 4.91 1 84 127 VAL B O 1
ATOM 3636 N N . LYS B 1 128 ? -14.188 32.438 4.762 1 85.69 128 LYS B N 1
ATOM 3637 C CA . LYS B 1 128 ? -12.781 32.75 5.012 1 85.69 128 LYS B CA 1
ATOM 3638 C C . LYS B 1 128 ? -12.422 32.531 6.48 1 85.69 128 LYS B C 1
ATOM 3640 O O . LYS B 1 128 ? -13.281 32.656 7.355 1 85.69 128 LYS B O 1
ATOM 3645 N N . VAL B 1 129 ? -11.203 32.188 6.648 1 86.31 129 VAL B N 1
ATOM 3646 C CA . VAL B 1 129 ? -10.711 32.219 8.023 1 86.31 129 VAL B CA 1
ATOM 3647 C C . VAL B 1 129 ? -10.938 33.594 8.648 1 86.31 129 VAL B C 1
ATOM 3649 O O . VAL B 1 129 ? -10.523 34.594 8.086 1 86.31 129 VAL B O 1
ATOM 3652 N N . PRO B 1 130 ? -11.562 33.5 9.789 1 86.31 130 PRO B N 1
ATOM 3653 C CA . PRO B 1 130 ? -11.844 34.812 10.398 1 86.31 130 PRO B CA 1
ATOM 3654 C C . PRO B 1 130 ? -10.57 35.594 10.75 1 86.31 130 PRO B C 1
ATOM 3656 O O . PRO B 1 130 ? -9.641 35.031 11.328 1 86.31 130 PRO B O 1
ATOM 3659 N N . GLU B 1 131 ? -10.609 36.875 10.539 1 83.81 131 GLU B N 1
ATOM 3660 C CA . GLU B 1 131 ? -9.43 37.719 10.711 1 83.81 131 GLU B CA 1
ATOM 3661 C C . GLU B 1 131 ? -9.023 37.812 12.18 1 83.81 131 GLU B C 1
ATOM 3663 O O . GLU B 1 131 ? -7.832 37.875 12.5 1 83.81 131 GLU B O 1
ATOM 3668 N N . PHE B 1 132 ? -9.984 37.781 12.969 1 87.62 132 PHE B N 1
ATOM 3669 C CA . PHE B 1 132 ? -9.703 38 14.383 1 87.62 132 PHE B CA 1
ATOM 3670 C C . PHE B 1 132 ? -8.953 36.812 14.977 1 87.62 132 PHE B C 1
ATOM 3672 O O . PHE B 1 132 ? -8.391 36.906 16.062 1 87.62 132 PHE B O 1
ATOM 3679 N N . ILE B 1 133 ? -8.945 35.719 14.289 1 87.19 133 ILE B N 1
ATOM 3680 C CA . ILE B 1 133 ? -8.281 34.531 14.812 1 87.19 133 ILE B CA 1
ATOM 3681 C C . ILE B 1 133 ? -6.809 34.844 15.086 1 87.19 133 ILE B C 1
ATOM 3683 O O . ILE B 1 133 ? -6.242 34.375 16.078 1 87.19 133 ILE B O 1
ATOM 3687 N N . GLY B 1 134 ? -6.289 35.594 14.273 1 84.44 134 GLY B N 1
ATOM 3688 C CA . GLY B 1 134 ? -4.906 36 14.438 1 84.44 134 GLY B CA 1
ATOM 3689 C C . GLY B 1 134 ? -4.688 36.875 15.656 1 84.44 134 GLY B C 1
ATOM 3690 O O . GLY B 1 134 ? -3.551 37.094 16.078 1 84.44 134 GLY B O 1
ATOM 3691 N N . ARG B 1 135 ? -5.746 37.312 16.312 1 87.69 135 ARG B N 1
ATOM 3692 C CA . ARG B 1 135 ? -5.648 38.25 17.438 1 87.69 135 ARG B CA 1
ATOM 3693 C C . ARG B 1 135 ? -5.801 37.5 18.766 1 87.69 135 ARG B C 1
ATOM 3695 O O . ARG B 1 135 ? -5.707 38.125 19.844 1 87.69 135 ARG B O 1
ATOM 3702 N N . VAL B 1 136 ? -5.988 36.25 18.625 1 89.44 136 VAL B N 1
ATOM 3703 C CA . VAL B 1 136 ? -5.953 35.438 19.844 1 89.44 136 VAL B CA 1
ATOM 3704 C C . VAL B 1 136 ? -4.508 35.25 20.297 1 89.44 136 VAL B C 1
ATOM 3706 O O . VAL B 1 136 ? -3.826 34.344 19.844 1 89.44 136 VAL B O 1
ATOM 3709 N N . LYS B 1 137 ? -4.102 36.031 21.219 1 85.19 137 LYS B N 1
ATOM 3710 C CA . LYS B 1 137 ? -2.686 36.281 21.469 1 85.19 137 LYS B CA 1
ATOM 3711 C C . LYS B 1 137 ? -1.989 35.062 22.047 1 85.19 137 LYS B C 1
ATOM 3713 O O . LYS B 1 137 ? -0.816 34.812 21.75 1 85.19 137 LYS B O 1
ATOM 3718 N N . GLU B 1 138 ? -2.689 34.281 22.797 1 91.44 138 GLU B N 1
ATOM 3719 C CA . GLU B 1 138 ? -2.014 33.188 23.5 1 91.44 138 GLU B CA 1
ATOM 3720 C C . GLU B 1 138 ? -2.217 31.859 22.781 1 91.44 138 GLU B C 1
ATOM 3722 O O . GLU B 1 138 ? -1.817 30.812 23.281 1 91.44 138 GLU B O 1
ATOM 3727 N N . LEU B 1 139 ? -2.766 31.953 21.594 1 93.25 139 LEU B N 1
ATOM 3728 C CA . LEU B 1 139 ? -3.092 30.734 20.859 1 93.25 139 LEU B CA 1
ATOM 3729 C C . LEU B 1 139 ? -1.828 29.953 20.5 1 93.25 139 LEU B C 1
ATOM 3731 O O . LEU B 1 139 ? -0.902 30.516 19.906 1 93.25 139 LEU B O 1
ATOM 3735 N N . ARG B 1 140 ? -1.811 28.656 20.875 1 94.75 140 ARG B N 1
ATOM 3736 C CA . ARG B 1 140 ? -0.655 27.797 20.609 1 94.75 140 ARG B CA 1
ATOM 3737 C C . ARG B 1 140 ? -1.001 26.703 19.609 1 94.75 140 ARG B C 1
ATOM 3739 O O . ARG B 1 140 ? -0.123 26.188 18.906 1 94.75 140 ARG B O 1
ATOM 3746 N N . TYR B 1 141 ? -2.193 26.344 19.656 1 96.38 141 TYR B N 1
ATOM 3747 C CA . TYR B 1 141 ? -2.672 25.281 18.781 1 96.38 141 TYR B CA 1
ATOM 3748 C C . TYR B 1 141 ? -3.922 25.703 18.031 1 96.38 141 TYR B C 1
ATOM 3750 O O . TYR B 1 141 ? -4.918 26.109 18.641 1 96.38 141 TYR B O 1
ATOM 3758 N N . LEU B 1 142 ? -3.895 25.672 16.688 1 95.44 142 LEU B N 1
ATOM 3759 C CA . LEU B 1 142 ? -5.035 25.953 15.836 1 95.44 142 LEU B CA 1
ATOM 3760 C C . LEU B 1 142 ? -5.254 24.844 14.82 1 95.44 142 LEU B C 1
ATOM 3762 O O . LEU B 1 142 ? -4.363 24.547 14.023 1 95.44 142 LEU B O 1
ATOM 3766 N N . ASN B 1 143 ? -6.406 24.203 14.867 1 97 143 ASN B N 1
ATOM 3767 C CA . ASN B 1 143 ? -6.754 23.141 13.93 1 97 143 ASN B CA 1
ATOM 3768 C C . ASN B 1 143 ? -8.07 23.422 13.219 1 97 143 ASN B C 1
ATOM 3770 O O . ASN B 1 143 ? -9.133 23.438 13.852 1 97 143 ASN B O 1
ATOM 3774 N N . LEU B 1 144 ? -7.961 23.672 11.961 1 94.88 144 LEU B N 1
ATOM 3775 C CA . LEU B 1 144 ? -9.133 23.953 11.141 1 94.88 144 LEU B CA 1
ATOM 3776 C C . LEU B 1 144 ? -9.344 22.859 10.094 1 94.88 144 LEU B C 1
ATOM 3778 O O . LEU B 1 144 ? -10.023 23.078 9.086 1 94.88 144 LEU B O 1
ATOM 3782 N N . SER B 1 145 ? -8.852 21.75 10.281 1 95 145 SER B N 1
ATOM 3783 C CA . SER B 1 145 ? -8.844 20.641 9.328 1 95 145 SER B CA 1
ATOM 3784 C C . SER B 1 145 ? -10.258 20.312 8.875 1 95 145 SER B C 1
ATOM 3786 O O . SER B 1 145 ? -11.148 20.062 9.695 1 95 145 SER B O 1
ATOM 3788 N N . GLY B 1 146 ? -10.391 20.281 7.547 1 91.69 146 GLY B N 1
ATOM 3789 C CA . GLY B 1 146 ? -11.648 19.828 6.973 1 91.69 146 GLY B CA 1
ATOM 3790 C C . GLY B 1 146 ? -12.836 20.672 7.41 1 91.69 146 GLY B C 1
ATOM 3791 O O . GLY B 1 146 ? -13.969 20.172 7.465 1 91.69 146 GLY B O 1
ATOM 3792 N N . ALA B 1 147 ? -12.625 21.859 7.824 1 90.5 147 ALA B N 1
ATOM 3793 C CA . ALA B 1 147 ? -13.711 22.656 8.383 1 90.5 147 ALA B CA 1
ATOM 3794 C C . ALA B 1 147 ? -14.281 23.609 7.34 1 90.5 147 ALA B C 1
ATOM 3796 O O . ALA B 1 147 ? -15.102 24.484 7.664 1 90.5 147 ALA B O 1
ATOM 3797 N N . SER B 1 148 ? -13.828 23.5 6.086 1 84.62 148 SER B N 1
ATOM 3798 C CA . SER B 1 148 ? -14.359 24.234 4.945 1 84.62 148 SER B CA 1
ATOM 3799 C C . SER B 1 148 ? -14.117 25.734 5.082 1 84.62 148 SER B C 1
ATOM 3801 O O . SER B 1 148 ? -15.055 26.531 5.055 1 84.62 148 SER B O 1
ATOM 3803 N N . PHE B 1 149 ? -12.883 26.141 5.203 1 83.44 149 PHE B N 1
ATOM 3804 C CA . PHE B 1 149 ? -12.484 27.547 5.266 1 83.44 149 PHE B CA 1
ATOM 3805 C C . PHE B 1 149 ? -11.797 27.969 3.973 1 83.44 149 PHE B C 1
ATOM 3807 O O . PHE B 1 149 ? -10.758 28.641 4.004 1 83.44 149 PHE B O 1
ATOM 3814 N N . SER B 1 150 ? -12.289 27.609 2.914 1 77.5 150 SER B N 1
ATOM 3815 C CA . SER B 1 150 ? -11.672 27.859 1.617 1 77.5 150 SER B CA 1
ATOM 3816 C C . SER B 1 150 ? -11.719 29.344 1.271 1 77.5 150 SER B C 1
ATOM 3818 O O . SER B 1 150 ? -10.898 29.844 0.495 1 77.5 150 SER B O 1
ATOM 3820 N N . GLY B 1 151 ? -12.641 30.078 1.824 1 73.69 151 GLY B N 1
ATOM 3821 C CA . GLY B 1 151 ? -12.844 31.484 1.495 1 73.69 151 GLY B CA 1
ATOM 3822 C C . GLY B 1 151 ? -13.641 31.688 0.219 1 73.69 151 GLY B C 1
ATOM 3823 O O . GLY B 1 151 ? -13.789 32.812 -0.257 1 73.69 151 GLY B O 1
ATOM 3824 N N . SER B 1 152 ? -13.922 30.703 -0.54 1 65.44 152 SER B N 1
ATOM 3825 C CA . SER B 1 152 ? -14.656 30.828 -1.792 1 65.44 152 SER B CA 1
ATOM 3826 C C . SER B 1 152 ? -16.141 31.047 -1.537 1 65.44 152 SER B C 1
ATOM 3828 O O . SER B 1 152 ? -16.891 31.438 -2.438 1 65.44 152 SER B O 1
ATOM 3830 N N . GLY B 1 153 ? -16.5 31.547 -0.394 1 56.62 153 GLY B N 1
ATOM 3831 C CA . GLY B 1 153 ? -17.859 31.938 -0.034 1 56.62 153 GLY B CA 1
ATOM 3832 C C . GLY B 1 153 ? -18.922 31.094 -0.732 1 56.62 153 GLY B C 1
ATOM 3833 O O . GLY B 1 153 ? -19.562 31.562 -1.683 1 56.62 153 GLY B O 1
ATOM 3834 N N . GLY B 1 154 ? -19.25 29.828 -0.653 1 52.22 154 GLY B N 1
ATOM 3835 C CA . GLY B 1 154 ? -20.312 29.078 -1.306 1 52.22 154 GLY B CA 1
ATOM 3836 C C . GLY B 1 154 ? -20 28.75 -2.754 1 52.22 154 GLY B C 1
ATOM 3837 O O . GLY B 1 154 ? -18.844 28.5 -3.109 1 52.22 154 GLY B O 1
ATOM 3838 N N . SER B 1 155 ? -21 29.25 -3.686 1 49.22 155 SER B N 1
ATOM 3839 C CA . SER B 1 155 ? -21.172 28.891 -5.09 1 49.22 155 SER B CA 1
ATOM 3840 C C . SER B 1 155 ? -20.016 29.406 -5.938 1 49.22 155 SER B C 1
ATOM 3842 O O . SER B 1 155 ? -19.766 28.891 -7.027 1 49.22 155 SER B O 1
ATOM 3844 N N . ASP B 1 156 ? -19.422 30.594 -5.629 1 46.81 156 ASP B N 1
ATOM 3845 C CA . ASP B 1 156 ? -18.5 31.172 -6.602 1 46.81 156 ASP B CA 1
ATOM 3846 C C . ASP B 1 156 ? -17.062 30.781 -6.293 1 46.81 156 ASP B C 1
ATOM 3848 O O . ASP B 1 156 ? -16.375 31.469 -5.523 1 46.81 156 ASP B O 1
ATOM 3852 N N . LEU B 1 157 ? -16.734 29.719 -6.574 1 50.34 157 LEU B N 1
ATOM 3853 C CA . LEU B 1 157 ? -15.414 29.109 -6.422 1 50.34 157 LEU B CA 1
ATOM 3854 C C . LEU B 1 157 ? -14.336 29.984 -7.055 1 50.34 157 LEU B C 1
ATOM 3856 O O . LEU B 1 157 ? -13.148 29.672 -6.965 1 50.34 157 LEU B O 1
ATOM 3860 N N . SER B 1 158 ? -14.758 31.062 -7.695 1 50 158 SER B N 1
ATOM 3861 C CA . SER B 1 158 ? -13.797 31.875 -8.43 1 50 158 SER B CA 1
ATOM 3862 C C . SER B 1 158 ? -13 32.781 -7.488 1 50 158 SER B C 1
ATOM 3864 O O . SER B 1 158 ? -11.938 33.281 -7.855 1 50 158 SER B O 1
ATOM 3866 N N . LYS B 1 159 ? -13.57 33.125 -6.395 1 53.31 159 LYS B N 1
ATOM 3867 C CA . LYS B 1 159 ? -12.844 34.062 -5.551 1 53.31 159 LYS B CA 1
ATOM 3868 C C . LYS B 1 159 ? -12.031 33.344 -4.48 1 53.31 159 LYS B C 1
ATOM 3870 O O . LYS B 1 159 ? -12.602 32.719 -3.58 1 53.31 159 LYS B O 1
ATOM 3875 N N . VAL B 1 160 ? -10.812 33.031 -4.801 1 57.34 160 VAL B N 1
ATOM 3876 C CA . VAL B 1 160 ? -9.867 32.281 -3.971 1 57.34 160 VAL B CA 1
ATOM 3877 C C . VAL B 1 160 ? -9.367 33.188 -2.838 1 57.34 160 VAL B C 1
ATOM 3879 O O . VAL B 1 160 ? -8.984 34.344 -3.07 1 57.34 160 VAL B O 1
ATOM 3882 N N . ASP B 1 161 ? -9.711 32.938 -1.531 1 63.75 161 ASP B N 1
ATOM 3883 C CA . ASP B 1 161 ? -9.125 33.656 -0.412 1 63.75 161 ASP B CA 1
ATOM 3884 C C . ASP B 1 161 ? -7.648 33.312 -0.244 1 63.75 161 ASP B C 1
ATOM 3886 O O . ASP B 1 161 ? -7.297 32.188 0.099 1 63.75 161 ASP B O 1
ATOM 3890 N N . ASP B 1 162 ? -6.812 34.375 -0.564 1 69.38 162 ASP B N 1
ATOM 3891 C CA . ASP B 1 162 ? -5.367 34.188 -0.467 1 69.38 162 ASP B CA 1
ATOM 3892 C C . ASP B 1 162 ? -4.828 34.812 0.822 1 69.38 162 ASP B C 1
ATOM 3894 O O . ASP B 1 162 ? -3.613 34.906 1.012 1 69.38 162 ASP B O 1
ATOM 3898 N N . SER B 1 163 ? -5.805 35.188 1.685 1 78.56 163 SER B N 1
ATOM 3899 C CA . SER B 1 163 ? -5.324 35.938 2.826 1 78.56 163 SER B CA 1
ATOM 3900 C C . SER B 1 163 ? -5.32 35.094 4.098 1 78.56 163 SER B C 1
ATOM 3902 O O . SER B 1 163 ? -5.035 35.625 5.184 1 78.56 163 SER B O 1
ATOM 3904 N N . TRP B 1 164 ? -5.586 33.844 3.967 1 82.19 164 TRP B N 1
ATOM 3905 C CA . TRP B 1 164 ? -5.766 33 5.156 1 82.19 164 TRP B CA 1
ATOM 3906 C C . TRP B 1 164 ? -4.496 33 6.004 1 82.19 164 TRP B C 1
ATOM 3908 O O . TRP B 1 164 ? -4.562 33.094 7.234 1 82.19 164 TRP B O 1
ATOM 3918 N N . LEU B 1 165 ? -3.414 32.969 5.328 1 81.31 165 LEU B N 1
ATOM 3919 C CA . LEU B 1 165 ? -2.148 32.906 6.051 1 81.31 165 LEU B CA 1
ATOM 3920 C C . LEU B 1 165 ? -1.813 34.25 6.695 1 81.31 165 LEU B C 1
ATOM 3922 O O . LEU B 1 165 ? -1.313 34.281 7.82 1 81.31 165 LEU B O 1
ATOM 3926 N N . ASP B 1 166 ? -2.125 35.219 5.996 1 82.12 166 ASP B N 1
ATOM 3927 C CA . ASP B 1 166 ? -1.899 36.562 6.547 1 82.12 166 ASP B CA 1
ATOM 3928 C C . ASP B 1 166 ? -2.732 36.781 7.805 1 82.12 166 ASP B C 1
ATOM 3930 O O . ASP B 1 166 ? -2.25 37.375 8.781 1 82.12 166 ASP B O 1
ATOM 3934 N N . THR B 1 167 ? -3.826 36.25 7.738 1 81.81 167 THR B N 1
ATOM 3935 C CA . THR B 1 167 ? -4.738 36.375 8.875 1 81.81 167 THR B CA 1
ATOM 3936 C C . THR B 1 167 ? -4.176 35.656 10.094 1 81.81 167 THR B C 1
ATOM 3938 O O . THR B 1 167 ? -4.121 36.219 11.188 1 81.81 167 THR B O 1
ATOM 3941 N N . ILE B 1 168 ? -3.701 34.531 9.891 1 83.38 168 ILE B N 1
ATOM 3942 C CA . ILE B 1 168 ? -3.201 33.75 11 1 83.38 168 ILE B CA 1
ATOM 3943 C C . ILE B 1 168 ? -1.851 34.281 11.461 1 83.38 168 ILE B C 1
ATOM 3945 O O . ILE B 1 168 ? -1.567 34.312 12.656 1 83.38 168 ILE B O 1
ATOM 3949 N N . ASN B 1 169 ? -1.066 34.812 10.562 1 80.62 169 ASN B N 1
ATOM 3950 C CA . ASN B 1 169 ? 0.279 35.312 10.828 1 80.62 169 ASN B CA 1
ATOM 3951 C C . ASN B 1 169 ? 0.247 36.656 11.562 1 80.62 169 ASN B C 1
ATOM 3953 O O . ASN B 1 169 ? 1.201 37 12.258 1 80.62 169 ASN B O 1
ATOM 3957 N N . SER B 1 170 ? -0.62 37.469 11.352 1 73.5 170 SER B N 1
ATOM 3958 C CA . SER B 1 170 ? -0.636 38.844 11.836 1 73.5 170 SER B CA 1
ATOM 3959 C C . SER B 1 170 ? -0.427 38.906 13.344 1 73.5 170 SER B C 1
ATOM 3961 O O . SER B 1 170 ? 0.138 39.844 13.867 1 73.5 170 SER B O 1
ATOM 3963 N N . HIS B 1 171 ? -0.828 37.938 14.094 1 62.56 171 HIS B N 1
ATOM 3964 C CA . HIS B 1 171 ? -0.66 38.25 15.5 1 62.56 171 HIS B CA 1
ATOM 3965 C C . HIS B 1 171 ? -0.519 37 16.359 1 62.56 171 HIS B C 1
ATOM 3967 O O . HIS B 1 171 ? -0.719 37.062 17.562 1 62.56 171 HIS B O 1
ATOM 3973 N N . SER B 1 172 ? -0.067 36.031 15.727 1 67 172 SER B N 1
ATOM 3974 C CA . SER B 1 172 ? 0.003 34.844 16.594 1 67 172 SER B CA 1
ATOM 3975 C C . SER B 1 172 ? 1.446 34.406 16.797 1 67 172 SER B C 1
ATOM 3977 O O . SER B 1 172 ? 1.874 33.375 16.234 1 67 172 SER B O 1
ATOM 3979 N N . PRO B 1 173 ? 2.238 35.156 17.656 1 77.19 173 PRO B N 1
ATOM 3980 C CA . PRO B 1 173 ? 3.629 34.75 17.875 1 77.19 173 PRO B CA 1
ATOM 3981 C C . PRO B 1 173 ? 3.75 33.469 18.688 1 77.19 173 PRO B C 1
ATOM 3983 O O . PRO B 1 173 ? 4.805 32.844 18.688 1 77.19 173 PRO B O 1
ATOM 3986 N N . SER B 1 174 ? 2.666 33.094 19.281 1 87.31 174 SER B N 1
ATOM 3987 C CA . SER B 1 174 ? 2.746 31.984 20.234 1 87.31 174 SER B CA 1
ATOM 3988 C C . SER B 1 174 ? 2.35 30.672 19.562 1 87.31 174 SER B C 1
ATOM 3990 O O . SER B 1 174 ? 2.424 29.609 20.188 1 87.31 174 SER B O 1
ATOM 3992 N N . LEU B 1 175 ? 1.994 30.766 18.344 1 92.44 175 LEU B N 1
ATOM 3993 C CA . LEU B 1 175 ? 1.463 29.578 17.672 1 92.44 175 LEU B CA 1
ATOM 3994 C C . LEU B 1 175 ? 2.549 28.531 17.5 1 92.44 175 LEU B C 1
ATOM 3996 O O . LEU B 1 175 ? 3.637 28.828 17 1 92.44 175 LEU B O 1
ATOM 4000 N N . LEU B 1 176 ? 2.207 27.328 17.969 1 95.19 176 LEU B N 1
ATOM 4001 C CA . LEU B 1 176 ? 3.15 26.219 17.875 1 95.19 176 LEU B CA 1
ATOM 4002 C C . LEU B 1 176 ? 2.717 25.234 16.797 1 95.19 176 LEU B C 1
ATOM 4004 O O . LEU B 1 176 ? 3.559 24.625 16.125 1 95.19 176 LEU B O 1
ATOM 4008 N N . GLU B 1 177 ? 1.471 25.062 16.734 1 96.62 177 GLU B N 1
ATOM 4009 C CA . GLU B 1 177 ? 0.944 24.109 15.781 1 96.62 177 GLU B CA 1
ATOM 4010 C C . GLU B 1 177 ? -0.191 24.703 14.953 1 96.62 177 GLU B C 1
ATOM 4012 O O . GLU B 1 177 ? -1.16 25.219 15.516 1 96.62 177 GLU B O 1
ATOM 4017 N N . LEU B 1 178 ? -0.062 24.656 13.664 1 95.19 178 LEU B N 1
ATOM 4018 C CA . LEU B 1 178 ? -1.072 25.094 12.711 1 95.19 178 LEU B CA 1
ATOM 4019 C C . LEU B 1 178 ? -1.473 23.969 11.766 1 95.19 178 LEU B C 1
ATOM 4021 O O . LEU B 1 178 ? -0.645 23.469 11 1 95.19 178 LEU B O 1
ATOM 4025 N N . ARG B 1 179 ? -2.717 23.547 11.805 1 96.25 179 ARG B N 1
ATOM 4026 C CA . ARG B 1 179 ? -3.217 22.438 10.992 1 96.25 179 ARG B CA 1
ATOM 4027 C C . ARG B 1 179 ? -4.395 22.891 10.125 1 96.25 179 ARG B C 1
ATOM 4029 O O . ARG B 1 179 ? -5.465 23.203 10.648 1 96.25 179 ARG B O 1
ATOM 4036 N N . LEU B 1 180 ? -4.172 22.859 8.828 1 94.25 180 LEU B N 1
ATOM 4037 C CA . LEU B 1 180 ? -5.219 23.219 7.879 1 94.25 180 LEU B CA 1
ATOM 4038 C C . LEU B 1 180 ? -5.332 22.188 6.762 1 94.25 180 LEU B C 1
ATOM 4040 O O . LEU B 1 180 ? -5.43 22.562 5.586 1 94.25 180 LEU B O 1
ATOM 4044 N N . PRO B 1 181 ? -5.262 20.953 7.078 1 95 181 PRO B N 1
ATOM 4045 C CA . PRO B 1 181 ? -5.492 20 5.984 1 95 181 PRO B CA 1
ATOM 4046 C C . PRO B 1 181 ? -6.949 19.984 5.523 1 95 181 PRO B C 1
ATOM 4048 O O . PRO B 1 181 ? -7.852 20.297 6.305 1 95 181 PRO B O 1
ATOM 4051 N N . GLN B 1 182 ? -7.141 19.688 4.184 1 92.06 182 GLN B N 1
ATOM 4052 C CA . GLN B 1 182 ? -8.469 19.516 3.609 1 92.06 182 GLN B CA 1
ATOM 4053 C C . GLN B 1 182 ? -9.352 20.734 3.869 1 92.06 182 GLN B C 1
ATOM 4055 O O . GLN B 1 182 ? -10.492 20.609 4.312 1 92.06 182 GLN B O 1
ATOM 4060 N N . CYS B 1 183 ? -8.805 21.875 3.668 1 89.38 183 CYS B N 1
ATOM 4061 C CA . CYS B 1 183 ? -9.547 23.125 3.852 1 89.38 183 CYS B CA 1
ATOM 4062 C C . CYS B 1 183 ? -9.922 23.734 2.508 1 89.38 183 CYS B C 1
ATOM 4064 O O . CYS B 1 183 ? -10.461 24.844 2.453 1 89.38 183 CYS B O 1
ATOM 4066 N N . GLN B 1 184 ? -9.555 23.047 1.465 1 86.44 184 GLN B N 1
ATOM 4067 C CA . GLN B 1 184 ? -9.859 23.484 0.104 1 86.44 184 GLN B CA 1
ATOM 4068 C C . GLN B 1 184 ? -9.141 24.781 -0.23 1 86.44 184 GLN B C 1
ATOM 4070 O O . GLN B 1 184 ? -9.719 25.656 -0.881 1 86.44 184 GLN B O 1
ATOM 4075 N N . LEU B 1 185 ? -7.996 24.891 0.346 1 88 185 LEU B N 1
ATOM 4076 C CA . LEU B 1 185 ? -7.191 26.062 0.047 1 88 185 LEU B CA 1
ATOM 4077 C C . LEU B 1 185 ? -6.566 25.953 -1.34 1 88 185 LEU B C 1
ATOM 4079 O O . LEU B 1 185 ? -6.121 24.875 -1.745 1 88 185 LEU B O 1
ATOM 4083 N N . LEU B 1 186 ? -6.488 27.109 -2.033 1 84.88 186 LEU B N 1
ATOM 4084 C CA . LEU B 1 186 ? -6.039 27.078 -3.422 1 84.88 186 LEU B CA 1
ATOM 4085 C C . LEU B 1 186 ? -4.648 27.672 -3.559 1 84.88 186 LEU B C 1
ATOM 4087 O O . LEU B 1 186 ? -3.887 27.297 -4.453 1 84.88 186 LEU B O 1
ATOM 4091 N N . ASN B 1 187 ? -4.43 28.641 -2.666 1 84.81 187 ASN B N 1
ATOM 4092 C CA . ASN B 1 187 ? -3.184 29.375 -2.85 1 84.81 187 ASN B CA 1
ATOM 4093 C C . ASN B 1 187 ? -2.303 29.297 -1.605 1 84.81 187 ASN B C 1
ATOM 4095 O O . ASN B 1 187 ? -2.797 29.406 -0.482 1 84.81 187 ASN B O 1
ATOM 4099 N N . LEU B 1 188 ? -1.082 29.031 -1.853 1 86.94 188 LEU B N 1
ATOM 4100 C CA . LEU B 1 188 ? -0.03 29.203 -0.856 1 86.94 188 LEU B CA 1
ATOM 4101 C C . LEU B 1 188 ? 0.719 30.516 -1.068 1 86.94 188 LEU B C 1
ATOM 4103 O O . LEU B 1 188 ? 1.458 30.656 -2.043 1 86.94 188 LEU B O 1
ATOM 4107 N N . PRO B 1 189 ? 0.476 31.391 -0.231 1 85.81 189 PRO B N 1
ATOM 4108 C CA . PRO B 1 189 ? 1.07 32.719 -0.474 1 85.81 18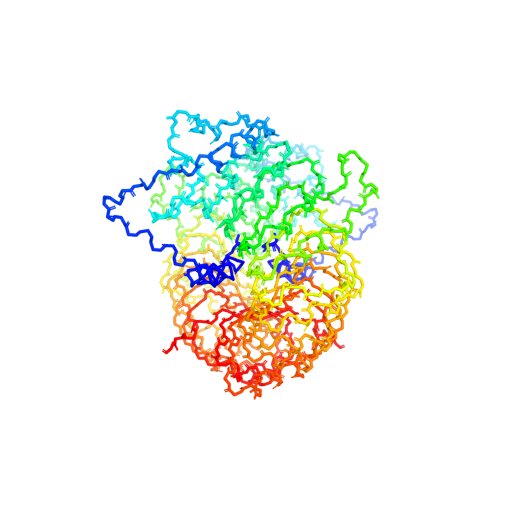9 PRO B CA 1
ATOM 4109 C C . PRO B 1 189 ? 2.586 32.656 -0.64 1 85.81 189 PRO B C 1
ATOM 4111 O O . PRO B 1 189 ? 3.27 31.984 0.133 1 85.81 189 PRO B O 1
ATOM 4114 N N . SER B 1 190 ? 3.088 33.406 -1.609 1 85.31 190 SER B N 1
ATOM 4115 C CA . SER B 1 190 ? 4.508 33.375 -1.939 1 85.31 190 SER B CA 1
ATOM 4116 C C . SER B 1 190 ? 5.328 34.188 -0.943 1 85.31 190 SER B C 1
ATOM 4118 O O . SER B 1 190 ? 6.516 33.906 -0.741 1 85.31 190 SER B O 1
ATOM 4120 N N . SER B 1 191 ? 4.609 35.219 -0.42 1 83.06 191 SER B N 1
ATOM 4121 C CA . SER B 1 191 ? 5.32 36.094 0.522 1 83.06 191 SER B CA 1
ATOM 4122 C C . SER B 1 191 ? 4.418 36.5 1.677 1 83.06 191 SER B C 1
ATOM 4124 O O . SER B 1 191 ? 3.193 36.5 1.549 1 83.06 191 SER B O 1
ATOM 4126 N N . LEU B 1 192 ? 5.105 36.688 2.809 1 82.94 192 LEU B N 1
ATOM 4127 C CA . LEU B 1 192 ? 4.48 37.281 3.98 1 82.94 192 LEU B CA 1
ATOM 4128 C C . LEU B 1 192 ? 5.191 38.562 4.375 1 82.94 192 LEU B C 1
ATOM 4130 O O . LEU B 1 192 ? 6.422 38.656 4.344 1 82.94 192 LEU B O 1
ATOM 4134 N N . PRO B 1 193 ? 4.363 39.656 4.543 1 76.62 193 PRO B N 1
ATOM 4135 C CA . PRO B 1 193 ? 5.012 40.906 4.926 1 76.62 193 PRO B CA 1
ATOM 4136 C C . PRO B 1 193 ? 5.898 40.75 6.16 1 76.62 193 PRO B C 1
ATOM 4138 O O . PRO B 1 193 ? 6.977 41.344 6.223 1 76.62 193 PRO B O 1
ATOM 4141 N N . SER B 1 194 ? 5.441 40.125 7.125 1 81.06 194 SER B N 1
ATOM 4142 C CA . SER B 1 194 ? 6.195 39.781 8.328 1 81.06 194 SER B CA 1
ATOM 4143 C C . SER B 1 194 ? 5.836 38.375 8.828 1 81.06 194 SER B C 1
ATOM 4145 O O . SER B 1 194 ? 4.676 37.969 8.75 1 81.06 194 SER B O 1
ATOM 4147 N N . LEU B 1 195 ? 6.867 37.719 9.125 1 76.81 195 LEU B N 1
ATOM 4148 C CA . LEU B 1 195 ? 6.645 36.375 9.688 1 76.81 195 LEU B CA 1
ATOM 4149 C C . LEU B 1 195 ? 6.633 36.438 11.211 1 76.81 195 LEU B C 1
ATOM 4151 O O . LEU B 1 195 ? 7.668 36.656 11.836 1 76.81 195 LEU B O 1
ATOM 4155 N N . ASN B 1 196 ? 5.426 36.188 11.719 1 78.5 196 ASN B N 1
ATOM 4156 C CA . ASN B 1 196 ? 5.27 36.344 13.156 1 78.5 196 ASN B CA 1
ATOM 4157 C C . ASN B 1 196 ? 5.262 35 13.875 1 78.5 196 ASN B C 1
ATOM 4159 O O . ASN B 1 196 ? 5.562 34.906 15.07 1 78.5 196 ASN B O 1
ATOM 4163 N N . PHE B 1 197 ? 4.898 34 13.164 1 79.12 197 PHE B N 1
ATOM 4164 C CA . PHE B 1 197 ? 4.824 32.719 13.867 1 79.12 197 PHE B CA 1
ATOM 4165 C C . PHE B 1 197 ? 6.125 31.953 13.719 1 79.12 197 PHE B C 1
ATOM 4167 O O . PHE B 1 197 ? 6.117 30.812 13.266 1 79.12 197 PHE B O 1
ATOM 4174 N N . THR B 1 198 ? 7.203 32.469 14.258 1 81.69 198 THR B N 1
ATOM 4175 C CA . THR B 1 198 ? 8.539 31.922 14.133 1 81.69 198 THR B CA 1
ATOM 4176 C C . THR B 1 198 ? 8.727 30.75 15.102 1 81.69 198 THR B C 1
ATOM 4178 O O . THR B 1 198 ? 9.688 29.984 14.984 1 81.69 198 THR B O 1
ATOM 4181 N N . SER B 1 199 ? 7.742 30.594 15.961 1 88.75 199 SER B N 1
ATOM 4182 C CA . SER B 1 199 ? 7.852 29.531 16.953 1 88.75 199 SER B CA 1
ATOM 4183 C C . SER B 1 199 ? 7.184 28.25 16.469 1 88.75 199 SER B C 1
ATOM 4185 O O . SER B 1 199 ? 7.164 27.25 17.188 1 88.75 199 SER B O 1
ATOM 4187 N N . LEU B 1 200 ? 6.695 28.297 15.289 1 93.56 200 LEU B N 1
ATOM 4188 C CA . LEU B 1 200 ? 5.91 27.188 14.766 1 93.56 200 LEU B CA 1
ATOM 4189 C C . LEU B 1 200 ? 6.73 25.906 14.75 1 93.56 200 LEU B C 1
ATOM 4191 O O . LEU B 1 200 ? 7.875 25.891 14.297 1 93.56 200 LEU B O 1
ATOM 4195 N N . LEU B 1 201 ? 6.102 24.859 15.297 1 97.06 201 LEU B N 1
ATOM 4196 C CA . LEU B 1 201 ? 6.73 23.547 15.32 1 97.06 201 LEU B CA 1
ATOM 4197 C C . LEU B 1 201 ? 6.09 22.609 14.297 1 97.06 201 LEU B C 1
ATOM 4199 O O . LEU B 1 201 ? 6.766 21.766 13.711 1 97.06 201 LEU B O 1
ATOM 4203 N N . VAL B 1 202 ? 4.836 22.766 14.109 1 97.69 202 VAL B N 1
ATOM 4204 C CA . VAL B 1 202 ? 4.082 21.891 13.227 1 97.69 202 VAL B CA 1
ATOM 4205 C C . VAL B 1 202 ? 3.291 22.734 12.219 1 97.69 202 VAL B C 1
ATOM 4207 O O . VAL B 1 202 ? 2.559 23.641 12.602 1 97.69 202 VAL B O 1
ATOM 4210 N N . LEU B 1 203 ? 3.453 22.438 11.008 1 97 203 LEU B N 1
ATOM 4211 C CA . LEU B 1 203 ? 2.672 23.031 9.922 1 97 203 LEU B CA 1
ATOM 4212 C C . LEU B 1 203 ? 2.104 21.953 9.016 1 97 203 LEU B C 1
ATOM 4214 O O . LEU B 1 203 ? 2.852 21.266 8.305 1 97 203 LEU B O 1
ATOM 4218 N N . ASP B 1 204 ? 0.837 21.734 9.055 1 97.94 204 ASP B N 1
ATOM 4219 C CA . ASP B 1 204 ? 0.163 20.75 8.211 1 97.94 204 ASP B CA 1
ATOM 4220 C C . ASP B 1 204 ? -0.779 21.438 7.219 1 97.94 204 ASP B C 1
ATOM 4222 O O . ASP B 1 204 ? -1.814 21.984 7.613 1 97.94 204 ASP B O 1
ATOM 4226 N N . LEU B 1 205 ? -0.441 21.422 6.012 1 96.44 205 LEU B N 1
ATOM 4227 C CA . LEU B 1 205 ? -1.225 21.984 4.922 1 96.44 205 LEU B CA 1
ATOM 4228 C C . LEU B 1 205 ? -1.588 20.922 3.893 1 96.44 205 LEU B C 1
ATOM 4230 O O . LEU B 1 205 ? -1.732 21.234 2.707 1 96.44 205 LEU B O 1
ATOM 4234 N N . SER B 1 206 ? -1.719 19.75 4.273 1 97.56 206 SER B N 1
ATOM 4235 C CA . SER B 1 206 ? -1.934 18.625 3.369 1 97.56 206 SER B CA 1
ATOM 4236 C C . SER B 1 206 ? -3.361 18.625 2.832 1 97.56 206 SER B C 1
ATOM 4238 O O . SER B 1 206 ? -4.238 19.297 3.367 1 97.56 206 SER B O 1
ATOM 4240 N N . ASN B 1 207 ? -3.531 17.891 1.704 1 96.25 207 ASN B N 1
ATOM 4241 C CA . ASN B 1 207 ? -4.84 17.625 1.111 1 96.25 207 ASN B CA 1
ATOM 4242 C C . ASN B 1 207 ? -5.574 18.922 0.793 1 96.25 207 ASN B C 1
ATOM 4244 O O . ASN B 1 207 ? -6.746 19.078 1.137 1 96.25 207 ASN B O 1
ATOM 4248 N N . ASN B 1 208 ? -4.871 19.828 0.28 1 93.69 208 ASN B N 1
ATOM 4249 C CA . ASN B 1 208 ? -5.453 21.031 -0.312 1 93.69 208 ASN B CA 1
ATOM 4250 C C . ASN B 1 208 ? -5.266 21.047 -1.826 1 93.69 208 ASN B C 1
ATOM 4252 O O . ASN B 1 208 ? -5.102 20 -2.453 1 93.69 208 ASN B O 1
ATOM 4256 N N . ALA B 1 209 ? -5.41 22.25 -2.445 1 91.5 209 ALA B N 1
ATOM 4257 C CA . ALA B 1 209 ? -5.297 22.328 -3.9 1 91.5 209 ALA B CA 1
ATOM 4258 C C . ALA B 1 209 ? -4.23 23.344 -4.316 1 91.5 209 ALA B C 1
ATOM 4260 O O . ALA B 1 209 ? -4.398 24.062 -5.305 1 91.5 209 ALA B O 1
ATOM 4261 N N . PHE B 1 210 ? -3.209 23.328 -3.494 1 92.88 210 PHE B N 1
ATOM 4262 C CA . PHE B 1 210 ? -2.133 24.25 -3.828 1 92.88 210 PHE B CA 1
ATOM 4263 C C . PHE B 1 210 ? -1.508 23.891 -5.172 1 92.88 210 PHE B C 1
ATOM 4265 O O . PHE B 1 210 ? -1.163 22.734 -5.414 1 92.88 210 PHE B O 1
ATOM 4272 N N . ASN B 1 211 ? -1.357 24.812 -6.012 1 91.06 211 ASN B N 1
ATOM 4273 C CA . ASN B 1 211 ? -0.796 24.562 -7.336 1 91.06 211 ASN B CA 1
ATOM 4274 C C . ASN B 1 211 ? 0.408 25.453 -7.609 1 91.06 211 ASN B C 1
ATOM 4276 O O . ASN B 1 211 ? 0.721 25.75 -8.766 1 91.06 211 ASN B O 1
ATOM 4280 N N . SER B 1 212 ? 1.07 25.797 -6.656 1 89.5 212 SER B N 1
ATOM 4281 C CA . SER B 1 212 ? 2.211 26.703 -6.781 1 89.5 212 SER B CA 1
ATOM 4282 C C . SER B 1 212 ? 3.359 26.031 -7.535 1 89.5 212 SER B C 1
ATOM 4284 O O . SER B 1 212 ? 3.535 24.812 -7.457 1 89.5 212 SER B O 1
ATOM 4286 N N . SER B 1 213 ? 4.141 26.875 -8.227 1 89.62 213 SER B N 1
ATOM 4287 C CA . SER B 1 213 ? 5.293 26.391 -8.977 1 89.62 213 SER B CA 1
ATOM 4288 C C . SER B 1 213 ? 6.578 26.516 -8.172 1 89.62 213 SER B C 1
ATOM 4290 O O . SER B 1 213 ? 7.656 26.156 -8.648 1 89.62 213 SER B O 1
ATOM 4292 N N . THR B 1 214 ? 6.398 27.156 -7.086 1 91.06 214 THR B N 1
ATOM 4293 C CA . THR B 1 214 ? 7.539 27.281 -6.184 1 91.06 214 THR B CA 1
ATOM 4294 C C . THR B 1 214 ? 7.094 27.125 -4.73 1 91.06 214 THR B C 1
ATOM 4296 O O . THR B 1 214 ? 5.918 27.312 -4.414 1 91.06 214 THR B O 1
ATOM 4299 N N . PHE B 1 215 ? 8.078 26.781 -3.877 1 94.44 215 PHE B N 1
ATOM 4300 C CA . PHE B 1 215 ? 7.867 26.859 -2.436 1 94.44 215 PHE B CA 1
ATOM 4301 C C . PHE B 1 215 ? 8.086 28.281 -1.939 1 94.44 215 PHE B C 1
ATOM 4303 O O . PHE B 1 215 ? 9.016 28.969 -2.377 1 94.44 215 PHE B O 1
ATOM 4310 N N . PRO B 1 216 ? 7.184 28.719 -1.095 1 92.69 216 PRO B N 1
ATOM 4311 C CA . PRO B 1 216 ? 7.348 30.094 -0.607 1 92.69 216 PRO B CA 1
ATOM 4312 C C . PRO B 1 216 ? 8.562 30.266 0.297 1 92.69 216 PRO B C 1
ATOM 4314 O O . PRO B 1 216 ? 8.859 29.375 1.113 1 92.69 216 PRO B O 1
ATOM 4317 N N . GLU B 1 217 ? 9.164 31.438 0.246 1 91.31 217 GLU B N 1
ATOM 4318 C CA . GLU B 1 217 ? 10.406 31.703 0.957 1 91.31 217 GLU B CA 1
ATOM 4319 C C . GLU B 1 217 ? 10.195 31.719 2.467 1 91.31 217 GLU B C 1
ATOM 4321 O O . GLU B 1 217 ? 11.055 31.266 3.227 1 91.31 217 GLU B O 1
ATOM 4326 N N . TRP B 1 218 ? 9.055 32.219 2.887 1 91.06 218 TRP B N 1
ATOM 4327 C CA . TRP B 1 218 ? 8.789 32.375 4.316 1 91.06 218 TRP B CA 1
ATOM 4328 C C . TRP B 1 218 ? 8.805 31 5 1 91.06 218 TRP B C 1
ATOM 4330 O O . TRP B 1 218 ? 9.055 30.906 6.203 1 91.06 218 TRP B O 1
ATOM 4340 N N . MET B 1 219 ? 8.484 29.953 4.27 1 93.38 219 MET B N 1
ATOM 4341 C CA . MET B 1 219 ? 8.453 28.609 4.828 1 93.38 219 MET B CA 1
ATOM 4342 C C . MET B 1 219 ? 9.828 28.203 5.359 1 93.38 219 MET B C 1
ATOM 4344 O O . MET B 1 219 ? 9.922 27.531 6.383 1 93.38 219 MET B O 1
ATOM 4348 N N . PHE B 1 220 ? 10.844 28.719 4.699 1 94.94 220 PHE B N 1
ATOM 4349 C CA . PHE B 1 220 ? 12.203 28.312 5.039 1 94.94 220 PHE B CA 1
ATOM 4350 C C . PHE B 1 220 ? 12.766 29.188 6.16 1 94.94 220 PHE B C 1
ATOM 4352 O O . PHE B 1 220 ? 13.867 28.938 6.652 1 94.94 220 PHE B O 1
ATOM 4359 N N . ASP B 1 221 ? 12 30.141 6.609 1 92.5 221 ASP B N 1
ATOM 4360 C CA . ASP B 1 221 ? 12.383 30.969 7.746 1 92.5 221 ASP B CA 1
ATOM 4361 C C . ASP B 1 221 ? 11.883 30.375 9.055 1 92.5 221 ASP B C 1
ATOM 4363 O O . ASP B 1 221 ? 12.227 30.859 10.141 1 92.5 221 ASP B O 1
ATOM 4367 N N . LEU B 1 222 ? 11.141 29.328 8.938 1 93.38 222 LEU B N 1
ATOM 4368 C CA . LEU B 1 222 ? 10.625 28.656 10.117 1 93.38 222 LEU B CA 1
ATOM 4369 C C . LEU B 1 222 ? 11.672 27.703 10.703 1 93.38 222 LEU B C 1
ATOM 4371 O O . LEU B 1 222 ? 11.484 26.484 10.688 1 93.38 222 LEU B O 1
ATOM 4375 N N . SER B 1 223 ? 12.633 28.219 11.359 1 91.12 223 SER B N 1
ATOM 4376 C CA . SER B 1 223 ? 13.836 27.484 11.758 1 91.12 223 SER B CA 1
ATOM 4377 C C . SER B 1 223 ? 13.531 26.469 12.852 1 91.12 223 SER B C 1
ATOM 4379 O O . SER B 1 223 ? 14.289 25.531 13.062 1 91.12 223 SER B O 1
ATOM 4381 N N . ASN B 1 224 ? 12.383 26.656 13.531 1 94.31 224 ASN B N 1
ATOM 4382 C CA . ASN B 1 224 ? 12.047 25.75 14.625 1 94.31 224 ASN B CA 1
ATOM 4383 C C . ASN B 1 224 ? 11.125 24.625 14.156 1 94.31 224 ASN B C 1
ATOM 4385 O O . ASN B 1 224 ? 10.789 23.734 14.93 1 94.31 224 ASN B O 1
ATOM 4389 N N . LEU B 1 225 ? 10.789 24.688 12.891 1 97.12 225 LEU B N 1
ATOM 4390 C CA . LEU B 1 225 ? 9.812 23.734 12.375 1 97.12 225 LEU B CA 1
ATOM 4391 C C . LEU B 1 225 ? 10.328 22.297 12.5 1 97.12 225 LEU B C 1
ATOM 4393 O O . LEU B 1 225 ? 11.461 22 12.125 1 97.12 225 LEU B O 1
ATOM 4397 N N . VAL B 1 226 ? 9.477 21.484 13.07 1 98.19 226 VAL B N 1
ATOM 4398 C CA . VAL B 1 226 ? 9.82 20.078 13.297 1 98.19 226 VAL B CA 1
ATOM 4399 C C . VAL B 1 226 ? 9.039 19.188 12.336 1 98.19 226 VAL B C 1
ATOM 4401 O O . VAL B 1 226 ? 9.531 18.141 11.914 1 98.19 226 VAL B O 1
ATOM 4404 N N . HIS B 1 227 ? 7.859 19.609 12.023 1 98.56 227 HIS B N 1
ATOM 4405 C CA . HIS B 1 227 ? 6.914 18.844 11.227 1 98.56 227 HIS B CA 1
ATOM 4406 C C . HIS B 1 227 ? 6.336 19.688 10.094 1 98.56 227 HIS B C 1
ATOM 4408 O O . HIS B 1 227 ? 5.68 20.703 10.344 1 98.56 227 HIS B O 1
ATOM 4414 N N . LEU B 1 228 ? 6.566 19.234 8.898 1 98.5 228 LEU B N 1
ATOM 4415 C CA . LEU B 1 228 ? 6.008 19.906 7.723 1 98.5 228 LEU B CA 1
ATOM 4416 C C . LEU B 1 228 ? 5.285 18.891 6.828 1 98.5 228 LEU B C 1
ATOM 4418 O O . LEU B 1 228 ? 5.891 17.938 6.348 1 98.5 228 LEU B O 1
ATOM 4422 N N . ASP B 1 229 ? 4.012 19.078 6.582 1 98.62 229 ASP B N 1
ATOM 4423 C CA . ASP B 1 229 ? 3.215 18.172 5.762 1 98.62 229 ASP B CA 1
ATOM 4424 C C . ASP B 1 229 ? 2.523 18.922 4.625 1 98.62 229 ASP B C 1
ATOM 4426 O O . ASP B 1 229 ? 1.658 19.766 4.871 1 98.62 229 ASP B O 1
ATOM 4430 N N . LEU B 1 230 ? 2.906 18.641 3.449 1 98.12 230 LEU B N 1
ATOM 4431 C CA . LEU B 1 230 ? 2.361 19.266 2.248 1 98.12 230 LEU B CA 1
ATOM 4432 C C . LEU B 1 230 ? 1.846 18.219 1.273 1 98.12 230 LEU B C 1
ATOM 4434 O O . LEU B 1 230 ? 1.764 18.469 0.069 1 98.12 230 LEU B O 1
ATOM 4438 N N . ASN B 1 231 ? 1.565 17.047 1.754 1 98.12 231 ASN B N 1
ATOM 4439 C CA . ASN B 1 231 ? 1.182 15.977 0.838 1 98.12 231 ASN B CA 1
ATOM 4440 C C . ASN B 1 231 ? -0.179 16.25 0.202 1 98.12 231 ASN B C 1
ATOM 4442 O O . ASN B 1 231 ? -0.954 17.062 0.705 1 98.12 231 ASN B O 1
ATOM 4446 N N . SER B 1 232 ? -0.416 15.578 -0.936 1 97.62 232 SER B N 1
ATOM 4447 C CA . SER B 1 232 ? -1.71 15.586 -1.612 1 97.62 232 SER B CA 1
ATOM 4448 C C . SER B 1 232 ? -2.137 17 -1.98 1 97.62 232 SER B C 1
ATOM 4450 O O . SER B 1 232 ? -3.252 17.422 -1.66 1 97.62 232 SER B O 1
ATOM 4452 N N . ASN B 1 233 ? -1.293 17.672 -2.539 1 97.38 233 ASN B N 1
ATOM 4453 C CA . ASN B 1 233 ? -1.533 18.938 -3.219 1 97.38 233 ASN B CA 1
ATOM 4454 C C . ASN B 1 233 ? -1.202 18.844 -4.707 1 97.38 233 ASN B C 1
ATOM 4456 O O . ASN B 1 233 ? -1.216 17.766 -5.285 1 97.38 233 ASN B O 1
ATOM 4460 N N . ASN B 1 234 ? -1.04 20.062 -5.34 1 96.94 234 ASN B N 1
ATOM 4461 C CA . ASN B 1 234 ? -0.698 20.109 -6.758 1 96.94 234 ASN B CA 1
ATOM 4462 C C . ASN B 1 234 ? 0.53 20.969 -7.016 1 96.94 234 ASN B C 1
ATOM 4464 O O . ASN B 1 234 ? 0.559 21.75 -7.973 1 96.94 234 ASN B O 1
ATOM 4468 N N . ILE B 1 235 ? 1.438 20.828 -6.164 1 96.62 235 ILE B N 1
ATOM 4469 C CA . ILE B 1 235 ? 2.637 21.641 -6.27 1 96.62 235 ILE B CA 1
ATOM 4470 C C . ILE B 1 235 ? 3.508 21.156 -7.418 1 96.62 235 ILE B C 1
ATOM 4472 O O . ILE B 1 235 ? 3.693 19.938 -7.586 1 96.62 235 ILE B O 1
ATOM 4476 N N . VAL B 1 236 ? 3.963 22.094 -8.25 1 96.69 236 VAL B N 1
ATOM 4477 C CA . VAL B 1 236 ? 4.828 21.75 -9.375 1 96.69 236 VAL B CA 1
ATOM 4478 C C . VAL B 1 236 ? 6.168 22.484 -9.234 1 96.69 236 VAL B C 1
ATOM 4480 O O . VAL B 1 236 ? 6.305 23.625 -9.656 1 96.69 236 VAL B O 1
ATOM 4483 N N . SER B 1 237 ? 7.078 21.812 -8.664 1 96.19 237 SER B N 1
ATOM 4484 C CA . SER B 1 237 ? 8.352 22.469 -8.367 1 96.19 237 SER B CA 1
ATOM 4485 C C . SER B 1 237 ? 9.445 21.438 -8.086 1 96.19 237 SER B C 1
ATOM 4487 O O . SER B 1 237 ? 9.148 20.266 -7.836 1 96.19 237 SER B O 1
ATOM 4489 N N . GLU B 1 238 ? 10.727 21.906 -8.234 1 97.19 238 GLU B N 1
ATOM 4490 C CA . GLU B 1 238 ? 11.82 21.156 -7.625 1 97.19 238 GLU B CA 1
ATOM 4491 C C . GLU B 1 238 ? 11.891 21.406 -6.121 1 97.19 238 GLU B C 1
ATOM 4493 O O . GLU B 1 238 ? 11.352 22.406 -5.629 1 97.19 238 GLU B O 1
ATOM 4498 N N . LEU B 1 239 ? 12.508 20.469 -5.375 1 97.06 239 LEU B N 1
ATOM 4499 C CA . LEU B 1 239 ? 12.836 20.75 -3.98 1 97.06 239 LEU B CA 1
ATOM 4500 C C . LEU B 1 239 ? 14.031 21.688 -3.885 1 97.06 239 LEU B C 1
ATOM 4502 O O . LEU B 1 239 ? 15.148 21.328 -4.25 1 97.06 239 LEU B O 1
ATOM 4506 N N . PRO B 1 240 ? 13.797 22.938 -3.434 1 96.31 240 PRO B N 1
ATOM 4507 C CA . PRO B 1 240 ? 14.883 23.906 -3.439 1 96.31 240 PRO B CA 1
ATOM 4508 C C . PRO B 1 240 ? 15.922 23.641 -2.355 1 96.31 240 PRO B C 1
ATOM 4510 O O . PRO B 1 240 ? 15.641 22.938 -1.383 1 96.31 240 PRO B O 1
ATOM 4513 N N . ASP B 1 241 ? 17.109 24.25 -2.531 1 97.44 241 ASP B N 1
ATOM 4514 C CA . ASP B 1 241 ? 18.203 24.109 -1.582 1 97.44 241 ASP B CA 1
ATOM 4515 C C . ASP B 1 241 ? 17.844 24.703 -0.222 1 97.44 241 ASP B C 1
ATOM 4517 O O . ASP B 1 241 ? 18.422 24.312 0.801 1 97.44 241 ASP B O 1
ATOM 4521 N N . GLU B 1 242 ? 16.906 25.547 -0.227 1 96.62 242 GLU B N 1
ATOM 4522 C CA . GLU B 1 242 ? 16.516 26.266 0.976 1 96.62 242 GLU B CA 1
ATOM 4523 C C . GLU B 1 242 ? 15.93 25.328 2.027 1 96.62 242 GLU B C 1
ATOM 4525 O O . GLU B 1 242 ? 15.852 25.672 3.207 1 96.62 242 GLU B O 1
ATOM 4530 N N . PHE B 1 243 ? 15.5 24.109 1.683 1 96.81 243 PHE B N 1
ATOM 4531 C CA . PHE B 1 243 ? 15.016 23.141 2.662 1 96.81 243 PHE B CA 1
ATOM 4532 C C . PHE B 1 243 ? 16.062 22.875 3.727 1 96.81 243 PHE B C 1
ATOM 4534 O O . PHE B 1 243 ? 15.734 22.578 4.875 1 96.81 243 PHE B O 1
ATOM 4541 N N . ALA B 1 244 ? 17.312 23.031 3.332 1 96 244 ALA B N 1
ATOM 4542 C CA . ALA B 1 244 ? 18.438 22.766 4.234 1 96 244 ALA B CA 1
ATOM 4543 C C . ALA B 1 244 ? 18.422 23.734 5.418 1 96 244 ALA B C 1
ATOM 4545 O O . ALA B 1 244 ? 19.062 23.484 6.441 1 96 244 ALA B O 1
ATOM 4546 N N . LYS B 1 245 ? 17.688 24.828 5.316 1 96 245 LYS B N 1
ATOM 4547 C CA . LYS B 1 245 ? 17.609 25.828 6.383 1 96 245 LYS B CA 1
ATOM 4548 C C . LYS B 1 245 ? 16.734 25.312 7.535 1 96 245 LYS B C 1
ATOM 4550 O O . LYS B 1 245 ? 16.797 25.859 8.641 1 96 245 LYS B O 1
ATOM 4555 N N . LEU B 1 246 ? 15.938 24.328 7.266 1 97 246 LEU B N 1
ATOM 4556 C CA . LEU B 1 246 ? 15.039 23.797 8.281 1 97 246 LEU B CA 1
ATOM 4557 C C . LEU B 1 246 ? 15.734 22.719 9.117 1 97 246 LEU B C 1
ATOM 4559 O O . LEU B 1 246 ? 15.312 21.562 9.125 1 97 246 LEU B O 1
ATOM 4563 N N . ILE B 1 247 ? 16.656 23.078 9.922 1 95.12 247 ILE B N 1
ATOM 4564 C CA . ILE B 1 247 ? 17.625 22.203 10.562 1 95.12 247 ILE B CA 1
ATOM 4565 C C . ILE B 1 247 ? 16.938 21.375 11.648 1 95.12 247 ILE B C 1
ATOM 4567 O O . ILE B 1 247 ? 17.422 20.312 12.039 1 95.12 247 ILE B O 1
ATOM 4571 N N . SER B 1 248 ? 15.773 21.891 12.102 1 96.5 248 SER B N 1
ATOM 4572 C CA . SER B 1 248 ? 15.102 21.188 13.188 1 96.5 248 SER B CA 1
ATOM 4573 C C . SER B 1 248 ? 14.086 20.188 12.656 1 96.5 248 SER B C 1
ATOM 4575 O O . SER B 1 248 ? 13.477 19.453 13.422 1 96.5 248 SER B O 1
ATOM 4577 N N . LEU B 1 249 ? 13.938 20.109 11.359 1 97.62 249 LEU B N 1
ATOM 4578 C CA . LEU B 1 249 ? 12.898 19.297 10.734 1 97.62 249 LEU B CA 1
ATOM 4579 C C . LEU B 1 249 ? 13.133 17.812 11.023 1 97.62 249 LEU B C 1
ATOM 4581 O O . LEU B 1 249 ? 14.234 17.312 10.836 1 97.62 249 LEU B O 1
ATOM 4585 N N . GLU B 1 250 ? 12.102 17.188 11.508 1 98.12 250 GLU B N 1
ATOM 4586 C CA . GLU B 1 250 ? 12.148 15.75 11.781 1 98.12 250 GLU B CA 1
ATOM 4587 C C . GLU B 1 250 ? 11.234 14.977 10.836 1 98.12 250 GLU B C 1
ATOM 4589 O O . GLU B 1 250 ? 11.438 13.781 10.602 1 98.12 250 GLU B O 1
ATOM 4594 N N . TYR B 1 251 ? 10.305 15.672 10.359 1 98.44 251 TYR B N 1
ATOM 4595 C CA . TYR B 1 251 ? 9.289 15.047 9.516 1 98.44 251 TYR B CA 1
ATOM 4596 C C . TYR B 1 251 ? 8.977 15.922 8.305 1 98.44 251 TYR B C 1
ATOM 4598 O O . TYR B 1 251 ? 8.555 17.062 8.453 1 98.44 251 TYR B O 1
ATOM 4606 N N . LEU B 1 252 ? 9.141 15.367 7.125 1 98.56 252 LEU B N 1
ATOM 4607 C CA . LEU B 1 252 ? 8.82 16.047 5.879 1 98.56 252 LEU B CA 1
ATOM 4608 C C . LEU B 1 252 ? 7.992 15.141 4.969 1 98.56 252 LEU B C 1
ATOM 4610 O O . LEU B 1 252 ? 8.453 14.062 4.566 1 98.56 252 LEU B O 1
ATOM 4614 N N . HIS B 1 253 ? 6.82 15.531 4.641 1 98.62 253 HIS B N 1
ATOM 4615 C CA . HIS B 1 253 ? 5.914 14.758 3.799 1 98.62 253 HIS B CA 1
ATOM 4616 C C . HIS B 1 253 ? 5.418 15.594 2.619 1 98.62 253 HIS B C 1
ATOM 4618 O O . HIS B 1 253 ? 4.672 16.547 2.801 1 98.62 253 HIS B O 1
ATOM 4624 N N . VAL B 1 254 ? 5.797 15.219 1.469 1 98.25 254 VAL B N 1
ATOM 4625 C CA . VAL B 1 254 ? 5.438 15.961 0.266 1 98.25 254 VAL B CA 1
ATOM 4626 C C . VAL B 1 254 ? 4.926 15 -0.802 1 98.25 254 VAL B C 1
ATOM 4628 O O . VAL B 1 254 ? 5.07 15.258 -2 1 98.25 254 VAL B O 1
ATOM 4631 N N . SER B 1 255 ? 4.438 13.945 -0.449 1 97.75 255 SER B N 1
ATOM 4632 C CA . SER B 1 255 ? 4.004 12.938 -1.408 1 97.75 255 SER B CA 1
ATOM 4633 C C . SER B 1 255 ? 2.746 13.383 -2.146 1 97.75 255 SER B C 1
ATOM 4635 O O . SER B 1 255 ? 2.07 14.328 -1.723 1 97.75 255 SER B O 1
ATOM 4637 N N . SER B 1 256 ? 2.438 12.742 -3.285 1 97.5 256 SER B N 1
ATOM 4638 C CA . SER B 1 256 ? 1.183 12.844 -4.023 1 97.5 256 SER B CA 1
ATOM 4639 C C . SER B 1 256 ? 0.931 14.273 -4.492 1 97.5 256 SER B C 1
ATOM 4641 O O . SER B 1 256 ? -0.193 14.773 -4.406 1 97.5 256 SER B O 1
ATOM 4643 N N . ASN B 1 257 ? 1.976 14.953 -4.758 1 97.56 257 ASN B N 1
ATOM 4644 C CA . ASN B 1 257 ? 1.836 16.203 -5.48 1 97.56 257 ASN B CA 1
ATOM 4645 C C . ASN B 1 257 ? 1.935 16 -6.992 1 97.56 257 ASN B C 1
ATOM 4647 O O . ASN B 1 257 ? 1.487 16.844 -7.77 1 97.56 257 ASN B O 1
ATOM 4651 N N . TYR B 1 258 ? 2.613 14.969 -7.371 1 95.75 258 TYR B N 1
ATOM 4652 C CA . TYR B 1 258 ? 2.793 14.523 -8.75 1 95.75 258 TYR B CA 1
ATOM 4653 C C . TYR B 1 258 ? 3.656 15.508 -9.531 1 95.75 258 TYR B C 1
ATOM 4655 O O . TYR B 1 258 ? 4.156 15.18 -10.609 1 95.75 258 TYR B O 1
ATOM 4663 N N . GLY B 1 259 ? 3.797 16.719 -8.969 1 96.69 259 GLY B N 1
ATOM 4664 C CA . GLY B 1 259 ? 4.496 17.766 -9.703 1 96.69 259 GLY B CA 1
ATOM 4665 C C . GLY B 1 259 ? 5.871 18.078 -9.133 1 96.69 259 GLY B C 1
ATOM 4666 O O . GLY B 1 259 ? 6.617 18.875 -9.695 1 96.69 259 GLY B O 1
ATOM 4667 N N . ILE B 1 260 ? 6.203 17.438 -8.031 1 97.56 260 ILE B N 1
ATOM 4668 C CA . ILE B 1 260 ? 7.555 17.609 -7.504 1 97.56 260 ILE B CA 1
ATOM 4669 C C . ILE B 1 260 ? 8.555 16.891 -8.406 1 97.56 260 ILE B C 1
ATOM 4671 O O . ILE B 1 260 ? 8.398 15.703 -8.688 1 97.56 260 ILE B O 1
ATOM 4675 N N . LYS B 1 261 ? 9.555 17.625 -8.93 1 97.5 261 LYS B N 1
ATOM 4676 C CA . LYS B 1 261 ? 10.438 17.078 -9.961 1 97.5 261 LYS B CA 1
ATOM 4677 C C . LYS B 1 261 ? 11.898 17.391 -9.656 1 97.5 261 LYS B C 1
ATOM 4679 O O . LYS B 1 261 ? 12.203 18 -8.633 1 97.5 261 LYS B O 1
ATOM 4684 N N . GLY B 1 262 ? 12.812 16.891 -10.586 1 96.38 262 GLY B N 1
ATOM 4685 C CA . GLY B 1 262 ? 14.234 17.141 -10.422 1 96.38 262 GLY B CA 1
ATOM 4686 C C . GLY B 1 262 ? 14.898 16.141 -9.484 1 96.38 262 GLY B C 1
ATOM 4687 O O . GLY B 1 262 ? 14.242 15.258 -8.938 1 96.38 262 GLY B O 1
ATOM 4688 N N . PRO B 1 263 ? 16.234 16.25 -9.438 1 96.19 263 PRO B N 1
ATOM 4689 C CA . PRO B 1 263 ? 16.984 15.328 -8.578 1 96.19 263 PRO B CA 1
ATOM 4690 C C . PRO B 1 263 ? 16.891 15.695 -7.102 1 96.19 263 PRO B C 1
ATOM 4692 O O . PRO B 1 263 ? 16.609 16.844 -6.758 1 96.19 263 PRO B O 1
ATOM 4695 N N . LEU B 1 264 ? 17.031 14.633 -6.227 1 95.5 264 LEU B N 1
ATOM 4696 C CA . LEU B 1 264 ? 17.266 14.914 -4.812 1 95.5 264 LEU B CA 1
ATOM 4697 C C . LEU B 1 264 ? 18.656 15.492 -4.586 1 95.5 264 LEU B C 1
ATOM 4699 O O . LEU B 1 264 ? 19.656 14.82 -4.84 1 95.5 264 LEU B O 1
ATOM 4703 N N . LYS B 1 265 ? 18.703 16.719 -4.078 1 95.06 265 LYS B N 1
ATOM 4704 C CA . LYS B 1 265 ? 19.969 17.453 -3.961 1 95.06 265 LYS B CA 1
ATOM 4705 C C . LYS B 1 265 ? 20.672 17.109 -2.654 1 95.06 265 LYS B C 1
ATOM 4707 O O . LYS B 1 265 ? 20.047 16.656 -1.697 1 95.06 265 LYS B O 1
ATOM 4712 N N . LYS B 1 266 ? 21.969 17.406 -2.684 1 95.56 266 LYS B N 1
ATOM 4713 C CA . LYS B 1 266 ? 22.797 17.203 -1.505 1 95.56 266 LYS B CA 1
ATOM 4714 C C . LYS B 1 266 ? 22.281 18.031 -0.323 1 95.56 266 LYS B C 1
ATOM 4716 O O . LYS B 1 266 ? 22.375 17.594 0.827 1 95.56 266 LYS B O 1
ATOM 4721 N N . SER B 1 267 ? 21.766 19.141 -0.64 1 95.56 267 SER B N 1
ATOM 4722 C CA . SER B 1 267 ? 21.266 20.047 0.396 1 95.56 267 SER B CA 1
ATOM 4723 C C . SER B 1 267 ? 20.188 19.391 1.242 1 95.56 267 SER B C 1
ATOM 4725 O O . SER B 1 267 ? 20.141 19.578 2.459 1 95.56 267 SER B O 1
ATOM 4727 N N . LEU B 1 268 ? 19.281 18.609 0.674 1 95.25 268 LEU B N 1
ATOM 4728 C CA . LEU B 1 268 ? 18.219 17.906 1.408 1 95.25 268 LEU B CA 1
ATOM 4729 C C . LEU B 1 268 ? 18.812 16.891 2.371 1 95.25 268 LEU B C 1
ATOM 4731 O O . LEU B 1 268 ? 18.297 16.688 3.469 1 95.25 268 LEU B O 1
ATOM 4735 N N . GLY B 1 269 ? 19.891 16.297 1.932 1 95.31 269 GLY B N 1
ATOM 4736 C CA . GLY B 1 269 ? 20.578 15.312 2.742 1 95.31 269 GLY B CA 1
ATOM 4737 C C . GLY B 1 269 ? 21.25 15.906 3.967 1 95.31 269 GLY B C 1
ATOM 4738 O O . GLY B 1 269 ? 21.688 15.172 4.859 1 95.31 269 GLY B O 1
ATOM 4739 N N . LYS B 1 270 ? 21.281 17.219 4.086 1 94.5 270 LYS B N 1
ATOM 4740 C CA . LYS B 1 270 ? 21.938 17.906 5.203 1 94.5 270 LYS B CA 1
ATOM 4741 C C . LYS B 1 270 ? 20.984 18.062 6.383 1 94.5 270 LYS B C 1
ATOM 4743 O O . LYS B 1 270 ? 21.359 18.562 7.438 1 94.5 270 LYS B O 1
ATOM 4748 N N . LEU B 1 271 ? 19.797 17.625 6.199 1 96.31 271 LEU B N 1
ATOM 4749 C CA . LEU B 1 271 ? 18.828 17.641 7.293 1 96.31 271 LEU B CA 1
ATOM 4750 C C . LEU B 1 271 ? 19.094 16.484 8.258 1 96.31 271 LEU B C 1
ATOM 4752 O O . LEU B 1 271 ? 18.375 15.484 8.234 1 96.31 271 LEU B O 1
ATOM 4756 N N . CYS B 1 272 ? 19.938 16.719 9.203 1 95.69 272 CYS B N 1
ATOM 4757 C CA . CYS B 1 272 ? 20.484 15.664 10.039 1 95.69 272 CYS B CA 1
ATOM 4758 C C . CYS B 1 272 ? 19.469 15.195 11.07 1 95.69 272 CYS B C 1
ATOM 4760 O O . CYS B 1 272 ? 19.594 14.102 11.625 1 95.69 272 CYS B O 1
ATOM 4762 N N . ASN B 1 273 ? 18.484 16.031 11.336 1 96.38 273 ASN B N 1
ATOM 4763 C CA . ASN B 1 273 ? 17.5 15.664 12.344 1 96.38 273 ASN B CA 1
ATOM 4764 C C . ASN B 1 273 ? 16.297 14.961 11.719 1 96.38 273 ASN B C 1
ATOM 4766 O O . ASN B 1 273 ? 15.414 14.477 12.43 1 96.38 273 ASN B O 1
ATOM 4770 N N . LEU B 1 274 ? 16.297 14.844 10.391 1 97.06 274 LEU B N 1
ATOM 4771 C CA . LEU B 1 274 ? 15.164 14.25 9.695 1 97.06 274 LEU B CA 1
ATOM 4772 C C . LEU B 1 274 ? 14.992 12.781 10.078 1 97.06 274 LEU B C 1
ATOM 4774 O O . LEU B 1 274 ? 15.953 12.008 10.016 1 97.06 274 LEU B O 1
ATOM 4778 N N . LYS B 1 275 ? 13.82 12.492 10.523 1 96.88 275 LYS B N 1
ATOM 4779 C CA . LYS B 1 275 ? 13.508 11.117 10.891 1 96.88 275 LYS B CA 1
ATOM 4780 C C . LYS B 1 275 ? 12.672 10.43 9.812 1 96.88 275 LYS B C 1
ATOM 4782 O O . LYS B 1 275 ? 12.828 9.234 9.562 1 96.88 275 LYS B O 1
ATOM 4787 N N . THR B 1 276 ? 11.812 11.141 9.227 1 97.31 276 THR B N 1
ATOM 4788 C CA . THR B 1 276 ? 10.914 10.602 8.211 1 97.31 276 THR B CA 1
ATOM 4789 C C . THR B 1 276 ? 10.859 11.516 6.988 1 97.31 276 THR B C 1
ATOM 4791 O O . THR B 1 276 ? 10.625 12.719 7.117 1 97.31 276 THR B O 1
ATOM 4794 N N . LEU B 1 277 ? 11.109 10.961 5.867 1 98 277 LEU B N 1
ATOM 4795 C CA . LEU B 1 277 ? 11.008 11.664 4.59 1 98 277 LEU B CA 1
ATOM 4796 C C . LEU B 1 277 ? 10.117 10.898 3.619 1 98 277 LEU B C 1
ATOM 4798 O O . LEU B 1 277 ? 10.445 9.773 3.223 1 98 277 LEU B O 1
ATOM 4802 N N . ILE B 1 278 ? 9.008 11.477 3.23 1 98 278 ILE B N 1
ATOM 4803 C CA . ILE B 1 278 ? 8.062 10.828 2.324 1 98 278 ILE B CA 1
ATOM 4804 C C . ILE B 1 278 ? 7.906 11.672 1.059 1 98 278 ILE B C 1
ATOM 4806 O O . ILE B 1 278 ? 7.344 12.773 1.102 1 98 278 ILE B O 1
ATOM 4810 N N . LEU B 1 279 ? 8.336 11.156 -0.024 1 97.69 279 LEU B N 1
ATOM 4811 C CA . LEU B 1 279 ? 8.336 11.898 -1.282 1 97.69 279 LEU B CA 1
ATOM 4812 C C . LEU B 1 279 ? 7.652 11.094 -2.385 1 97.69 279 LEU B C 1
ATOM 4814 O O . LEU B 1 279 ? 7.801 11.406 -3.568 1 97.69 279 LEU B O 1
ATOM 4818 N N . SER B 1 280 ? 6.941 10.117 -2.047 1 95.69 280 SER B N 1
ATOM 4819 C CA . SER B 1 280 ? 6.371 9.195 -3.023 1 95.69 280 SER B CA 1
ATOM 4820 C C . SER B 1 280 ? 5.355 9.898 -3.918 1 95.69 280 SER B C 1
ATOM 4822 O O . SER B 1 280 ? 4.828 10.953 -3.562 1 95.69 280 SER B O 1
ATOM 4824 N N . TYR B 1 281 ? 5.051 9.305 -5.105 1 95.31 281 TYR B N 1
ATOM 4825 C CA . TYR B 1 281 ? 4.059 9.773 -6.07 1 95.31 281 TYR B CA 1
ATOM 4826 C C . TYR B 1 281 ? 4.379 11.188 -6.539 1 95.31 281 TYR B C 1
ATOM 4828 O O . TYR B 1 281 ? 3.535 12.078 -6.453 1 95.31 281 TYR B O 1
ATOM 4836 N N . ASN B 1 282 ? 5.559 11.281 -7 1 96.88 282 ASN B N 1
ATOM 4837 C CA . ASN B 1 282 ? 6.051 12.5 -7.645 1 96.88 282 ASN B CA 1
ATOM 4838 C C . ASN B 1 282 ? 6.859 12.18 -8.898 1 96.88 282 ASN B C 1
ATOM 4840 O O . ASN B 1 282 ? 6.703 11.109 -9.484 1 96.88 282 ASN B O 1
ATOM 4844 N N . SER B 1 283 ? 7.523 13.203 -9.445 1 96.25 283 SER B N 1
ATOM 4845 C CA . SER B 1 283 ? 8.344 13.016 -10.641 1 96.25 283 SER B CA 1
ATOM 4846 C C . SER B 1 283 ? 9.812 13.297 -10.352 1 96.25 283 SER B C 1
ATOM 4848 O O . SER B 1 283 ? 10.516 13.883 -11.172 1 96.25 283 SER B O 1
ATOM 4850 N N . ILE B 1 284 ? 10.156 12.906 -9.172 1 96.19 284 ILE B N 1
ATOM 4851 C CA . ILE B 1 284 ? 11.547 13.094 -8.781 1 96.19 284 ILE B CA 1
ATOM 4852 C C . ILE B 1 284 ? 12.445 12.188 -9.609 1 96.19 284 ILE B C 1
ATOM 4854 O O . ILE B 1 284 ? 12.125 11.008 -9.82 1 96.19 284 ILE B O 1
ATOM 4858 N N . SER B 1 285 ? 13.555 12.781 -10.133 1 94.44 285 SER B N 1
ATOM 4859 C CA . SER B 1 285 ? 14.438 12.055 -11.039 1 94.44 285 SER B CA 1
ATOM 4860 C C . SER B 1 285 ? 15.875 12.047 -10.523 1 94.44 285 SER B C 1
ATOM 4862 O O . SER B 1 285 ? 16.141 12.516 -9.414 1 94.44 285 SER B O 1
ATOM 4864 N N . GLY B 1 286 ? 16.75 11.391 -11.312 1 91.56 286 GLY B N 1
ATOM 4865 C CA . GLY B 1 286 ? 18.156 11.359 -10.945 1 91.56 286 GLY B CA 1
ATOM 4866 C C . GLY B 1 286 ? 18.5 10.211 -10.023 1 91.56 286 GLY B C 1
ATOM 4867 O O . GLY B 1 286 ? 17.672 9.352 -9.75 1 91.56 286 GLY B O 1
ATOM 4868 N N . ASP B 1 287 ? 19.781 10.141 -9.703 1 89.62 287 ASP B N 1
ATOM 4869 C CA . ASP B 1 287 ? 20.234 9.055 -8.828 1 89.62 287 ASP B CA 1
ATOM 4870 C C . ASP B 1 287 ? 20.234 9.5 -7.367 1 89.62 287 ASP B C 1
ATOM 4872 O O . ASP B 1 287 ? 20.109 10.688 -7.07 1 89.62 287 ASP B O 1
ATOM 4876 N N . LEU B 1 288 ? 20.375 8.594 -6.477 1 91.44 288 LEU B N 1
ATOM 4877 C CA . LEU B 1 288 ? 20.203 8.828 -5.047 1 91.44 288 LEU B CA 1
ATOM 4878 C C . LEU B 1 288 ? 21.547 9.094 -4.371 1 91.44 288 LEU B C 1
ATOM 4880 O O . LEU B 1 288 ? 21.609 9.391 -3.178 1 91.44 288 LEU B O 1
ATOM 4884 N N . THR B 1 289 ? 22.609 9.117 -5.094 1 91.62 289 THR B N 1
ATOM 4885 C CA . THR B 1 289 ? 23.953 9.078 -4.523 1 91.62 289 THR B CA 1
ATOM 4886 C C . THR B 1 289 ? 24.234 10.336 -3.713 1 91.62 289 THR B C 1
ATOM 4888 O O . THR B 1 289 ? 24.578 10.266 -2.533 1 91.62 289 THR B O 1
ATOM 4891 N N . ASP B 1 290 ? 24.031 11.539 -4.281 1 94.31 290 ASP B N 1
ATOM 4892 C CA . ASP B 1 290 ? 24.344 12.797 -3.617 1 94.31 290 ASP B CA 1
ATOM 4893 C C . ASP B 1 290 ? 23.516 12.961 -2.346 1 94.31 290 ASP B C 1
ATOM 4895 O O . ASP B 1 290 ? 24.031 13.367 -1.304 1 94.31 290 ASP B O 1
ATOM 4899 N N . PHE B 1 291 ? 22.359 12.625 -2.438 1 95.5 291 PHE B N 1
ATOM 4900 C CA . PHE B 1 291 ? 21.406 12.766 -1.343 1 95.5 291 PHE B CA 1
ATOM 4901 C C . PHE B 1 291 ? 21.766 11.836 -0.193 1 95.5 291 PHE B C 1
ATOM 4903 O O . PHE B 1 291 ? 21.922 12.273 0.948 1 95.5 291 PHE B O 1
ATOM 4910 N N . VAL B 1 292 ? 21.922 10.617 -0.539 1 93.44 292 VAL B N 1
ATOM 4911 C CA . VAL B 1 292 ? 22.188 9.609 0.482 1 93.44 292 VAL B CA 1
ATOM 4912 C C . VAL B 1 292 ? 23.578 9.812 1.066 1 93.44 292 VAL B C 1
ATOM 4914 O O . VAL B 1 292 ? 23.797 9.625 2.266 1 93.44 292 VAL B O 1
ATOM 4917 N N . ASP B 1 293 ? 24.547 10.18 0.224 1 94.25 293 ASP B N 1
ATOM 4918 C CA . ASP B 1 293 ? 25.891 10.477 0.722 1 94.25 293 ASP B CA 1
ATOM 4919 C C . ASP B 1 293 ? 25.859 11.602 1.755 1 94.25 293 ASP B C 1
ATOM 4921 O O . ASP B 1 293 ? 26.484 11.5 2.805 1 94.25 293 ASP B O 1
ATOM 4925 N N . ALA B 1 294 ? 25.156 12.586 1.464 1 95.31 294 ALA B N 1
ATOM 4926 C CA . ALA B 1 294 ? 25.031 13.711 2.389 1 95.31 294 ALA B CA 1
ATOM 4927 C C . ALA B 1 294 ? 24.391 13.273 3.701 1 95.31 294 ALA B C 1
ATOM 4929 O O . ALA B 1 294 ? 24.828 13.664 4.781 1 95.31 294 ALA B O 1
ATOM 4930 N N . LEU B 1 295 ? 23.344 12.469 3.637 1 93.75 295 LEU B N 1
ATOM 4931 C CA . LEU B 1 295 ? 22.688 11.945 4.828 1 93.75 295 LEU B CA 1
ATOM 4932 C C . LEU B 1 295 ? 23.672 11.148 5.68 1 93.75 295 LEU B C 1
ATOM 4934 O O . LEU B 1 295 ? 23.656 11.242 6.91 1 93.75 295 LEU B O 1
ATOM 4938 N N . SER B 1 296 ? 24.469 10.43 5.008 1 89.81 296 SER B N 1
ATOM 4939 C CA . SER B 1 296 ? 25.406 9.555 5.699 1 89.81 296 SER B CA 1
ATOM 4940 C C . SER B 1 296 ? 26.516 10.352 6.391 1 89.81 296 SER B C 1
ATOM 4942 O O . SER B 1 296 ? 27.188 9.844 7.293 1 89.81 296 SER B O 1
ATOM 4944 N N . GLU B 1 297 ? 26.734 11.539 5.945 1 92.44 297 GLU B N 1
ATOM 4945 C CA . GLU B 1 297 ? 27.766 12.406 6.508 1 92.44 297 GLU B CA 1
ATOM 4946 C C . GLU B 1 297 ? 27.312 13.039 7.82 1 92.44 297 GLU B C 1
ATOM 4948 O O . GLU B 1 297 ? 28.125 13.57 8.578 1 92.44 297 GLU B O 1
ATOM 4953 N N . CYS B 1 298 ? 25.984 12.93 8.07 1 92.88 298 CYS B N 1
ATOM 4954 C CA . CYS B 1 298 ? 25.469 13.414 9.352 1 92.88 298 CYS B CA 1
ATOM 4955 C C . CYS B 1 298 ? 26.062 12.609 10.5 1 92.88 298 CYS B C 1
ATOM 4957 O O . CYS B 1 298 ? 26.094 11.375 10.453 1 92.88 298 CYS B O 1
ATOM 4959 N N . GLU B 1 299 ? 26.688 13.18 11.484 1 85.31 299 GLU B N 1
ATOM 4960 C CA . GLU B 1 299 ? 27.281 12.484 12.617 1 85.31 299 GLU B CA 1
ATOM 4961 C C . GLU B 1 299 ? 26.281 11.539 13.273 1 85.31 299 GLU B C 1
ATOM 4963 O O . GLU B 1 299 ? 26.609 10.391 13.594 1 85.31 299 GLU B O 1
ATOM 4968 N N . SER B 1 300 ? 25.125 12.047 13.539 1 85.56 300 SER B N 1
ATOM 4969 C CA . SER B 1 300 ? 24.062 11.227 14.109 1 85.56 300 SER B CA 1
ATOM 4970 C C . SER B 1 300 ? 22.797 11.289 13.266 1 85.56 300 SER B C 1
ATOM 4972 O O . SER B 1 300 ? 21.812 11.898 13.664 1 85.56 300 SER B O 1
ATOM 4974 N N . ASN B 1 301 ? 22.984 10.609 12.07 1 87.19 301 ASN B N 1
ATOM 4975 C CA . ASN B 1 301 ? 21.797 10.609 11.203 1 87.19 301 ASN B CA 1
ATOM 4976 C C . ASN B 1 301 ? 20.609 9.953 11.891 1 87.19 301 ASN B C 1
ATOM 4978 O O . ASN B 1 301 ? 20.75 8.914 12.539 1 87.19 301 ASN B O 1
ATOM 4982 N N . SER B 1 302 ? 19.469 10.641 11.727 1 91.75 302 SER B N 1
ATOM 4983 C CA . SER B 1 302 ? 18.281 10.227 12.484 1 91.75 302 SER B CA 1
ATOM 4984 C C . SER B 1 302 ? 17.234 9.578 11.578 1 91.75 302 SER B C 1
ATOM 4986 O O . SER B 1 302 ? 16.188 9.148 12.047 1 91.75 302 SER B O 1
ATOM 4988 N N . LEU B 1 303 ? 17.547 9.383 10.297 1 94.19 303 LEU B N 1
ATOM 4989 C CA . LEU B 1 303 ? 16.516 8.961 9.344 1 94.19 303 LEU B CA 1
ATOM 4990 C C . LEU B 1 303 ? 16.062 7.535 9.641 1 94.19 303 LEU B C 1
ATOM 4992 O O . LEU B 1 303 ? 16.875 6.609 9.68 1 94.19 303 LEU B O 1
ATOM 4996 N N . GLU B 1 304 ? 14.766 7.473 9.844 1 91.62 304 GLU B N 1
ATOM 4997 C CA . GLU B 1 304 ? 14.156 6.18 10.156 1 91.62 304 GLU B CA 1
ATOM 4998 C C . GLU B 1 304 ? 13.328 5.664 8.992 1 91.62 304 GLU B C 1
ATOM 5000 O O . GLU B 1 304 ? 13.188 4.453 8.805 1 91.62 304 GLU B O 1
ATOM 5005 N N . ALA B 1 305 ? 12.727 6.508 8.266 1 93.88 305 ALA B N 1
ATOM 5006 C CA . ALA B 1 305 ? 11.852 6.121 7.16 1 93.88 305 ALA B CA 1
ATOM 5007 C C . ALA B 1 305 ? 12.117 6.98 5.926 1 93.88 305 ALA B C 1
ATOM 5009 O O . ALA B 1 305 ? 12.148 8.211 6.012 1 93.88 305 ALA B O 1
ATOM 5010 N N . LEU B 1 306 ? 12.305 6.293 4.836 1 95.19 306 LEU B N 1
ATOM 5011 C CA . LEU B 1 306 ? 12.508 6.934 3.537 1 95.19 306 LEU B CA 1
ATOM 5012 C C . LEU B 1 306 ? 11.594 6.312 2.482 1 95.19 306 LEU B C 1
ATOM 5014 O O . LEU B 1 306 ? 11.75 5.141 2.135 1 95.19 306 LEU B O 1
ATOM 5018 N N . ASP B 1 307 ? 10.688 7.117 2.041 1 95.69 307 ASP B N 1
ATOM 5019 C CA . ASP B 1 307 ? 9.766 6.637 1.019 1 95.69 307 ASP B CA 1
ATOM 5020 C C . ASP B 1 307 ? 9.922 7.43 -0.279 1 95.69 307 ASP B C 1
ATOM 5022 O O . ASP B 1 307 ? 9.508 8.586 -0.361 1 95.69 307 ASP B O 1
ATOM 5026 N N . LEU B 1 308 ? 10.398 6.773 -1.256 1 95 308 LEU B N 1
ATOM 5027 C CA . LEU B 1 308 ? 10.641 7.383 -2.559 1 95 308 LEU B CA 1
ATOM 5028 C C . LEU B 1 308 ? 9.906 6.629 -3.658 1 95 308 LEU B C 1
ATOM 5030 O O . LEU B 1 308 ? 10.266 6.723 -4.832 1 95 308 LEU B O 1
ATOM 5034 N N . ASN B 1 309 ? 8.859 5.973 -3.27 1 91 309 ASN B N 1
ATOM 5035 C CA . ASN B 1 309 ? 8.117 5.156 -4.223 1 91 309 ASN B CA 1
ATOM 5036 C C . ASN B 1 309 ? 7.477 6.012 -5.312 1 91 309 ASN B C 1
ATOM 5038 O O . ASN B 1 309 ? 7.035 7.133 -5.051 1 91 309 ASN B O 1
ATOM 5042 N N . PHE B 1 310 ? 7.422 5.414 -6.523 1 89.75 310 PHE B N 1
ATOM 5043 C CA . PHE B 1 310 ? 6.656 5.965 -7.633 1 89.75 310 PHE B CA 1
ATOM 5044 C C . PHE B 1 310 ? 7.211 7.324 -8.055 1 89.75 310 PHE B C 1
ATOM 5046 O O . PHE B 1 310 ? 6.469 8.305 -8.133 1 89.75 310 PHE B O 1
ATOM 5053 N N . ASN B 1 311 ? 8.438 7.312 -8.195 1 94.19 311 ASN B N 1
ATOM 5054 C CA . ASN B 1 311 ? 9.188 8.406 -8.797 1 94.19 311 ASN B CA 1
ATOM 5055 C C . ASN B 1 311 ? 9.938 7.957 -10.055 1 94.19 311 ASN B C 1
ATOM 5057 O O . ASN B 1 311 ? 9.625 6.906 -10.617 1 94.19 311 ASN B O 1
ATOM 5061 N N . GLU B 1 312 ? 10.727 8.898 -10.609 1 91.5 312 GLU B N 1
ATOM 5062 C CA . GLU B 1 312 ? 11.492 8.602 -11.82 1 91.5 312 GLU B CA 1
ATOM 5063 C C . GLU B 1 312 ? 12.984 8.484 -11.508 1 91.5 312 GLU B C 1
ATOM 5065 O O . GLU B 1 312 ? 13.812 9.055 -12.227 1 91.5 312 GLU B O 1
ATOM 5070 N N . LEU B 1 313 ? 13.203 7.766 -10.438 1 90.31 313 LEU B N 1
ATOM 5071 C CA . LEU B 1 313 ? 14.586 7.656 -9.984 1 90.31 313 LEU B CA 1
ATOM 5072 C C . LEU B 1 313 ? 15.391 6.762 -10.922 1 90.31 313 LEU B C 1
ATOM 5074 O O . LEU B 1 313 ? 14.836 5.875 -11.57 1 90.31 313 LEU B O 1
ATOM 5078 N N . SER B 1 314 ? 16.625 7.086 -11.031 1 85.25 314 SER B N 1
ATOM 5079 C CA . SER B 1 314 ? 17.547 6.328 -11.883 1 85.25 314 SER B CA 1
ATOM 5080 C C . SER B 1 314 ? 18.844 6.031 -11.156 1 85.25 314 SER B C 1
ATOM 5082 O O . SER B 1 314 ? 19.047 6.449 -10.008 1 85.25 314 SER B O 1
ATOM 5084 N N . GLY B 1 315 ? 19.641 5.176 -11.797 1 81.19 315 GLY B N 1
ATOM 5085 C CA . GLY B 1 315 ? 20.953 4.887 -11.258 1 81.19 315 GLY B CA 1
ATOM 5086 C C . GLY B 1 315 ? 20.953 3.74 -10.266 1 81.19 315 GLY B C 1
ATOM 5087 O O . GLY B 1 315 ? 19.922 3.096 -10.055 1 81.19 315 GLY B O 1
ATOM 5088 N N . LYS B 1 316 ? 22.234 3.494 -9.742 1 78.75 316 LYS B N 1
ATOM 5089 C CA . LYS B 1 316 ? 22.422 2.424 -8.766 1 78.75 316 LYS B CA 1
ATOM 5090 C C . LYS B 1 316 ? 22.203 2.932 -7.344 1 78.75 316 LYS B C 1
ATOM 5092 O O . LYS B 1 316 ? 22.391 4.121 -7.066 1 78.75 316 LYS B O 1
ATOM 5097 N N . LEU B 1 317 ? 21.812 1.971 -6.523 1 83.56 317 LEU B N 1
ATOM 5098 C CA . LEU B 1 317 ? 21.734 2.318 -5.109 1 83.56 317 LEU B CA 1
ATOM 5099 C C . LEU B 1 317 ? 23.109 2.557 -4.52 1 83.56 317 LEU B C 1
ATOM 5101 O O . LEU B 1 317 ? 24.016 1.746 -4.707 1 83.56 317 LEU B O 1
ATOM 5105 N N . PRO B 1 318 ? 23.234 3.688 -3.881 1 86.75 318 PRO B N 1
ATOM 5106 C CA . PRO B 1 318 ? 24.547 3.961 -3.295 1 86.75 318 PRO B CA 1
ATOM 5107 C C . PRO B 1 318 ? 24.875 3.031 -2.131 1 86.75 318 PRO B C 1
ATOM 5109 O O . PRO B 1 318 ? 23.984 2.67 -1.353 1 86.75 318 PRO B O 1
ATOM 5112 N N . ALA B 1 319 ? 26.156 2.715 -1.979 1 83.38 319 ALA B N 1
ATOM 5113 C CA . ALA B 1 319 ? 26.609 1.842 -0.904 1 83.38 319 ALA B CA 1
ATOM 5114 C C . ALA B 1 319 ? 26.422 2.496 0.459 1 83.38 319 ALA B C 1
ATOM 5116 O O . ALA B 1 319 ? 26.219 1.807 1.463 1 83.38 319 ALA B O 1
ATOM 5117 N N . THR B 1 320 ? 26.422 3.797 0.433 1 88.75 320 THR B N 1
ATOM 5118 C CA . THR B 1 320 ? 26.312 4.547 1.681 1 88.75 320 THR B CA 1
ATOM 5119 C C . THR B 1 320 ? 24.922 4.414 2.271 1 88.75 320 THR B C 1
ATOM 5121 O O . THR B 1 320 ? 24.672 4.812 3.414 1 88.75 320 THR B O 1
ATOM 5124 N N . LEU B 1 321 ? 24.047 3.809 1.472 1 85.94 321 LEU B N 1
ATOM 5125 C CA . LEU B 1 321 ? 22.719 3.492 2.018 1 85.94 321 LEU B CA 1
ATOM 5126 C C . LEU B 1 321 ? 22.844 2.635 3.273 1 85.94 321 LEU B C 1
ATOM 5128 O O . LEU B 1 321 ? 22.047 2.773 4.203 1 85.94 321 LEU B O 1
ATOM 5132 N N . GLY B 1 322 ? 23.828 1.873 3.334 1 80.88 322 GLY B N 1
ATOM 5133 C CA . GLY B 1 322 ? 24.094 1.008 4.473 1 80.88 322 GLY B CA 1
ATOM 5134 C C . GLY B 1 322 ? 24.547 1.765 5.707 1 80.88 322 GLY B C 1
ATOM 5135 O O . GLY B 1 322 ? 24.547 1.219 6.809 1 80.88 322 GLY B O 1
ATOM 5136 N N . HIS B 1 323 ? 24.906 3.057 5.484 1 84.38 323 HIS B N 1
ATOM 5137 C CA . HIS B 1 323 ? 25.391 3.871 6.602 1 84.38 323 HIS B CA 1
ATOM 5138 C C . HIS B 1 323 ? 24.219 4.492 7.359 1 84.38 323 HIS B C 1
ATOM 5140 O O . HIS B 1 323 ? 24.406 5.062 8.438 1 84.38 323 HIS B O 1
ATOM 5146 N N . LEU B 1 324 ? 23.062 4.41 6.801 1 87.5 324 LEU B N 1
ATOM 5147 C CA . LEU B 1 324 ? 21.875 4.898 7.496 1 87.5 324 LEU B CA 1
ATOM 5148 C C . LEU B 1 324 ? 21.406 3.891 8.539 1 87.5 324 LEU B C 1
ATOM 5150 O O . LEU B 1 324 ? 20.422 3.18 8.32 1 87.5 324 LEU B O 1
ATOM 5154 N N . LYS B 1 325 ? 21.984 3.932 9.664 1 82.56 325 LYS B N 1
ATOM 5155 C CA . LYS B 1 325 ? 21.906 2.873 10.672 1 82.56 325 LYS B CA 1
ATOM 5156 C C . LYS B 1 325 ? 20.531 2.844 11.344 1 82.56 325 LYS B C 1
ATOM 5158 O O . LYS B 1 325 ? 20.141 1.819 11.898 1 82.56 325 LYS B O 1
ATOM 5163 N N . LYS B 1 326 ? 19.891 3.984 11.305 1 86.38 326 LYS B N 1
ATOM 5164 C CA . LYS B 1 326 ? 18.609 4.035 12 1 86.38 326 LYS B CA 1
ATOM 5165 C C . LYS B 1 326 ? 17.438 3.789 11.039 1 86.38 326 LYS B C 1
ATOM 5167 O O . LYS B 1 326 ? 16.281 3.795 11.445 1 86.38 326 LYS B O 1
ATOM 5172 N N . LEU B 1 327 ? 17.75 3.537 9.758 1 88.5 327 LEU B N 1
ATOM 5173 C CA . LEU B 1 327 ? 16.734 3.359 8.734 1 88.5 327 LEU B CA 1
ATOM 5174 C C . LEU B 1 327 ? 15.945 2.078 8.969 1 88.5 327 LEU B C 1
ATOM 5176 O O . LEU B 1 327 ? 16.516 0.987 9.008 1 88.5 327 LEU B O 1
ATOM 5180 N N . LYS B 1 328 ? 14.648 2.295 9.125 1 83.31 328 LYS B N 1
ATOM 5181 C CA . LYS B 1 328 ? 13.75 1.168 9.367 1 83.31 328 LYS B CA 1
ATOM 5182 C C . LYS B 1 328 ? 12.883 0.879 8.148 1 83.31 328 LYS B C 1
ATOM 5184 O O . LYS B 1 328 ? 12.531 -0.272 7.887 1 83.31 328 LYS B O 1
ATOM 5189 N N . ILE B 1 329 ? 12.562 1.823 7.492 1 87.94 329 ILE B N 1
ATOM 5190 C CA . ILE B 1 329 ? 11.68 1.69 6.336 1 87.94 329 ILE B CA 1
ATOM 5191 C C . ILE B 1 329 ? 12.336 2.314 5.109 1 87.94 329 ILE B C 1
ATOM 5193 O O . ILE B 1 329 ? 12.75 3.475 5.141 1 87.94 329 ILE B O 1
ATOM 5197 N N . LEU B 1 330 ? 12.43 1.517 4.129 1 90.56 330 LEU B N 1
ATOM 5198 C CA . LEU B 1 330 ? 12.93 1.988 2.844 1 90.56 330 LEU B CA 1
ATOM 5199 C C . LEU B 1 330 ? 12.031 1.515 1.704 1 90.56 330 LEU B C 1
ATOM 5201 O O . LEU B 1 330 ? 11.836 0.311 1.523 1 90.56 330 LEU B O 1
ATOM 5205 N N . GLN B 1 331 ? 11.469 2.418 1.021 1 90.75 331 GLN B N 1
ATOM 5206 C CA . GLN B 1 331 ? 10.625 2.115 -0.13 1 90.75 331 GLN B CA 1
ATOM 5207 C C . GLN B 1 331 ? 11.148 2.803 -1.389 1 90.75 331 GLN B C 1
ATOM 5209 O O . GLN B 1 331 ? 11.195 4.035 -1.454 1 90.75 331 GLN B O 1
ATOM 5214 N N . LEU B 1 332 ? 11.523 2.002 -2.291 1 88.88 332 LEU B N 1
ATOM 5215 C CA . LEU B 1 332 ? 12.094 2.535 -3.525 1 88.88 332 LEU B CA 1
ATOM 5216 C C . LEU B 1 332 ? 11.461 1.873 -4.746 1 88.88 332 LEU B C 1
ATOM 5218 O O . LEU B 1 332 ? 11.227 0.663 -4.746 1 88.88 332 LEU B O 1
ATOM 5222 N N . THR B 1 333 ? 10.984 2.578 -5.652 1 81.5 333 THR B N 1
ATOM 5223 C CA . THR B 1 333 ? 10.68 2.119 -7.004 1 81.5 333 THR B CA 1
ATOM 5224 C C . THR B 1 333 ? 11.57 2.828 -8.023 1 81.5 333 THR B C 1
ATOM 5226 O O . THR B 1 333 ? 11.562 4.059 -8.117 1 81.5 333 THR B O 1
ATOM 5229 N N . HIS B 1 334 ? 12.578 2.061 -8.484 1 69.56 334 HIS B N 1
ATOM 5230 C CA . HIS B 1 334 ? 13.516 2.658 -9.43 1 69.56 334 HIS B CA 1
ATOM 5231 C C . HIS B 1 334 ? 13.211 2.23 -10.859 1 69.56 334 HIS B C 1
ATOM 5233 O O . HIS B 1 334 ? 12.758 1.108 -11.094 1 69.56 334 HIS B O 1
ATOM 5239 N N . ARG B 1 335 ? 13.062 3.135 -11.891 1 57.66 335 ARG B N 1
ATOM 5240 C CA . ARG B 1 335 ? 13.062 2.771 -13.305 1 57.66 335 ARG B CA 1
ATOM 5241 C C . ARG B 1 335 ? 14.484 2.729 -13.852 1 57.66 335 ARG B C 1
ATOM 5243 O O . ARG B 1 335 ? 15.242 3.684 -13.695 1 57.66 335 ARG B O 1
ATOM 5250 N N . HIS B 1 336 ? 15.18 1.512 -13.789 1 51.41 336 HIS B N 1
ATOM 5251 C CA . HIS B 1 336 ? 16.484 1.523 -14.43 1 51.41 336 HIS B CA 1
ATOM 5252 C C . HIS B 1 336 ? 16.375 1.904 -15.898 1 51.41 336 HIS B C 1
ATOM 5254 O O . HIS B 1 336 ? 15.508 1.402 -16.609 1 51.41 336 HIS B O 1
ATOM 5260 N N . ASN B 1 337 ? 16.359 3.023 -16.297 1 41.22 337 ASN B N 1
ATOM 5261 C CA . ASN B 1 337 ? 16.562 3.285 -17.719 1 41.22 337 ASN B CA 1
ATOM 5262 C C . ASN B 1 337 ? 17.688 2.414 -18.297 1 41.22 337 ASN B C 1
ATOM 5264 O O . ASN B 1 337 ? 18.781 2.352 -17.734 1 41.22 337 ASN B O 1
ATOM 5268 N N . PRO B 1 338 ? 17.219 1.41 -19.219 1 38.31 338 PRO B N 1
ATOM 5269 C CA . PRO B 1 338 ? 18.344 0.898 -20 1 38.31 338 PRO B CA 1
ATOM 5270 C C . PRO B 1 338 ? 19.266 2.008 -20.5 1 38.31 338 PRO B C 1
ATOM 5272 O O . PRO B 1 338 ? 18.812 3.137 -20.719 1 38.31 338 PRO B O 1
#

pLDDT: mean 84.78, std 17.9, range [22.78, 98.62]

InterPro domains:
  IPR001611 Leucine-rich repeat [PF00560] (113-132)
  IPR001611 Leucine-rich repeat [PF00560] (273-290)
  IPR001611 Leucine-rich repeat [PF00560] (302-324)
  IPR001611 Leucine-rich repeat [PF13855] (199-257)
  IPR013210 Leucine-rich repeat-containing N-terminal, plant-type [PF08263] (41-79)
  IPR032675 Leucine-rich repeat domain superfamily [G3DSA:3.80.10.10] (41-158)
  IPR032675 Leucine-rich repeat domain superfamily [G3DSA:3.80.10.10] (159-295)
  IPR032675 Leucine-rich repeat domain superfamily [G3DSA:3.80.10.10] (296-337)
  IPR046956 Receptor-like protein 23-like [PTHR48063] (15-334)

Secondary structure (DSSP, 8-state):
-THHHHHHHHHHHHHHHHHHHHHH-------SS---PPPPHHHHHHHHHHHHTEE-TT-TTTT--TTS-GGGSTTEEE-TTT--EEEEE----S-GGG--EE---GGGGG-TT--EEE-TT---TTPPPPGGGGG-TT--EEE-TTS---SS-TT-TT-----HHHHHHTT-TT--EEE-TTS------S--S----TT--EEE--SS----SS--GGGGG-TT--EEE--SS--EEE--GGGGG-TT--EEE--S-SEEEEEPPTTGGG-TT--EEE--SSEEEE-SHHHHHHHHHSTT----EEEEEEEEE-SPPPGGGGG-TT--EEEEEE----/-THHHHHHHHHHHHHHHHHHHHHH-------S----PPPPHHHHHHHHHHHHTEE-TT-TTTT--TTS-GGGSTTEEE-TTT--EEEEE----S-GGG--EE---GGGGG-TT--EEE-TT---TTPPPPGGGGG-TT--EEE-TTS---SS-TT-TTS----HHHHHHTT-TT--EEE-TTS------S--SS---TT--EEE--SS----SS--GGGGG-TT--EEE--SS--EEE--GGGGG-TT--EEE--S-SEEEEEPPTTGGG-TT--EEE--SSEEEE-SHHHHHHHHHSTT----EEEEEEEEE-SPPPGGGGG-TT--EEEEEE----

Organism: Capsicum annuum (NCBI:txid4072)